Protein AF-0000000084523889 (afdb_homodimer)

InterPro domains:
  IPR004821 Cytidyltransferase-like domain [PF01467] (6-175)
  IPR005248 Nicotinate/nicotinamide nucleotide adenylyltransferase [MF_00244] (2-202)
  IPR005248 Nicotinate/nicotinamide nucleotide adenylyltransferase [PTHR39321] (2-201)
  IPR005248 Nicotinate/nicotinamide nucleotide adenylyltransferase [TIGR00482] (6-201)
  IPR005248 Nicotinate/nicotinamide nucleotide adenylyltransferase [cd02165] (5-201)
  IPR014729 Rossmann-like alpha/beta/alpha sandwich fold [G3DSA:3.40.50.620] (2-203)

Nearest PDB structures (foldseek):
  1kaq-assembly1_D  TM=9.196E-01  e=1.414E-17  Bacillus subtilis
  5vir-assembly1_A-2  TM=9.193E-01  e=3.928E-17  Mycobacteroides abscessus ATCC 19977
  2qtr-assembly1_A  TM=9.174E-01  e=1.409E-16  Bacillus anthracis
  6kg3-assembly2_C  TM=8.515E-01  e=4.725E-15  Escherichia coli NCCP15648
  5llt-assembly2_B  TM=8.339E-01  e=2.486E-14  Plasmodium falciparum 3D7

pLDDT: mean 91.6, std 10.06, range [47.53, 98.88]

Structure (mmCIF, N/CA/C/O backbone):
data_AF-0000000084523889-model_v1
#
loop_
_entity.id
_entity.type
_entity.pdbx_description
1 polymer 'Probable nicotinate-nucleotide adenylyltransferase'
#
loop_
_atom_site.group_PDB
_atom_site.id
_atom_site.type_symbol
_atom_site.label_atom_id
_atom_site.label_alt_id
_atom_site.label_comp_id
_atom_site.label_asym_id
_atom_site.label_entity_id
_atom_site.label_seq_id
_atom_site.pdbx_PDB_ins_code
_atom_site.Cartn_x
_atom_site.Cartn_y
_atom_site.Cartn_z
_atom_site.occupancy
_atom_site.B_iso_or_equiv
_atom_site.auth_seq_id
_atom_site.auth_comp_id
_atom_site.auth_asym_id
_atom_site.auth_atom_id
_atom_site.pdbx_PDB_model_num
ATOM 1 N N . MET A 1 1 ? -17.328 27.969 6.578 1 93.5 1 MET A N 1
ATOM 2 C CA . MET A 1 1 ? -16.062 27.688 7.246 1 93.5 1 MET A CA 1
ATOM 3 C C . MET A 1 1 ? -15.406 26.438 6.664 1 93.5 1 MET A C 1
ATOM 5 O O . MET A 1 1 ? -16.031 25.375 6.605 1 93.5 1 MET A O 1
ATOM 9 N N . ALA A 1 2 ? -14.188 26.656 6.137 1 97.62 2 ALA A N 1
ATOM 10 C CA . ALA A 1 2 ? -13.477 25.547 5.52 1 97.62 2 ALA A CA 1
ATOM 11 C C . ALA A 1 2 ? -12.625 24.812 6.543 1 97.62 2 ALA A C 1
ATOM 13 O O . ALA A 1 2 ? -12.406 25.297 7.652 1 97.62 2 ALA A O 1
ATOM 14 N N . ARG A 1 3 ? -12.281 23.578 6.199 1 98.5 3 ARG A N 1
ATOM 15 C CA . ARG A 1 3 ? -11.453 22.734 7.051 1 98.5 3 ARG A CA 1
ATOM 16 C C . ARG A 1 3 ? -10.18 22.312 6.332 1 98.5 3 ARG A C 1
ATOM 18 O O . ARG A 1 3 ? -10.234 21.703 5.258 1 98.5 3 ARG A O 1
ATOM 25 N N . TYR A 1 4 ? -9.023 22.625 6.938 1 98.75 4 TYR A N 1
ATOM 26 C CA . TYR A 1 4 ? -7.719 22.359 6.336 1 98.75 4 TYR A CA 1
ATOM 27 C C . TYR A 1 4 ? -6.91 21.406 7.199 1 98.75 4 TYR A C 1
ATOM 29 O O . TYR A 1 4 ? -6.891 21.531 8.422 1 98.75 4 TYR A O 1
ATOM 37 N N . GLY A 1 5 ? -6.367 20.391 6.59 1 98.81 5 GLY A N 1
ATOM 38 C CA . GLY A 1 5 ? -5.391 19.531 7.242 1 98.81 5 GLY A CA 1
ATOM 39 C C . GLY A 1 5 ? -3.969 19.781 6.777 1 98.81 5 GLY A C 1
ATOM 40 O O . GLY A 1 5 ? -3.68 19.719 5.582 1 98.81 5 GLY A O 1
ATOM 41 N N . ILE A 1 6 ? -3.086 20.109 7.711 1 98.69 6 ILE A N 1
ATOM 42 C CA . ILE A 1 6 ? -1.666 20.281 7.426 1 98.69 6 ILE A CA 1
ATOM 43 C C . ILE A 1 6 ? -0.928 18.969 7.684 1 98.69 6 ILE A C 1
ATOM 45 O O . ILE A 1 6 ? -0.932 18.453 8.805 1 98.69 6 ILE A O 1
ATOM 49 N N . TYR A 1 7 ? -0.314 18.484 6.676 1 98.38 7 TYR A N 1
ATOM 50 C CA . TYR A 1 7 ? 0.359 17.188 6.727 1 98.38 7 TYR A CA 1
ATOM 51 C C . TYR A 1 7 ? 1.854 17.344 6.469 1 98.38 7 TYR A C 1
ATOM 53 O O . TYR A 1 7 ? 2.291 17.391 5.316 1 98.38 7 TYR A O 1
ATOM 61 N N . GLY A 1 8 ? 2.562 17.344 7.562 1 95.75 8 GLY A N 1
ATOM 62 C CA . GLY A 1 8 ? 4.008 17.5 7.473 1 95.75 8 GLY A CA 1
ATOM 63 C C . GLY A 1 8 ? 4.746 16.172 7.492 1 95.75 8 GLY A C 1
ATOM 64 O O . GLY A 1 8 ? 4.375 15.258 8.227 1 95.75 8 GLY A O 1
ATOM 65 N N . SER A 1 9 ? 5.75 16.094 6.668 1 94.06 9 SER A N 1
ATOM 66 C CA . SER A 1 9 ? 6.652 14.945 6.613 1 94.06 9 SER A CA 1
ATOM 67 C C . SER A 1 9 ? 7.867 15.234 5.742 1 94.06 9 SER A C 1
ATOM 69 O O . SER A 1 9 ? 7.898 16.234 5.023 1 94.06 9 SER A O 1
ATOM 71 N N . ALA A 1 10 ? 8.867 14.367 5.824 1 93.44 10 ALA A N 1
ATOM 72 C CA . ALA A 1 10 ? 10.008 14.523 4.93 1 93.44 10 ALA A CA 1
ATOM 73 C C . ALA A 1 10 ? 9.625 14.219 3.484 1 93.44 10 ALA A C 1
ATOM 75 O O . ALA A 1 10 ? 10.188 14.797 2.551 1 93.44 10 ALA A O 1
ATOM 76 N N . PHE A 1 11 ? 8.688 13.312 3.27 1 96.56 11 PHE A N 1
ATOM 77 C CA . PHE A 1 11 ? 8.281 12.859 1.942 1 96.56 11 PHE A CA 1
ATOM 78 C C . PHE A 1 11 ? 9.492 12.539 1.084 1 96.56 11 PHE A C 1
ATOM 80 O O . PHE A 1 11 ? 9.625 13.039 -0.034 1 96.56 11 PHE A O 1
ATOM 87 N N . ASP A 1 12 ? 10.312 11.602 1.632 1 96 12 ASP A N 1
ATOM 88 C CA . ASP A 1 12 ? 11.602 11.312 1.021 1 96 12 ASP A CA 1
ATOM 89 C C . ASP A 1 12 ? 11.742 9.828 0.697 1 96 12 ASP A C 1
ATOM 91 O O . ASP A 1 12 ? 12.641 9.156 1.202 1 96 12 ASP A O 1
ATOM 95 N N . PRO A 1 13 ? 10.938 9.297 -0.162 1 97.5 13 PRO A N 1
ATOM 96 C CA . PRO A 1 13 ? 9.969 9.969 -1.033 1 97.5 13 PRO A CA 1
ATOM 97 C C . PRO A 1 13 ? 8.539 9.898 -0.492 1 97.5 13 PRO A C 1
ATOM 99 O O . PRO A 1 13 ? 8.297 9.25 0.527 1 97.5 13 PRO A O 1
ATOM 102 N N . ILE A 1 14 ? 7.656 10.617 -1.126 1 98 14 ILE A N 1
ATOM 103 C CA . ILE A 1 14 ? 6.215 10.445 -0.971 1 98 14 ILE A CA 1
ATOM 104 C C . ILE A 1 14 ? 5.812 9.039 -1.423 1 98 14 ILE A C 1
ATOM 106 O O . ILE A 1 14 ? 6.332 8.531 -2.416 1 98 14 ILE A O 1
ATOM 110 N N . THR A 1 15 ? 4.898 8.383 -0.71 1 97.19 15 THR A N 1
ATOM 111 C CA . THR A 1 15 ? 4.469 7.016 -0.983 1 97.19 15 THR A CA 1
ATOM 112 C C . THR A 1 15 ? 2.943 6.922 -1.001 1 97.19 15 THR A C 1
ATOM 114 O O . THR A 1 15 ? 2.254 7.883 -0.65 1 97.19 15 THR A O 1
ATOM 117 N N . TYR A 1 16 ? 2.451 5.758 -1.413 1 96.12 16 TYR A N 1
ATOM 118 C CA . TYR A 1 16 ? 1.011 5.535 -1.377 1 96.12 16 TYR A CA 1
ATOM 119 C C . TYR A 1 16 ? 0.493 5.543 0.056 1 96.12 16 TYR A C 1
ATOM 121 O O . TYR A 1 16 ? -0.677 5.844 0.299 1 96.12 16 TYR A O 1
ATOM 129 N N . ALA A 1 17 ? 1.361 5.188 1.022 1 95.19 17 ALA A N 1
ATOM 130 C CA . ALA A 1 17 ? 0.947 5.258 2.422 1 95.19 17 ALA A CA 1
ATOM 131 C C . ALA A 1 17 ? 0.614 6.691 2.822 1 95.19 17 ALA A C 1
ATOM 133 O O . ALA A 1 17 ? -0.373 6.938 3.52 1 95.19 17 ALA A O 1
ATOM 134 N N . HIS A 1 18 ? 1.427 7.629 2.367 1 96.69 18 HIS A N 1
ATOM 135 C CA . HIS A 1 18 ? 1.155 9.039 2.625 1 96.69 18 HIS A CA 1
ATOM 136 C C . HIS A 1 18 ? -0.156 9.477 1.981 1 96.69 18 HIS A C 1
ATOM 138 O O . HIS A 1 18 ? -0.987 10.117 2.629 1 96.69 18 HIS A O 1
ATOM 144 N N . LEU A 1 19 ? -0.316 9.102 0.762 1 97.44 19 LEU A N 1
ATOM 145 C CA . LEU A 1 19 ? -1.479 9.531 -0.008 1 97.44 19 LEU A CA 1
ATOM 146 C C . LEU A 1 19 ? -2.76 8.93 0.56 1 97.44 19 LEU A C 1
ATOM 148 O O . LEU A 1 19 ? -3.771 9.625 0.69 1 97.44 19 LEU A O 1
ATOM 152 N N . TRP A 1 20 ? -2.691 7.699 0.879 1 95.62 20 TRP A N 1
ATOM 153 C CA . TRP A 1 20 ? -3.869 7.043 1.436 1 95.62 20 TRP A CA 1
ATOM 154 C C . TRP A 1 20 ? -4.234 7.637 2.791 1 95.62 20 TRP A C 1
ATOM 156 O O . TRP A 1 20 ? -5.414 7.809 3.104 1 95.62 20 TRP A O 1
ATOM 166 N N . THR A 1 21 ? -3.217 7.93 3.572 1 95.44 21 THR A N 1
ATOM 167 C CA . THR A 1 21 ? -3.449 8.562 4.863 1 95.44 21 THR A CA 1
ATOM 168 C C . THR A 1 21 ? -4.152 9.906 4.684 1 95.44 21 THR A C 1
ATOM 170 O O . THR A 1 21 ? -5.203 10.148 5.281 1 95.44 21 THR A O 1
ATOM 173 N N . ALA A 1 22 ? -3.609 10.711 3.846 1 97.75 22 ALA A N 1
ATOM 174 C CA . ALA A 1 22 ? -4.168 12.039 3.602 1 97.75 22 ALA A CA 1
ATOM 175 C C . ALA A 1 22 ? -5.594 11.945 3.072 1 97.75 22 ALA A C 1
ATOM 177 O O . ALA A 1 22 ? -6.473 12.688 3.506 1 97.75 22 ALA A O 1
ATOM 178 N N . TRP A 1 23 ? -5.781 11.047 2.201 1 96.94 23 TRP A N 1
ATOM 179 C CA . TRP A 1 23 ? -7.094 10.875 1.583 1 96.94 23 TRP A CA 1
ATOM 180 C C . TRP A 1 23 ? -8.117 10.398 2.605 1 96.94 23 TRP A C 1
ATOM 182 O O . TRP A 1 23 ? -9.227 10.938 2.678 1 96.94 23 TRP A O 1
ATOM 192 N N . THR A 1 24 ? -7.758 9.445 3.395 1 94.69 24 THR A N 1
ATOM 193 C CA . THR A 1 24 ? -8.641 8.922 4.43 1 94.69 24 THR A CA 1
ATOM 194 C C . THR A 1 24 ? -9.055 10.023 5.395 1 94.69 24 THR A C 1
ATOM 196 O O . THR A 1 24 ? -10.242 10.156 5.723 1 94.69 24 THR A O 1
ATOM 199 N N . VAL A 1 25 ? -8.109 10.812 5.77 1 96.75 25 VAL A N 1
ATOM 200 C CA . VAL A 1 25 ? -8.398 11.914 6.684 1 96.75 25 VAL A CA 1
ATOM 201 C C . VAL A 1 25 ? -9.336 12.914 6.008 1 96.75 25 VAL A C 1
ATOM 203 O O . VAL A 1 25 ? -10.32 13.352 6.598 1 96.75 25 VAL A O 1
ATOM 206 N N . ALA A 1 26 ? -9.031 13.258 4.762 1 97.56 26 ALA A N 1
ATOM 207 C CA . ALA A 1 26 ? -9.836 14.227 4.023 1 97.56 26 ALA A CA 1
ATOM 208 C C . ALA A 1 26 ? -11.289 13.789 3.936 1 97.56 26 ALA A C 1
ATOM 210 O O . ALA A 1 26 ? -12.203 14.57 4.195 1 97.56 26 ALA A O 1
ATOM 211 N N . VAL A 1 27 ? -11.484 12.547 3.643 1 94.69 27 VAL A N 1
ATOM 212 C CA . VAL A 1 27 ? -12.828 12.023 3.414 1 94.69 27 VAL A CA 1
ATOM 213 C C . VAL A 1 27 ? -13.555 11.859 4.746 1 94.69 27 VAL A C 1
ATOM 215 O O . VAL A 1 27 ? -14.672 12.344 4.914 1 94.69 27 VAL A O 1
ATOM 218 N N . ARG A 1 28 ? -12.945 11.297 5.688 1 94.06 28 ARG A N 1
ATOM 219 C CA . ARG A 1 28 ? -13.617 10.914 6.922 1 94.06 28 ARG A CA 1
ATOM 220 C C . ARG A 1 28 ? -13.828 12.117 7.832 1 94.06 28 ARG A C 1
ATOM 222 O O . ARG A 1 28 ? -14.695 12.102 8.711 1 94.06 28 ARG A O 1
ATOM 229 N N . ARG A 1 29 ? -12.992 13.094 7.621 1 96.19 29 ARG A N 1
ATOM 230 C CA . ARG A 1 29 ? -13.141 14.281 8.461 1 96.19 29 ARG A CA 1
ATOM 231 C C . ARG A 1 29 ? -13.609 15.477 7.648 1 96.19 29 ARG A C 1
ATOM 233 O O . ARG A 1 29 ? -13.539 16.625 8.117 1 96.19 29 ARG A O 1
ATOM 240 N N . ASN A 1 30 ? -14.008 15.219 6.445 1 95.94 30 ASN A N 1
ATOM 241 C CA . ASN A 1 30 ? -14.594 16.219 5.566 1 95.94 30 ASN A CA 1
ATOM 242 C C . ASN A 1 30 ? -13.688 17.438 5.434 1 95.94 30 ASN A C 1
ATOM 244 O O . ASN A 1 30 ? -14.133 18.578 5.629 1 95.94 30 ASN A O 1
ATOM 248 N N . LEU A 1 31 ? -12.484 17.234 5.273 1 98.25 31 LEU A N 1
ATOM 249 C CA . LEU A 1 31 ? -11.578 18.344 5 1 98.25 31 LEU A CA 1
ATOM 250 C C . LEU A 1 31 ? -11.781 18.875 3.588 1 98.25 31 LEU A C 1
ATOM 252 O O . LEU A 1 31 ? -12.016 18.094 2.654 1 98.25 31 LEU A O 1
ATOM 256 N N . ASP A 1 32 ? -11.664 20.172 3.473 1 98.56 32 ASP A N 1
ATOM 257 C CA . ASP A 1 32 ? -11.711 20.797 2.154 1 98.56 32 ASP A CA 1
ATOM 258 C C . ASP A 1 32 ? -10.383 20.641 1.425 1 98.56 32 ASP A C 1
ATOM 260 O O . ASP A 1 32 ? -10.352 20.453 0.206 1 98.56 32 ASP A O 1
ATOM 264 N N . LYS A 1 33 ? -9.289 20.719 2.193 1 98.62 33 LYS A N 1
ATOM 265 C CA . LYS A 1 33 ? -7.945 20.562 1.639 1 98.62 33 LYS A CA 1
ATOM 266 C C . LYS A 1 33 ? -7.016 19.875 2.633 1 98.62 33 LYS A C 1
ATOM 268 O O . LYS A 1 33 ? -7.133 20.078 3.844 1 98.62 33 LYS A O 1
ATOM 273 N N . VAL A 1 34 ? -6.199 19.094 2.088 1 98.88 34 VAL A N 1
ATOM 274 C CA . VAL A 1 34 ? -5.004 18.641 2.793 1 98.88 34 VAL A CA 1
ATOM 275 C C . VAL A 1 34 ? -3.762 19.266 2.164 1 98.88 34 VAL A C 1
ATOM 277 O O . VAL A 1 34 ? -3.537 19.141 0.957 1 98.88 34 VAL A O 1
ATOM 280 N N . ILE A 1 35 ? -3.021 19.969 2.959 1 98.88 35 ILE A N 1
ATOM 281 C CA . ILE A 1 35 ? -1.813 20.625 2.492 1 98.88 35 ILE A CA 1
ATOM 282 C C . ILE A 1 35 ? -0.581 19.859 2.963 1 98.88 35 ILE A C 1
ATOM 284 O O . ILE A 1 35 ? -0.316 19.781 4.164 1 98.88 35 ILE A O 1
ATOM 288 N N . PHE A 1 36 ? 0.131 19.312 2.01 1 98.75 36 PHE A N 1
ATOM 289 C CA . PHE A 1 36 ? 1.372 18.594 2.287 1 98.75 36 PHE A CA 1
ATOM 290 C C . PHE A 1 36 ? 2.531 19.562 2.459 1 98.75 36 PHE A C 1
ATOM 292 O O . PHE A 1 36 ? 2.75 20.438 1.611 1 98.75 36 PHE A O 1
ATOM 299 N N . VAL A 1 37 ? 3.303 19.391 3.541 1 97.19 37 VAL A N 1
ATOM 300 C CA . VAL A 1 37 ? 4.398 20.312 3.844 1 97.19 37 VAL A CA 1
ATOM 301 C C . VAL A 1 37 ? 5.691 19.516 4.039 1 97.19 37 VAL A C 1
ATOM 303 O O . VAL A 1 37 ? 5.969 19.031 5.141 1 97.19 37 VAL A O 1
ATOM 306 N N . PRO A 1 38 ? 6.512 19.438 2.988 1 95.56 38 PRO A N 1
ATOM 307 C CA . PRO A 1 38 ? 7.797 18.75 3.162 1 95.56 38 PRO A CA 1
ATOM 308 C C . PRO A 1 38 ? 8.75 19.516 4.082 1 95.56 38 PRO A C 1
ATOM 310 O O . PRO A 1 38 ? 8.836 20.734 4.008 1 95.56 38 PRO A O 1
ATOM 313 N N . SER A 1 39 ? 9.414 18.75 4.887 1 91.5 39 SER A N 1
ATOM 314 C CA . SER A 1 39 ? 10.344 19.344 5.836 1 91.5 39 SER A CA 1
ATOM 315 C C . SER A 1 39 ? 11.586 19.875 5.133 1 91.5 39 SER A C 1
ATOM 317 O O . SER A 1 39 ? 11.828 19.562 3.965 1 91.5 39 SER A O 1
ATOM 319 N N . SER A 1 40 ? 12.391 20.609 5.828 1 86.25 40 SER A N 1
ATOM 320 C CA . SER A 1 40 ? 13.664 21.125 5.32 1 86.25 40 SER A CA 1
ATOM 321 C C . SER A 1 40 ? 14.688 20 5.176 1 86.25 40 SER A C 1
ATOM 323 O O . SER A 1 40 ? 14.492 18.906 5.707 1 86.25 40 SER A O 1
ATOM 325 N N . ASP A 1 41 ? 15.719 20.281 4.293 1 77.38 41 ASP A N 1
ATOM 326 C CA . ASP A 1 41 ? 16.734 19.281 3.979 1 77.38 41 ASP A CA 1
ATOM 327 C C . ASP A 1 41 ? 17.594 18.969 5.203 1 77.38 41 ASP A C 1
ATOM 329 O O . ASP A 1 41 ? 18.219 17.906 5.273 1 77.38 41 ASP A O 1
ATOM 333 N N . TYR A 1 42 ? 17.75 20.016 6.059 1 64.81 42 TYR A N 1
ATOM 334 C CA . TYR A 1 42 ? 18.578 19.781 7.234 1 64.81 42 TYR A CA 1
ATOM 335 C C . TYR A 1 42 ? 17.734 19.344 8.422 1 64.81 42 TYR A C 1
ATOM 337 O O . TYR A 1 42 ? 16.906 20.109 8.914 1 64.81 42 TYR A O 1
ATOM 345 N N . ARG A 1 43 ? 17.547 18.094 8.484 1 58.72 43 ARG A N 1
ATOM 346 C CA . ARG A 1 43 ? 16.891 17.594 9.695 1 58.72 43 ARG A CA 1
ATOM 347 C C . ARG A 1 43 ? 17.922 17.234 10.766 1 58.72 43 ARG A C 1
ATOM 349 O O . ARG A 1 43 ? 18.375 16.094 10.828 1 58.72 43 ARG A O 1
ATOM 356 N N . GLY A 1 44 ? 18.328 18.344 11.492 1 52 44 GLY A N 1
ATOM 357 C CA . GLY A 1 44 ? 19.266 18.109 12.578 1 52 44 GLY A CA 1
ATOM 358 C C . GLY A 1 44 ? 18.828 17 13.516 1 52 44 GLY A C 1
ATOM 359 O O . GLY A 1 44 ? 19.672 16.297 14.086 1 52 44 GLY A O 1
ATOM 360 N N . ASP A 1 45 ? 17.531 16.812 13.578 1 47.53 45 ASP A N 1
ATOM 361 C CA . ASP A 1 45 ? 17 15.867 14.57 1 47.53 45 ASP A CA 1
ATOM 362 C C . ASP A 1 45 ? 17.25 14.43 14.141 1 47.53 45 ASP A C 1
ATOM 364 O O . ASP A 1 45 ? 17.281 13.523 14.984 1 47.53 45 ASP A O 1
ATOM 368 N N . LYS A 1 46 ? 17.391 14.367 12.82 1 53 46 LYS A N 1
ATOM 369 C CA . LYS A 1 46 ? 17.594 12.977 12.406 1 53 46 LYS A CA 1
ATOM 370 C C . LYS A 1 46 ? 19.031 12.734 11.977 1 53 46 LYS A C 1
ATOM 372 O O . LYS A 1 46 ? 19.375 11.617 11.578 1 53 46 LYS A O 1
ATOM 377 N N . GLY A 1 47 ? 19.859 13.75 12.078 1 54.69 47 GLY A N 1
ATOM 378 C CA . GLY A 1 47 ? 21.266 13.57 11.766 1 54.69 47 GLY A CA 1
ATOM 379 C C . GLY A 1 47 ? 21.5 13.039 10.359 1 54.69 47 GLY A C 1
ATOM 380 O O . GLY A 1 47 ? 22.531 12.422 10.086 1 54.69 47 GLY A O 1
ATOM 381 N N . ARG A 1 48 ? 20.5 12.969 9.656 1 61.91 48 ARG A N 1
ATOM 382 C CA . ARG A 1 48 ? 20.688 12.453 8.297 1 61.91 48 ARG A CA 1
ATOM 383 C C . ARG A 1 48 ? 20.406 13.539 7.262 1 61.91 48 ARG A C 1
ATOM 385 O O . ARG A 1 48 ? 19.578 14.414 7.48 1 61.91 48 ARG A O 1
ATOM 392 N N . LYS A 1 49 ? 21.234 13.469 6.324 1 80 49 LYS A N 1
ATOM 393 C CA . LYS A 1 49 ? 21.016 14.344 5.18 1 80 49 LYS A CA 1
ATOM 394 C C . LYS A 1 49 ? 19.891 13.805 4.289 1 80 49 LYS A C 1
ATOM 396 O O . LYS A 1 49 ? 19.938 12.641 3.879 1 80 49 LYS A O 1
ATOM 401 N N . LEU A 1 50 ? 18.859 14.586 4.129 1 89.25 50 LEU A N 1
ATOM 402 C CA . LEU A 1 50 ? 17.75 14.227 3.24 1 89.25 50 LEU A CA 1
ATOM 403 C C . LEU A 1 50 ? 18.141 14.445 1.781 1 89.25 50 LEU A C 1
ATOM 405 O O . LEU A 1 50 ? 19.109 15.125 1.489 1 89.25 50 LEU A O 1
ATOM 409 N N . THR A 1 51 ? 17.375 13.781 0.955 1 92.94 51 THR A N 1
ATOM 410 C CA . THR A 1 51 ? 17.469 14.078 -0.471 1 92.94 51 THR A CA 1
ATOM 411 C C . THR A 1 51 ? 17.25 15.562 -0.729 1 92.94 51 THR A C 1
ATOM 413 O O . THR A 1 51 ? 16.531 16.234 0.012 1 92.94 51 THR A O 1
ATOM 416 N N . ALA A 1 52 ? 17.906 16.078 -1.76 1 92.5 52 ALA A N 1
ATOM 417 C CA . ALA A 1 52 ? 17.797 17.5 -2.098 1 92.5 52 ALA A CA 1
ATOM 418 C C . ALA A 1 52 ? 16.344 17.953 -2.152 1 92.5 52 ALA A C 1
ATOM 420 O O . ALA A 1 52 ? 15.492 17.266 -2.732 1 92.5 52 ALA A O 1
ATOM 421 N N . GLY A 1 53 ? 16.062 19.078 -1.586 1 93.25 53 GLY A N 1
ATOM 422 C CA . GLY A 1 53 ? 14.711 19.625 -1.501 1 93.25 53 GLY A CA 1
ATOM 423 C C . GLY A 1 53 ? 14.023 19.734 -2.85 1 93.25 53 GLY A C 1
ATOM 424 O O . GLY A 1 53 ? 12.812 19.516 -2.953 1 93.25 53 GLY A O 1
ATOM 425 N N . LYS A 1 54 ? 14.828 20.031 -3.828 1 94.94 54 LYS A N 1
ATOM 426 C CA . LYS A 1 54 ? 14.273 20.172 -5.172 1 94.94 54 LYS A CA 1
ATOM 427 C C . LYS A 1 54 ? 13.602 18.875 -5.625 1 94.94 54 LYS A C 1
ATOM 429 O O . LYS A 1 54 ? 12.5 18.906 -6.18 1 94.94 54 LYS A O 1
ATOM 434 N N . HIS A 1 55 ? 14.203 17.766 -5.43 1 96.88 55 HIS A N 1
ATOM 435 C CA . HIS A 1 55 ? 13.656 16.469 -5.836 1 96.88 55 HIS A CA 1
ATOM 436 C C . HIS A 1 55 ? 12.445 16.094 -4.992 1 96.88 55 HIS A C 1
ATOM 438 O O . HIS A 1 55 ? 11.438 15.625 -5.523 1 96.88 55 HIS A O 1
ATOM 444 N N . ARG A 1 56 ? 12.555 16.344 -3.697 1 96.94 56 ARG A N 1
ATOM 445 C CA . ARG A 1 56 ? 11.43 16.031 -2.822 1 96.94 56 ARG A CA 1
ATOM 446 C C . ARG A 1 56 ? 10.211 16.891 -3.176 1 96.94 56 ARG A C 1
ATOM 448 O O . ARG A 1 56 ? 9.078 16.406 -3.148 1 96.94 56 ARG A O 1
ATOM 455 N N . TRP A 1 57 ? 10.484 18.109 -3.537 1 97.38 57 TRP A N 1
ATOM 456 C CA . TRP A 1 57 ? 9.414 19.016 -3.947 1 97.38 57 TRP A CA 1
ATOM 457 C C . TRP A 1 57 ? 8.766 18.547 -5.242 1 97.38 57 TRP A C 1
ATOM 459 O O . TRP A 1 57 ? 7.539 18.469 -5.34 1 97.38 57 TRP A O 1
ATOM 469 N N . ASN A 1 58 ? 9.555 18.203 -6.223 1 98.31 58 ASN A N 1
ATOM 470 C CA . ASN A 1 58 ? 9.047 17.734 -7.504 1 98.31 58 ASN A CA 1
ATOM 471 C C . ASN A 1 58 ? 8.234 16.453 -7.348 1 98.31 58 ASN A C 1
ATOM 473 O O . ASN A 1 58 ? 7.145 16.328 -7.914 1 98.31 58 ASN A O 1
ATOM 477 N N . LEU A 1 59 ? 8.766 15.586 -6.602 1 98.5 59 LEU A N 1
ATOM 478 C CA . LEU A 1 59 ? 8.062 14.328 -6.34 1 98.5 59 LEU A CA 1
ATOM 479 C C . LEU A 1 59 ? 6.711 14.594 -5.688 1 98.5 59 LEU A C 1
ATOM 481 O O . LEU A 1 59 ? 5.703 14.008 -6.09 1 98.5 59 LEU A O 1
ATOM 485 N N . LEU A 1 60 ? 6.723 15.453 -4.75 1 98.62 60 LEU A N 1
ATOM 486 C CA . LEU A 1 60 ? 5.496 15.758 -4.027 1 98.62 60 LEU A CA 1
ATOM 487 C C . LEU A 1 60 ? 4.465 16.391 -4.953 1 98.62 60 LEU A C 1
ATOM 489 O O . LEU A 1 60 ? 3.293 16 -4.945 1 98.62 60 LEU A O 1
ATOM 493 N N . GLN A 1 61 ? 4.898 17.297 -5.734 1 98.62 61 GLN A N 1
ATOM 494 C CA . GLN A 1 61 ? 3.998 17.953 -6.676 1 98.62 61 GLN A CA 1
ATOM 495 C C . GLN A 1 61 ? 3.377 16.953 -7.641 1 98.62 61 GLN A C 1
ATOM 497 O O . GLN A 1 61 ? 2.176 17 -7.91 1 98.62 61 GLN A O 1
ATOM 502 N N . LEU A 1 62 ? 4.176 16.094 -8.141 1 98.5 62 LEU A N 1
ATOM 503 C CA . LEU A 1 62 ? 3.691 15.062 -9.047 1 98.5 62 LEU A CA 1
ATOM 504 C C . LEU A 1 62 ? 2.648 14.18 -8.367 1 98.5 62 LEU A C 1
ATOM 506 O O . LEU A 1 62 ? 1.611 13.867 -8.953 1 98.5 62 LEU A O 1
ATOM 510 N N . ALA A 1 63 ? 2.896 13.828 -7.148 1 98.38 63 ALA A N 1
ATOM 511 C CA . ALA A 1 63 ? 2.08 12.859 -6.422 1 98.38 63 ALA A CA 1
ATOM 512 C C . ALA A 1 63 ? 0.699 13.43 -6.109 1 98.38 63 ALA A C 1
ATOM 514 O O . ALA A 1 63 ? -0.288 12.695 -6.066 1 98.38 63 ALA A O 1
ATOM 515 N N . VAL A 1 64 ? 0.582 14.781 -5.922 1 98.31 64 VAL A N 1
ATOM 516 C CA . VAL A 1 64 ? -0.67 15.32 -5.402 1 98.31 64 VAL A CA 1
ATOM 517 C C . VAL A 1 64 ? -1.44 16.016 -6.527 1 98.31 64 VAL A C 1
ATOM 519 O O . VAL A 1 64 ? -2.553 16.5 -6.316 1 98.31 64 VAL A O 1
ATOM 522 N N . ALA A 1 65 ? -0.925 16.016 -7.723 1 97.5 65 ALA A N 1
ATOM 523 C CA . ALA A 1 65 ? -1.419 16.828 -8.828 1 97.5 65 ALA A CA 1
ATOM 524 C C . ALA A 1 65 ? -2.828 16.406 -9.234 1 97.5 65 ALA A C 1
ATOM 526 O O . ALA A 1 65 ? -3.633 17.234 -9.664 1 97.5 65 ALA A O 1
ATOM 527 N N . ASP A 1 66 ? -3.182 15.188 -9.008 1 94.44 66 ASP A N 1
ATOM 528 C CA . ASP A 1 66 ? -4.414 14.688 -9.617 1 94.44 66 ASP A CA 1
ATOM 529 C C . ASP A 1 66 ? -5.547 14.633 -8.586 1 94.44 66 ASP A C 1
ATOM 531 O O . ASP A 1 66 ? -6.602 14.055 -8.852 1 94.44 66 ASP A O 1
ATOM 535 N N . ASN A 1 67 ? -5.359 15.102 -7.461 1 97.12 67 ASN A N 1
ATOM 536 C CA . ASN A 1 67 ? -6.395 15.141 -6.434 1 97.12 67 ASN A CA 1
ATOM 537 C C . ASN A 1 67 ? -6.738 16.578 -6.043 1 97.12 67 ASN A C 1
ATOM 539 O O . ASN A 1 67 ? -5.922 17.266 -5.426 1 97.12 67 ASN A O 1
ATOM 543 N N . PRO A 1 68 ? -7.922 17.016 -6.352 1 96.88 68 PRO A N 1
ATOM 544 C CA . PRO A 1 68 ? -8.281 18.406 -6.117 1 96.88 68 PRO A CA 1
ATOM 545 C C . PRO A 1 68 ? -8.281 18.781 -4.637 1 96.88 68 PRO A C 1
ATOM 547 O O . PRO A 1 68 ? -8.266 19.969 -4.293 1 96.88 68 PRO A O 1
ATOM 550 N N . LYS A 1 69 ? -8.312 17.844 -3.77 1 98 69 LYS A N 1
ATOM 551 C CA . LYS A 1 69 ? -8.297 18.141 -2.338 1 98 69 LYS A CA 1
ATOM 552 C C . LYS A 1 69 ? -6.871 18.266 -1.813 1 98 69 LYS A C 1
ATOM 554 O O . LYS A 1 69 ? -6.664 18.656 -0.665 1 98 69 LYS A O 1
ATOM 559 N N . PHE A 1 70 ? -5.914 17.891 -2.578 1 98.75 70 PHE A N 1
ATOM 560 C CA . PHE A 1 70 ? -4.527 17.906 -2.127 1 98.75 70 PHE A CA 1
ATOM 561 C C . PHE A 1 70 ? -3.811 19.156 -2.645 1 98.75 70 PHE A C 1
ATOM 563 O O . PHE A 1 70 ? -4.02 19.562 -3.785 1 98.75 70 PHE A O 1
ATOM 570 N N . GLU A 1 71 ? -3.016 19.75 -1.838 1 98.5 71 GLU A N 1
ATOM 571 C CA . GLU A 1 71 ? -2.094 20.828 -2.174 1 98.5 71 GLU A CA 1
ATOM 572 C C . GLU A 1 71 ? -0.731 20.609 -1.522 1 98.5 71 GLU A C 1
ATOM 574 O O . GLU A 1 71 ? -0.588 19.766 -0.632 1 98.5 71 GLU A O 1
ATOM 579 N N . ALA A 1 72 ? 0.225 21.328 -2.039 1 98.31 72 ALA A N 1
ATOM 580 C CA . ALA A 1 72 ? 1.562 21.297 -1.45 1 98.31 72 ALA A CA 1
ATOM 581 C C . ALA A 1 72 ? 2.051 22.703 -1.114 1 98.31 72 ALA A C 1
ATOM 583 O O . ALA A 1 72 ? 1.766 23.656 -1.841 1 98.31 72 ALA A O 1
ATOM 584 N N . SER A 1 73 ? 2.736 22.781 -0.003 1 97.5 73 SER A N 1
ATOM 585 C CA . SER A 1 73 ? 3.365 24.031 0.409 1 97.5 73 SER A CA 1
ATOM 586 C C . SER A 1 73 ? 4.844 23.828 0.722 1 97.5 73 SER A C 1
ATOM 588 O O . SER A 1 73 ? 5.211 22.906 1.442 1 97.5 73 SER A O 1
ATOM 590 N N . ASP A 1 74 ? 5.691 24.719 0.227 1 94.69 74 ASP A N 1
ATOM 591 C CA . ASP A 1 74 ? 7.133 24.578 0.424 1 94.69 74 ASP A CA 1
ATOM 592 C C . ASP A 1 74 ? 7.617 25.469 1.564 1 94.69 74 ASP A C 1
ATOM 594 O O . ASP A 1 74 ? 8.805 25.797 1.643 1 94.69 74 ASP A O 1
ATOM 598 N N . ILE A 1 75 ? 6.742 25.828 2.424 1 92.69 75 ILE A N 1
ATOM 599 C CA . ILE A 1 75 ? 7.039 26.812 3.465 1 92.69 75 ILE A CA 1
ATOM 600 C C . ILE A 1 75 ? 8.195 26.312 4.328 1 92.69 75 ILE A C 1
ATOM 602 O O . ILE A 1 75 ? 9.031 27.094 4.77 1 92.69 75 ILE A O 1
ATOM 606 N N . GLU A 1 76 ? 8.258 25.016 4.578 1 91.38 76 GLU A N 1
ATOM 607 C CA . GLU A 1 76 ? 9.328 24.484 5.422 1 91.38 76 GLU A CA 1
ATOM 608 C C . GLU A 1 76 ? 10.578 24.188 4.598 1 91.38 76 GLU A C 1
ATOM 610 O O . GLU A 1 76 ? 11.695 24.234 5.117 1 91.38 76 GLU A O 1
ATOM 615 N N . LEU A 1 77 ? 10.367 23.844 3.443 1 87.44 77 LEU A N 1
ATOM 616 C CA . LEU A 1 77 ? 11.484 23.5 2.572 1 87.44 77 LEU A CA 1
ATOM 617 C C . LEU A 1 77 ? 12.414 24.703 2.398 1 87.44 77 LEU A C 1
ATOM 619 O O . LEU A 1 77 ? 13.633 24.531 2.322 1 87.44 77 LEU A O 1
ATOM 623 N N . LYS A 1 78 ? 11.898 25.859 2.432 1 79.06 78 LYS A N 1
ATOM 624 C CA . LYS A 1 78 ? 12.617 27.094 2.166 1 79.06 78 LYS A CA 1
ATOM 625 C C . LYS A 1 78 ? 13.148 27.719 3.457 1 79.06 78 LYS A C 1
ATOM 627 O O . LYS A 1 78 ? 13.953 28.656 3.422 1 79.06 78 LYS A O 1
ATOM 632 N N . ALA A 1 79 ? 12.695 27.188 4.465 1 72.69 79 ALA A N 1
ATOM 633 C CA . ALA A 1 79 ? 13.086 27.781 5.738 1 72.69 79 ALA A CA 1
ATOM 634 C C . ALA A 1 79 ? 14.453 27.281 6.191 1 72.69 79 ALA A C 1
ATOM 636 O O . ALA A 1 79 ? 14.875 26.188 5.812 1 72.69 79 ALA A O 1
ATOM 637 N N . GLU A 1 80 ? 15.164 28.219 6.789 1 64 80 GLU A N 1
ATOM 638 C CA . GLU A 1 80 ? 16.422 27.766 7.371 1 64 80 GLU A CA 1
ATOM 639 C C . GLU A 1 80 ? 16.188 26.734 8.469 1 64 80 GLU A C 1
ATOM 641 O O . GLU A 1 80 ? 15.227 26.828 9.234 1 64 80 GLU A O 1
ATOM 646 N N . ALA A 1 81 ? 16.969 25.672 8.43 1 56.62 81 ALA A N 1
ATOM 647 C CA . ALA A 1 81 ? 16.766 24.469 9.227 1 56.62 81 ALA A CA 1
ATOM 648 C C . ALA A 1 81 ? 16.594 24.797 10.703 1 56.62 81 ALA A C 1
ATOM 650 O O . ALA A 1 81 ? 15.773 24.188 11.398 1 56.62 81 ALA A O 1
ATOM 651 N N . TRP A 1 82 ? 17.297 25.766 11.234 1 51.66 82 TRP A N 1
ATOM 652 C CA . TRP A 1 82 ? 17.312 26.078 12.664 1 51.66 82 TRP A CA 1
ATOM 653 C C . TRP A 1 82 ? 16.062 26.844 13.07 1 51.66 82 TRP A C 1
ATOM 655 O O . TRP A 1 82 ? 15.852 27.109 14.258 1 51.66 82 TRP A O 1
ATOM 665 N N . GLU A 1 83 ? 15.289 27.203 12.109 1 58.53 83 GLU A N 1
ATOM 666 C CA . GLU A 1 83 ? 14.172 28.078 12.398 1 58.53 83 GLU A CA 1
ATOM 667 C C . GLU A 1 83 ? 12.836 27.375 12.172 1 58.53 83 GLU A C 1
ATOM 669 O O . GLU A 1 83 ? 11.773 27.938 12.461 1 58.53 83 GLU A O 1
ATOM 674 N N . GLN A 1 84 ? 12.875 26.062 11.773 1 62.62 84 GLN A N 1
ATOM 675 C CA . GLN A 1 84 ? 11.578 25.562 11.328 1 62.62 84 GLN A CA 1
ATOM 676 C C . GLN A 1 84 ? 11 24.562 12.336 1 62.62 84 GLN A C 1
ATOM 678 O O . GLN A 1 84 ? 11.57 23.5 12.555 1 62.62 84 GLN A O 1
ATOM 683 N N . TYR A 1 85 ? 10.016 25.25 13.008 1 81.5 85 TYR A N 1
ATOM 684 C CA . TYR A 1 85 ? 9.258 24.422 13.938 1 81.5 85 TYR A CA 1
ATOM 685 C C . TYR A 1 85 ? 7.824 24.219 13.445 1 81.5 85 TYR A C 1
ATOM 687 O O . TYR A 1 85 ? 7.254 25.109 12.805 1 81.5 85 TYR A O 1
ATOM 695 N N . THR A 1 86 ? 7.375 23.016 13.719 1 91.25 86 THR A N 1
ATOM 696 C CA . THR A 1 86 ? 5.992 22.703 13.375 1 91.25 86 THR A CA 1
ATOM 697 C C . THR A 1 86 ? 5.043 23.766 13.938 1 91.25 86 THR A C 1
ATOM 699 O O . THR A 1 86 ? 4.051 24.109 13.297 1 91.25 86 THR A O 1
ATOM 702 N N . HIS A 1 87 ? 5.367 24.281 15.086 1 93.88 87 HIS A N 1
ATOM 703 C CA . HIS A 1 87 ? 4.551 25.328 15.688 1 93.88 87 HIS A CA 1
ATOM 704 C C . HIS A 1 87 ? 4.441 26.547 14.773 1 93.88 87 HIS A C 1
ATOM 706 O O . HIS A 1 87 ? 3.344 27.062 14.555 1 93.88 87 HIS A O 1
ATOM 712 N N . ASP A 1 88 ? 5.559 26.938 14.242 1 92.81 88 ASP A N 1
ATOM 713 C CA . ASP A 1 88 ? 5.574 28.109 13.367 1 92.81 88 ASP A CA 1
ATOM 714 C C . ASP A 1 88 ? 4.801 27.844 12.078 1 92.81 88 ASP A C 1
ATOM 716 O O . ASP A 1 88 ? 4.129 28.734 11.555 1 92.81 88 ASP A O 1
ATOM 720 N N . THR A 1 89 ? 4.938 26.641 11.594 1 94.44 89 THR A N 1
ATOM 721 C CA . THR A 1 89 ? 4.195 26.234 10.406 1 94.44 89 THR A CA 1
ATOM 722 C C . THR A 1 89 ? 2.691 26.312 10.656 1 94.44 89 THR A C 1
ATOM 724 O O . THR A 1 89 ? 1.952 26.875 9.844 1 94.44 89 THR A O 1
ATOM 727 N N . MET A 1 90 ? 2.24 25.875 11.773 1 96.75 90 MET A N 1
ATOM 728 C CA . MET A 1 90 ? 0.82 25.922 12.117 1 96.75 90 MET A CA 1
ATOM 729 C C . MET A 1 90 ? 0.334 27.344 12.281 1 96.75 90 MET A C 1
ATOM 731 O O . MET A 1 90 ? -0.763 27.688 11.844 1 96.75 90 MET A O 1
ATOM 735 N N . GLU A 1 91 ? 1.186 28.172 12.898 1 95.81 91 GLU A N 1
ATOM 736 C CA . GLU A 1 91 ? 0.833 29.578 13.047 1 95.81 91 GLU A CA 1
ATOM 737 C C . GLU A 1 91 ? 0.652 30.25 11.68 1 95.81 91 GLU A C 1
ATOM 739 O O . GLU A 1 91 ? -0.276 31.031 11.484 1 95.81 91 GLU A O 1
ATOM 744 N N . HIS A 1 92 ? 1.506 29.922 10.797 1 95.62 92 HIS A N 1
ATOM 745 C CA . HIS A 1 92 ? 1.437 30.453 9.445 1 95.62 92 HIS A CA 1
ATOM 746 C C . HIS A 1 92 ? 0.093 30.141 8.797 1 95.62 92 HIS A C 1
ATOM 748 O O . HIS A 1 92 ? -0.582 31.031 8.289 1 95.62 92 HIS A O 1
ATOM 754 N N . PHE A 1 93 ? -0.344 28.922 8.852 1 97.62 93 PHE A N 1
ATOM 755 C CA . PHE A 1 93 ? -1.562 28.5 8.164 1 97.62 93 PHE A CA 1
ATOM 756 C C . PHE A 1 93 ? -2.797 29.031 8.891 1 97.62 93 PHE A C 1
ATOM 758 O O . PHE A 1 93 ? -3.807 29.344 8.258 1 97.62 93 PHE A O 1
ATOM 765 N N . LYS A 1 94 ? -2.768 29.141 10.188 1 97.75 94 LYS A N 1
ATOM 766 C CA . LYS A 1 94 ? -3.881 29.719 10.93 1 97.75 94 LYS A CA 1
ATOM 767 C C . LYS A 1 94 ? -4.066 31.203 10.578 1 97.75 94 LYS A C 1
ATOM 769 O O . LYS A 1 94 ? -5.195 31.703 10.547 1 97.75 94 LYS A O 1
ATOM 774 N N . ARG A 1 95 ? -2.955 31.859 10.32 1 97.62 95 ARG A N 1
ATOM 775 C CA . ARG A 1 95 ? -3.027 33.25 9.891 1 97.62 95 ARG A CA 1
ATOM 776 C C . ARG A 1 95 ? -3.588 33.344 8.477 1 97.62 95 ARG A C 1
ATOM 778 O O . ARG A 1 95 ? -4.336 34.281 8.172 1 97.62 95 ARG A O 1
ATOM 785 N N . MET A 1 96 ? -3.236 32.438 7.641 1 97.44 96 MET A N 1
ATOM 786 C CA . MET A 1 96 ? -3.701 32.438 6.258 1 97.44 96 MET A CA 1
ATOM 787 C C . MET A 1 96 ? -5.195 32.125 6.191 1 97.44 96 MET A C 1
ATOM 789 O O . MET A 1 96 ? -5.891 32.625 5.297 1 97.44 96 MET A O 1
ATOM 793 N N . TYR A 1 97 ? -5.602 31.297 7.16 1 97.62 97 TYR A N 1
ATOM 794 C CA . TYR A 1 97 ? -6.996 30.875 7.176 1 97.62 97 TYR A CA 1
ATOM 795 C C . TYR A 1 97 ? -7.652 31.219 8.508 1 97.62 97 TYR A C 1
ATOM 797 O O . TYR A 1 97 ? -8.188 30.344 9.188 1 97.62 97 TYR A O 1
ATOM 805 N N . PRO A 1 98 ? -7.84 32.469 8.859 1 96.75 98 PRO A N 1
ATOM 806 C CA . PRO A 1 98 ? -8.227 32.906 10.203 1 96.75 98 PRO A CA 1
ATOM 807 C C . PRO A 1 98 ? -9.664 32.531 10.555 1 96.75 98 PRO A C 1
ATOM 809 O O . PRO A 1 98 ? -10.016 32.438 11.734 1 96.75 98 PRO A O 1
ATOM 812 N N . HIS A 1 99 ? -10.492 32.281 9.609 1 97.38 99 HIS A N 1
ATOM 813 C CA . HIS A 1 99 ? -11.891 31.969 9.898 1 97.38 99 HIS A CA 1
ATOM 814 C C . HIS A 1 99 ? -12.211 30.5 9.633 1 97.38 99 HIS A C 1
ATOM 816 O O . HIS A 1 99 ? -13.375 30.109 9.648 1 97.38 99 HIS A O 1
ATOM 822 N N . ASP A 1 100 ? -11.211 29.703 9.359 1 98.19 100 ASP A N 1
ATOM 823 C CA . ASP A 1 100 ? -11.352 28.297 9.023 1 98.19 100 ASP A CA 1
ATOM 824 C C . ASP A 1 100 ? -10.773 27.406 10.117 1 98.19 100 ASP A C 1
ATOM 826 O O . ASP A 1 100 ? -10.172 27.891 11.07 1 98.19 100 ASP A O 1
ATOM 830 N N . GLU A 1 101 ? -11.07 26.156 10.086 1 97.88 101 GLU A N 1
ATOM 831 C CA . GLU A 1 101 ? -10.461 25.172 10.984 1 97.88 101 GLU A CA 1
ATOM 832 C C . GLU A 1 101 ? -9.188 24.594 10.375 1 97.88 101 GLU A C 1
ATOM 834 O O . GLU A 1 101 ? -9.172 24.188 9.211 1 97.88 101 GLU A O 1
ATOM 839 N N . VAL A 1 102 ? -8.156 24.641 11.195 1 98.56 102 VAL A N 1
ATOM 840 C CA . VAL A 1 102 ? -6.867 24.109 10.742 1 98.56 102 VAL A CA 1
ATOM 841 C C . VAL A 1 102 ? -6.41 23 11.68 1 98.56 102 VAL A C 1
ATOM 843 O O . VAL A 1 102 ? -6.336 23.188 12.898 1 98.56 102 VAL A O 1
ATOM 846 N N . PHE A 1 103 ? -6.113 21.812 11.125 1 98.5 103 PHE A N 1
ATOM 847 C CA . PHE A 1 103 ? -5.668 20.641 11.875 1 98.5 103 PHE A CA 1
ATOM 848 C C . PHE A 1 103 ? -4.246 20.266 11.477 1 98.5 103 PHE A C 1
ATOM 850 O O . PHE A 1 103 ? -3.854 20.422 10.32 1 98.5 103 PHE A O 1
ATOM 857 N N . PHE A 1 104 ? -3.486 19.766 12.422 1 98.38 104 PHE A N 1
ATOM 858 C CA . PHE A 1 104 ? -2.225 19.094 12.117 1 98.38 104 PHE A CA 1
ATOM 859 C C . PHE A 1 104 ? -2.414 17.594 12.023 1 98.38 104 PHE A C 1
ATOM 861 O O . PHE A 1 104 ? -2.869 16.953 12.984 1 98.38 104 PHE A O 1
ATOM 868 N N . ILE A 1 105 ? -2.096 17.047 10.875 1 98.25 105 ILE A N 1
ATOM 869 C CA . ILE A 1 105 ? -2.199 15.609 10.648 1 98.25 105 ILE A CA 1
ATOM 870 C C . ILE A 1 105 ? -0.874 14.93 11 1 98.25 105 ILE A C 1
ATOM 872 O O . ILE A 1 105 ? 0.185 15.344 10.516 1 98.25 105 ILE A O 1
ATOM 876 N N . MET A 1 106 ? -0.948 13.875 11.82 1 96 106 MET A N 1
ATOM 877 C CA . MET A 1 106 ? 0.289 13.195 12.195 1 96 106 MET A CA 1
ATOM 878 C C . MET A 1 106 ? 0.034 11.719 12.477 1 96 106 MET A C 1
ATOM 880 O O . MET A 1 106 ? -1.113 11.305 12.656 1 96 106 MET A O 1
ATOM 884 N N . GLY A 1 107 ? 1.127 10.977 12.453 1 94.88 107 GLY A N 1
ATOM 885 C CA . GLY A 1 107 ? 1.057 9.586 12.875 1 94.88 107 GLY A CA 1
ATOM 886 C C . GLY A 1 107 ? 1.195 9.406 14.375 1 94.88 107 GLY A C 1
ATOM 887 O O . GLY A 1 107 ? 1.756 10.266 15.055 1 94.88 107 GLY A O 1
ATOM 888 N N . ALA A 1 108 ? 0.739 8.289 14.805 1 94.62 108 ALA A N 1
ATOM 889 C CA . ALA A 1 108 ? 0.813 7.965 16.219 1 94.62 108 ALA A CA 1
ATOM 890 C C . ALA A 1 108 ? 2.262 7.93 16.703 1 94.62 108 ALA A C 1
ATOM 892 O O . ALA A 1 108 ? 2.539 8.18 17.875 1 94.62 108 ALA A O 1
ATOM 893 N N . ASP A 1 109 ? 3.172 7.605 15.844 1 92.69 109 ASP A N 1
ATOM 894 C CA . ASP A 1 109 ? 4.59 7.609 16.188 1 92.69 109 ASP A CA 1
ATOM 895 C C . ASP A 1 109 ? 5.059 9.016 16.562 1 92.69 109 ASP A C 1
ATOM 897 O O . ASP A 1 109 ? 5.898 9.172 17.453 1 92.69 109 ASP A O 1
ATOM 901 N N . ASN A 1 110 ? 4.605 10.023 15.906 1 93.62 110 ASN A N 1
ATOM 902 C CA . ASN A 1 110 ? 4.934 11.406 16.234 1 93.62 110 ASN A CA 1
ATOM 903 C C . ASN A 1 110 ? 4.246 11.852 17.531 1 93.62 110 ASN A C 1
ATOM 905 O O . ASN A 1 110 ? 4.812 12.625 18.297 1 93.62 110 ASN A O 1
ATOM 909 N N . LEU A 1 111 ? 3.074 11.359 17.734 1 95 111 LEU A N 1
ATOM 910 C CA . LEU A 1 111 ? 2.336 11.68 18.953 1 95 111 LEU A CA 1
ATOM 911 C C . LEU A 1 111 ? 3.133 11.281 20.188 1 95 111 LEU A C 1
ATOM 913 O O . LEU A 1 111 ? 3.127 12 21.203 1 95 111 LEU A O 1
ATOM 917 N N . ALA A 1 112 ? 3.824 10.219 20.078 1 94.12 112 ALA A N 1
ATOM 918 C CA . ALA A 1 112 ? 4.566 9.664 21.203 1 94.12 112 ALA A CA 1
ATOM 919 C C . ALA A 1 112 ? 5.66 10.617 21.672 1 94.12 112 ALA A C 1
ATOM 921 O O . ALA A 1 112 ? 6.059 10.594 22.844 1 94.12 112 ALA A O 1
ATOM 922 N N . ASN A 1 113 ? 6.102 11.523 20.828 1 92.5 113 ASN A N 1
ATOM 923 C CA . ASN A 1 113 ? 7.25 12.352 21.188 1 92.5 113 ASN A CA 1
ATOM 924 C C . ASN A 1 113 ? 6.934 13.836 21.016 1 92.5 113 ASN A C 1
ATOM 926 O O . ASN A 1 113 ? 7.82 14.68 21.172 1 92.5 113 ASN A O 1
ATOM 930 N N . ILE A 1 114 ? 5.766 14.18 20.75 1 93.88 114 ILE A N 1
ATOM 931 C CA . ILE A 1 114 ? 5.414 15.531 20.344 1 93.88 114 ILE A CA 1
ATOM 932 C C . ILE A 1 114 ? 5.699 16.5 21.5 1 93.88 114 ILE A C 1
ATOM 934 O O . ILE A 1 114 ? 6.051 17.656 21.266 1 93.88 114 ILE A O 1
ATOM 938 N N . SER A 1 115 ? 5.586 16.078 22.75 1 92.19 115 SER A N 1
ATOM 939 C CA . SE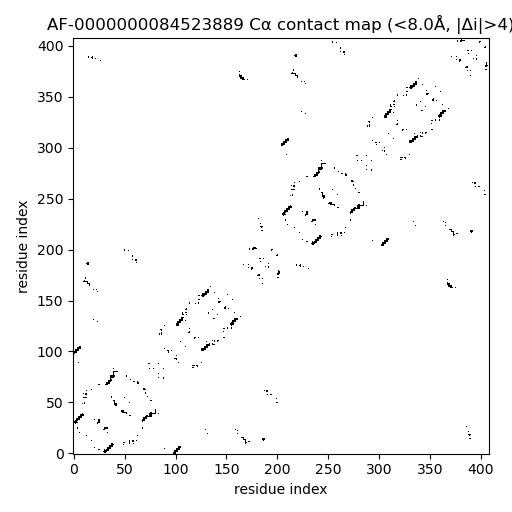R A 1 115 ? 5.812 16.938 23.906 1 92.19 115 SER A CA 1
ATOM 940 C C . SER A 1 115 ? 7.281 17.328 24.016 1 92.19 115 SER A C 1
ATOM 942 O O . SER A 1 115 ? 7.617 18.312 24.688 1 92.19 115 SER A O 1
ATOM 944 N N . SER A 1 116 ? 8.148 16.578 23.281 1 90.44 116 SER A N 1
ATOM 945 C CA . SER A 1 116 ? 9.578 16.844 23.328 1 90.44 116 SER A CA 1
ATOM 946 C C . SER A 1 116 ? 10.016 17.734 22.172 1 90.44 116 SER A C 1
ATOM 948 O O . SER A 1 116 ? 11.164 18.172 22.109 1 90.44 116 SER A O 1
ATOM 950 N N . TRP A 1 117 ? 9.078 18.047 21.266 1 89.81 117 TRP A N 1
ATOM 951 C CA . TRP A 1 117 ? 9.398 18.906 20.141 1 89.81 117 TRP A CA 1
ATOM 952 C C . TRP A 1 117 ? 9.664 20.344 20.594 1 89.81 117 TRP A C 1
ATOM 954 O O . TRP A 1 117 ? 9.219 20.75 21.672 1 89.81 117 TRP A O 1
ATOM 964 N N . SER A 1 118 ? 10.445 21.062 19.734 1 86.25 118 SER A N 1
ATOM 965 C CA . SER A 1 118 ? 10.57 22.5 19.969 1 86.25 118 SER A CA 1
ATOM 966 C C . SER A 1 118 ? 9.203 23.188 19.969 1 86.25 118 SER A C 1
ATOM 968 O O . SER A 1 118 ? 8.422 23.016 19.031 1 86.25 118 SER A O 1
ATOM 970 N N . LYS A 1 119 ? 8.883 23.891 21.078 1 91.88 119 LYS A N 1
ATOM 971 C CA . LYS A 1 119 ? 7.605 24.562 21.266 1 91.88 119 LYS A CA 1
ATOM 972 C C . LYS A 1 119 ? 6.449 23.578 21.312 1 91.88 119 LYS A C 1
ATOM 974 O O . LYS A 1 119 ? 5.352 23.875 20.828 1 91.88 119 LYS A O 1
ATOM 979 N N . GLY A 1 120 ? 6.777 22.375 21.781 1 92.12 120 GLY A N 1
ATOM 980 C CA . GLY A 1 120 ? 5.797 21.312 21.812 1 92.12 120 GLY A CA 1
ATOM 981 C C . GLY A 1 120 ? 4.57 21.656 22.641 1 92.12 120 GLY A C 1
ATOM 982 O O . GLY A 1 120 ? 3.441 21.375 22.234 1 92.12 120 GLY A O 1
ATOM 983 N N . GLU A 1 121 ? 4.805 22.219 23.844 1 92.56 121 GLU A N 1
ATOM 984 C CA . GLU A 1 121 ? 3.693 22.578 24.703 1 92.56 121 GLU A CA 1
ATOM 985 C C . GLU A 1 121 ? 2.771 23.594 24.047 1 92.56 121 GLU A C 1
ATOM 987 O O . GLU A 1 121 ? 1.551 23.438 24.047 1 92.56 121 GLU A O 1
ATOM 992 N N . GLU A 1 122 ? 3.385 24.609 23.484 1 94.69 122 GLU A N 1
ATOM 993 C CA . GLU A 1 122 ? 2.615 25.625 22.766 1 94.69 122 GLU A CA 1
ATOM 994 C C . GLU A 1 122 ? 1.875 25.016 21.578 1 94.69 122 GLU A C 1
ATOM 996 O O . GLU A 1 122 ? 0.704 25.328 21.344 1 94.69 122 GLU A O 1
ATOM 1001 N N . LEU A 1 123 ? 2.588 24.172 20.844 1 95.88 123 LEU A N 1
ATOM 1002 C CA . LEU A 1 123 ? 2.002 23.5 19.688 1 95.88 123 LEU A CA 1
ATOM 1003 C C . LEU A 1 123 ? 0.74 22.734 20.078 1 95.88 123 LEU A C 1
ATOM 1005 O O . LEU A 1 123 ? -0.303 22.875 19.438 1 95.88 123 LEU A O 1
ATOM 1009 N N . ILE A 1 124 ? 0.825 22 21.156 1 95.5 124 ILE A N 1
ATOM 1010 C CA . ILE A 1 124 ? -0.271 21.141 21.609 1 95.5 124 ILE A CA 1
ATOM 1011 C C . ILE A 1 124 ? -1.42 22.016 22.125 1 95.5 124 ILE A C 1
ATOM 1013 O O . ILE A 1 124 ? -2.58 21.797 21.766 1 95.5 124 ILE A O 1
ATOM 1017 N N . ARG A 1 125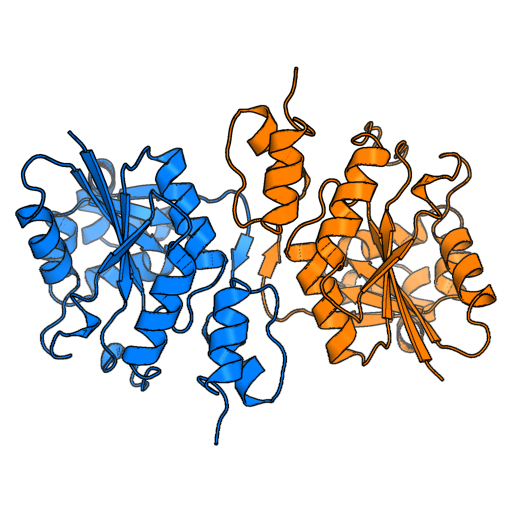 ? -1.129 23.031 22.859 1 94.69 125 ARG A N 1
ATOM 1018 C CA . ARG A 1 125 ? -2.123 23.891 23.5 1 94.69 125 ARG A CA 1
ATOM 1019 C C . ARG A 1 125 ? -2.91 24.688 22.453 1 94.69 125 ARG A C 1
ATOM 1021 O O . ARG A 1 125 ? -4.113 24.906 22.625 1 94.69 125 ARG A O 1
ATOM 1028 N N . GLU A 1 126 ? -2.279 24.969 21.359 1 95.94 126 GLU A N 1
ATOM 1029 C CA . GLU A 1 126 ? -2.855 25.984 20.484 1 95.94 126 GLU A CA 1
ATOM 1030 C C . GLU A 1 126 ? -3.43 25.359 19.219 1 95.94 126 GLU A C 1
ATOM 1032 O O . GLU A 1 126 ? -3.959 26.062 18.359 1 95.94 126 GLU A O 1
ATOM 1037 N N . ASN A 1 127 ? -3.316 24.078 19.125 1 97.12 127 ASN A N 1
ATOM 1038 C CA . ASN A 1 127 ? -3.699 23.484 17.844 1 97.12 127 ASN A CA 1
ATOM 1039 C C . ASN A 1 127 ? -4.555 22.234 18.047 1 97.12 127 ASN A C 1
ATOM 1041 O O . ASN A 1 127 ? -4.578 21.656 19.141 1 97.12 127 ASN A O 1
ATOM 1045 N N . LYS A 1 128 ? -5.25 21.891 16.984 1 97.12 128 LYS A N 1
ATOM 1046 C CA . LYS A 1 128 ? -5.992 20.641 16.875 1 97.12 128 LYS A CA 1
ATOM 1047 C C . LYS A 1 128 ? -5.254 19.641 16 1 97.12 128 LYS A C 1
ATOM 1049 O O . LYS A 1 128 ? -4.59 20.016 15.039 1 97.12 128 LYS A O 1
ATOM 1054 N N . PHE A 1 129 ? -5.461 18.359 16.359 1 98 129 PHE A N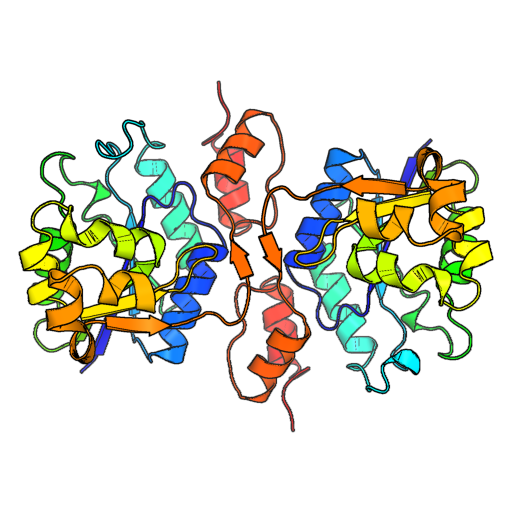 1
ATOM 1055 C CA . PHE A 1 129 ? -4.688 17.312 15.719 1 98 129 PHE A CA 1
ATOM 1056 C C . PHE A 1 129 ? -5.598 16.203 15.203 1 98 129 PHE A C 1
ATOM 1058 O O . PHE A 1 129 ? -6.602 15.867 15.844 1 98 129 PHE A O 1
ATOM 1065 N N . ILE A 1 130 ? -5.289 15.734 14.062 1 97.81 130 ILE A N 1
ATOM 1066 C CA . ILE A 1 130 ? -5.789 14.445 13.586 1 97.81 130 ILE A CA 1
ATOM 1067 C C . ILE A 1 130 ? -4.66 13.422 13.594 1 97.81 130 ILE A C 1
ATOM 1069 O O . ILE A 1 130 ? -3.672 13.57 12.875 1 97.81 130 ILE A O 1
ATOM 1073 N N . VAL A 1 131 ? -4.832 12.391 14.414 1 97.31 131 VAL A N 1
ATOM 1074 C CA . VAL A 1 131 ? -3.76 11.438 14.656 1 97.31 131 VAL A CA 1
ATOM 1075 C C . VAL A 1 131 ? -4.113 10.094 14.016 1 97.31 131 VAL A C 1
ATOM 1077 O O . VAL A 1 131 ? -5.141 9.492 14.336 1 97.31 131 VAL A O 1
ATOM 1080 N N . MET A 1 132 ? -3.234 9.68 13.172 1 95.31 132 MET A N 1
ATOM 1081 C CA . MET A 1 132 ? -3.445 8.422 12.469 1 95.31 132 MET A CA 1
ATOM 1082 C C . MET A 1 132 ? -2.736 7.273 13.18 1 95.31 132 MET A C 1
ATOM 1084 O O . MET A 1 132 ? -1.562 7.387 13.531 1 95.31 132 MET A O 1
ATOM 1088 N N . ALA A 1 133 ? -3.455 6.199 13.289 1 92.81 133 ALA A N 1
ATOM 1089 C CA . ALA A 1 133 ? -2.91 5.02 13.945 1 92.81 133 ALA A CA 1
ATOM 1090 C C . ALA A 1 133 ? -1.74 4.438 13.156 1 92.81 133 ALA A C 1
ATOM 1092 O O . ALA A 1 133 ? -1.737 4.477 11.922 1 92.81 133 ALA A O 1
ATOM 1093 N N . ARG A 1 134 ? -0.763 3.963 13.867 1 89.5 134 ARG A N 1
ATOM 1094 C CA . ARG A 1 134 ? 0.398 3.248 13.344 1 89.5 134 ARG A CA 1
ATOM 1095 C C . ARG A 1 134 ? 0.665 1.979 14.148 1 89.5 134 ARG A C 1
ATOM 1097 O O . ARG A 1 134 ? 0.511 1.969 15.375 1 89.5 134 ARG A O 1
ATOM 1104 N N . GLU A 1 135 ? 1.113 0.973 13.391 1 84.94 135 GLU A N 1
ATOM 1105 C CA . GLU A 1 135 ? 1.406 -0.29 14.062 1 84.94 135 GLU A CA 1
ATOM 1106 C C . GLU A 1 135 ? 2.473 -0.108 15.133 1 84.94 135 GLU A C 1
ATOM 1108 O O . GLU A 1 135 ? 3.482 0.563 14.914 1 84.94 135 GLU A O 1
ATOM 1113 N N . GLY A 1 136 ? 2.232 -0.708 16.281 1 87.62 136 GLY A N 1
ATOM 1114 C CA . GLY A 1 136 ? 3.205 -0.664 17.359 1 87.62 136 GLY A CA 1
ATOM 1115 C C . GLY A 1 136 ? 3.014 0.522 18.281 1 87.62 136 GLY A C 1
ATOM 1116 O O . GLY A 1 136 ? 3.693 0.632 19.312 1 87.62 136 GLY A O 1
ATOM 1117 N N . TYR A 1 137 ? 2.119 1.445 17.969 1 92.38 137 TYR A N 1
ATOM 1118 C CA . TYR A 1 137 ? 1.87 2.635 18.781 1 92.38 137 TYR A CA 1
ATOM 1119 C C . TYR A 1 137 ? 0.433 2.66 19.281 1 92.38 137 TYR A C 1
ATOM 1121 O O . TYR A 1 137 ? -0.502 2.855 18.5 1 92.38 137 TYR A O 1
ATOM 1129 N N . ASN A 1 138 ? 0.294 2.496 20.531 1 94.5 138 ASN A N 1
ATOM 1130 C CA . ASN A 1 138 ? -1.02 2.615 21.156 1 94.5 138 ASN A CA 1
ATOM 1131 C C . ASN A 1 138 ? -1.347 4.066 21.5 1 94.5 138 ASN A C 1
ATOM 1133 O O . ASN A 1 138 ? -0.862 4.594 22.516 1 94.5 138 ASN A O 1
ATOM 1137 N N . MET A 1 139 ? -2.219 4.68 20.75 1 94.56 139 MET A N 1
ATOM 1138 C CA . MET A 1 139 ? -2.486 6.109 20.859 1 94.56 139 MET A CA 1
ATOM 1139 C C . MET A 1 139 ? -3.078 6.453 22.219 1 94.56 139 MET A C 1
ATOM 1141 O O . MET A 1 139 ? -2.693 7.449 22.828 1 94.56 139 MET A O 1
ATOM 1145 N N . LEU A 1 140 ? -3.992 5.602 22.703 1 93.12 140 LEU A N 1
ATOM 1146 C CA . LEU A 1 140 ? -4.641 5.867 23.984 1 93.12 140 LEU A CA 1
ATOM 1147 C C . LEU A 1 140 ? -3.641 5.777 25.125 1 93.12 140 LEU A C 1
ATOM 1149 O O . LEU A 1 140 ? -3.66 6.609 26.031 1 93.12 140 LEU A O 1
ATOM 1153 N N . GLU A 1 141 ? -2.826 4.852 25.047 1 94.81 141 GLU A N 1
ATOM 1154 C CA . GLU A 1 141 ? -1.787 4.719 26.062 1 94.81 141 GLU A CA 1
ATOM 1155 C C . GLU A 1 141 ? -0.821 5.898 26.031 1 94.81 141 GLU A C 1
ATOM 1157 O O . GLU A 1 141 ? -0.416 6.41 27.078 1 94.81 141 GLU A O 1
ATOM 1162 N N . ILE A 1 142 ? -0.414 6.266 24.844 1 94.94 142 ILE A N 1
ATOM 1163 C CA . ILE A 1 142 ? 0.5 7.387 24.641 1 94.94 142 ILE A CA 1
ATOM 1164 C C . ILE A 1 142 ? -0.081 8.641 25.297 1 94.94 142 ILE A C 1
ATOM 1166 O O . ILE A 1 142 ? 0.609 9.336 26.047 1 94.94 142 ILE A O 1
ATOM 1170 N N . ILE A 1 143 ? -1.321 8.914 25.062 1 93.94 143 ILE A N 1
ATOM 1171 C CA . ILE A 1 143 ? -1.977 10.102 25.594 1 93.94 143 ILE A CA 1
ATOM 1172 C C . ILE A 1 143 ? -2.074 10 27.109 1 93.94 143 ILE A C 1
ATOM 1174 O O . ILE A 1 143 ? -1.77 10.961 27.828 1 93.94 143 ILE A O 1
ATOM 1178 N N . ALA A 1 144 ? -2.418 8.852 27.641 1 93.25 144 ALA A N 1
ATOM 1179 C CA . ALA A 1 144 ? -2.627 8.648 29.078 1 93.25 144 ALA A CA 1
ATOM 1180 C C . ALA A 1 144 ? -1.327 8.836 29.859 1 93.25 144 ALA A C 1
ATOM 1182 O O . ALA A 1 144 ? -1.339 9.312 30.984 1 93.25 144 ALA A O 1
ATOM 1183 N N . LYS A 1 145 ? -0.251 8.523 29.25 1 94.06 145 LYS A N 1
ATOM 1184 C CA . LYS A 1 145 ? 1.029 8.508 29.953 1 94.06 145 LYS A CA 1
ATOM 1185 C C . LYS A 1 145 ? 1.664 9.898 29.969 1 94.06 145 LYS A C 1
ATOM 1187 O O . LYS A 1 145 ? 2.521 10.188 30.797 1 94.06 145 LYS A O 1
ATOM 1192 N N . ASP A 1 146 ? 1.346 10.719 29.078 1 94.06 146 ASP A N 1
ATOM 1193 C CA . ASP A 1 146 ? 1.923 12.055 28.953 1 94.06 146 ASP A CA 1
ATOM 1194 C C . ASP A 1 146 ? 0.984 13.117 29.516 1 94.06 146 ASP A C 1
ATOM 1196 O O . ASP A 1 146 ? -0.069 13.398 28.938 1 94.06 146 ASP A O 1
ATOM 1200 N N . PRO A 1 147 ? 1.38 13.695 30.609 1 91.94 147 PRO A N 1
ATOM 1201 C CA . PRO A 1 147 ? 0.488 14.664 31.25 1 91.94 147 PRO A CA 1
ATOM 1202 C C . PRO A 1 147 ? 0.101 15.82 30.328 1 91.94 147 PRO A C 1
ATOM 1204 O O . PRO A 1 147 ? -1.015 16.344 30.422 1 91.94 147 PRO A O 1
ATOM 1207 N N . MET A 1 148 ? 0.937 16.203 29.484 1 90.88 148 MET A N 1
ATOM 1208 C CA . MET A 1 148 ? 0.638 17.297 28.547 1 90.88 148 MET A CA 1
ATOM 1209 C C . MET A 1 148 ? -0.461 16.891 27.578 1 90.88 148 MET A C 1
ATOM 1211 O O . MET A 1 148 ? -1.365 17.672 27.281 1 90.88 148 MET A O 1
ATOM 1215 N N . LEU A 1 149 ? -0.396 15.742 27.078 1 94.19 149 LEU A N 1
ATOM 1216 C CA . LEU A 1 149 ? -1.396 15.242 26.141 1 94.19 149 LEU A CA 1
ATOM 1217 C C . LEU A 1 149 ? -2.729 15 26.844 1 94.19 149 LEU A C 1
ATOM 1219 O O . LEU A 1 149 ? -3.789 15.305 26.297 1 94.19 149 LEU A O 1
ATOM 1223 N N . ARG A 1 150 ? -2.643 14.484 28 1 91 150 ARG A N 1
ATOM 1224 C CA . ARG A 1 150 ? -3.836 14.141 28.766 1 91 150 ARG A CA 1
ATOM 1225 C C . ARG A 1 150 ? -4.688 15.375 29.031 1 91 150 ARG A C 1
ATOM 1227 O O . ARG A 1 150 ? -5.918 15.297 29.047 1 91 150 ARG A O 1
ATOM 1234 N N . ASN A 1 151 ? -4.062 16.453 29.219 1 90 151 ASN A N 1
ATOM 1235 C CA . ASN A 1 151 ? -4.746 17.703 29.578 1 90 151 ASN A CA 1
ATOM 1236 C C . ASN A 1 151 ? -5.598 18.203 28.406 1 90 151 ASN A C 1
ATOM 1238 O O . ASN A 1 151 ? -6.551 18.953 28.625 1 90 151 ASN A O 1
ATOM 1242 N N . TYR A 1 152 ? -5.305 17.766 27.25 1 86.69 152 TYR A N 1
ATOM 1243 C CA . TYR A 1 152 ? -5.992 18.281 26.062 1 86.69 152 TYR A CA 1
ATOM 1244 C C . TYR A 1 152 ? -6.645 17.141 25.281 1 86.69 152 TYR A C 1
ATOM 1246 O O . TYR A 1 152 ? -6.98 17.312 24.109 1 86.69 152 TYR A O 1
ATOM 1254 N N . GLU A 1 153 ? -6.773 16 25.797 1 83.12 153 GLU A N 1
ATOM 1255 C CA . GLU A 1 153 ? -7.168 14.75 25.156 1 83.12 153 GLU A CA 1
ATOM 1256 C C . GLU A 1 153 ? -8.508 14.891 24.438 1 83.12 153 GLU A C 1
ATOM 1258 O O . GLU A 1 153 ? -8.641 14.508 23.281 1 83.12 153 GLU A O 1
ATOM 1263 N N . LEU A 1 154 ? -9.508 15.508 25.047 1 77.5 154 LEU A N 1
ATOM 1264 C CA . LEU A 1 154 ? -10.867 15.523 24.531 1 77.5 154 LEU A CA 1
ATOM 1265 C C . LEU A 1 154 ? -11.023 16.562 23.422 1 77.5 154 LEU A C 1
ATOM 1267 O O . LEU A 1 154 ? -11.68 16.297 22.406 1 77.5 154 LEU A O 1
ATOM 1271 N N . ASP A 1 155 ? -10.297 17.594 23.438 1 86.31 155 ASP A N 1
ATOM 1272 C CA . ASP A 1 155 ? -10.602 18.734 22.578 1 86.31 155 ASP A CA 1
ATOM 1273 C C . ASP A 1 155 ? -9.594 18.844 21.438 1 86.31 155 ASP A C 1
ATOM 1275 O O . ASP A 1 155 ? -9.898 19.406 20.391 1 86.31 155 ASP A O 1
ATOM 1279 N N . HIS A 1 156 ? -8.43 18.25 21.625 1 93 156 HIS A N 1
ATOM 1280 C CA . HIS A 1 156 ? -7.367 18.594 20.703 1 93 156 HIS A CA 1
ATOM 1281 C C . HIS A 1 156 ? -7.023 17.422 19.797 1 93 156 HIS A C 1
ATOM 1283 O O . HIS A 1 156 ? -6.473 17.609 18.703 1 93 156 HIS A O 1
ATOM 1289 N N . PHE A 1 157 ? -7.348 16.219 20.188 1 95 157 PHE A N 1
ATOM 1290 C CA . PHE A 1 157 ? -6.848 15.062 19.453 1 95 157 PHE A CA 1
ATOM 1291 C C . PHE A 1 157 ? -7.996 14.25 18.875 1 95 157 PHE A C 1
ATOM 1293 O O . PHE A 1 157 ? -8.781 13.648 19.609 1 95 157 PHE A O 1
ATOM 1300 N N . ASP A 1 158 ? -8.07 14.242 17.578 1 96.06 158 ASP A N 1
ATOM 1301 C CA . ASP A 1 158 ? -8.977 13.375 16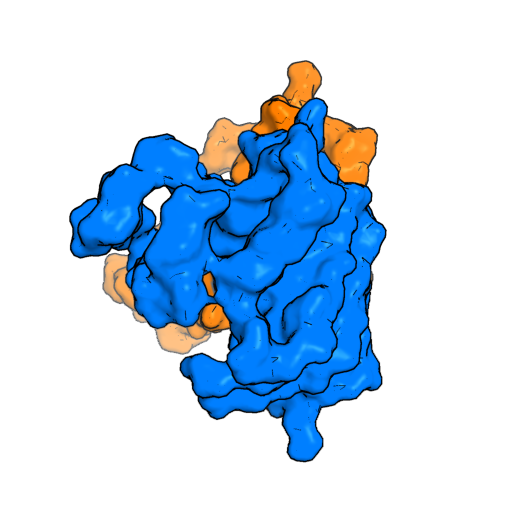.828 1 96.06 158 ASP A CA 1
ATOM 1302 C C . ASP A 1 158 ? -8.258 12.117 16.344 1 96.06 158 ASP A C 1
ATOM 1304 O O . ASP A 1 158 ? -7.445 12.18 15.414 1 96.06 158 ASP A O 1
ATOM 1308 N N . LEU A 1 159 ? -8.523 10.992 16.984 1 95.38 159 LEU A N 1
ATOM 1309 C CA . LEU A 1 159 ? -7.82 9.742 16.719 1 95.38 159 LEU A CA 1
ATOM 1310 C C . LEU A 1 159 ? -8.516 8.938 15.633 1 95.38 159 LEU A C 1
ATOM 1312 O O . LEU A 1 159 ? -9.727 8.711 15.695 1 95.38 159 LEU A O 1
ATOM 1316 N N . LEU A 1 160 ? -7.707 8.562 14.641 1 93.69 160 LEU A N 1
ATOM 1317 C CA . LEU A 1 160 ? -8.281 7.895 13.477 1 93.69 160 LEU A CA 1
ATOM 1318 C C . LEU A 1 160 ? -7.48 6.641 13.125 1 93.69 160 LEU A C 1
ATOM 1320 O O . LEU A 1 160 ? -6.27 6.59 13.344 1 93.69 160 LEU A O 1
ATOM 1324 N N . HIS A 1 161 ? -8.156 5.645 12.656 1 90.31 161 HIS A N 1
ATOM 1325 C CA . HIS A 1 161 ? -7.574 4.441 12.078 1 90.31 161 HIS A CA 1
ATOM 1326 C C . HIS A 1 161 ? -7.984 4.273 10.625 1 90.31 161 HIS A C 1
ATOM 1328 O O . HIS A 1 161 ? -9.141 4.516 10.266 1 90.31 161 HIS A O 1
ATOM 1334 N N . LYS A 1 162 ? -7.062 3.854 9.805 1 85.56 162 LYS A N 1
ATOM 1335 C CA . LYS A 1 162 ? -7.336 3.701 8.383 1 85.56 162 LYS A CA 1
ATOM 1336 C C . LYS A 1 162 ? -8.141 2.432 8.109 1 85.56 162 LYS A C 1
ATOM 1338 O O . LYS A 1 162 ? -8.742 2.293 7.043 1 85.56 162 LYS A O 1
ATOM 1343 N N . GLY A 1 163 ? -8.125 1.527 9.008 1 84.12 163 GLY A N 1
ATOM 1344 C CA . GLY A 1 163 ? -8.859 0.282 8.828 1 84.12 163 GLY A CA 1
ATOM 1345 C C . GLY A 1 163 ? -8.062 -0.774 8.086 1 84.12 163 GLY A C 1
ATOM 1346 O O . GLY A 1 163 ? -8.57 -1.866 7.82 1 84.12 163 GLY A O 1
ATOM 1347 N N . LEU A 1 164 ? -6.914 -0.42 7.559 1 82.88 164 LEU A N 1
ATOM 1348 C CA . LEU A 1 164 ? -5.984 -1.355 6.934 1 82.88 164 LEU A CA 1
ATOM 1349 C C . LEU A 1 164 ? -4.539 -0.969 7.23 1 82.88 164 LEU A C 1
ATOM 1351 O O . LEU A 1 164 ? -4.27 0.156 7.656 1 82.88 164 LEU A O 1
ATOM 1355 N N . ASN A 1 165 ? -3.713 -1.951 7.074 1 81 165 ASN A N 1
ATOM 1356 C CA . ASN A 1 165 ? -2.299 -1.749 7.371 1 81 165 ASN A CA 1
ATOM 1357 C C . ASN A 1 165 ? -1.485 -1.536 6.098 1 81 165 ASN A C 1
ATOM 1359 O O . ASN A 1 165 ? -0.985 -2.496 5.508 1 81 165 ASN A O 1
ATOM 1363 N N . MET A 1 166 ? -1.363 -0.331 5.73 1 84.12 166 MET A N 1
ATOM 1364 C CA . MET A 1 166 ? -0.49 0.057 4.625 1 84.12 166 MET A CA 1
ATOM 1365 C C . MET A 1 166 ? 0.719 0.834 5.137 1 84.12 166 MET A C 1
ATOM 1367 O O . MET A 1 166 ? 0.673 2.061 5.246 1 84.12 166 MET A O 1
ATOM 1371 N N . GLU A 1 167 ? 1.745 0.122 5.465 1 85.25 167 GLU A N 1
ATOM 1372 C CA . GLU A 1 167 ? 2.932 0.781 6.004 1 85.25 167 GLU A CA 1
ATOM 1373 C C . GLU A 1 167 ? 4.102 0.692 5.027 1 85.25 167 GLU A C 1
ATOM 1375 O O . GLU A 1 167 ? 4.926 -0.221 5.117 1 85.25 167 GLU A O 1
ATOM 1380 N N . ILE A 1 168 ? 4.117 1.597 4.129 1 90.81 168 ILE A N 1
ATOM 1381 C CA . ILE A 1 168 ? 5.23 1.745 3.197 1 90.81 168 ILE A CA 1
ATOM 1382 C C . ILE A 1 168 ? 6.262 2.711 3.777 1 90.81 168 ILE A C 1
ATOM 1384 O O . ILE A 1 168 ? 5.918 3.818 4.195 1 90.81 168 ILE A O 1
ATOM 1388 N N . SER A 1 169 ? 7.477 2.314 3.914 1 88.75 169 SER A N 1
ATOM 1389 C CA . SER A 1 169 ? 8.531 3.172 4.441 1 88.75 169 SER A CA 1
ATOM 1390 C C . SER A 1 169 ? 9.32 3.838 3.316 1 88.75 169 SER A C 1
ATOM 1392 O O . SER A 1 169 ? 9.719 3.174 2.359 1 88.75 169 SER A O 1
ATOM 1394 N N . SER A 1 170 ? 9.461 5.102 3.508 1 94.25 170 SER A N 1
ATOM 1395 C CA . SER A 1 170 ? 10.297 5.816 2.547 1 94.25 170 SER A CA 1
ATOM 1396 C C . SER A 1 170 ? 11.727 5.293 2.564 1 94.25 170 SER A C 1
ATOM 1398 O O . SER A 1 170 ? 12.391 5.238 1.523 1 94.25 170 SER A O 1
ATOM 1400 N N . SER A 1 171 ? 12.211 4.926 3.764 1 93.06 171 SER A N 1
ATOM 1401 C CA . SER A 1 171 ? 13.562 4.387 3.865 1 93.06 171 SER A CA 1
ATOM 1402 C C . SER A 1 171 ? 13.695 3.092 3.07 1 93.06 171 SER A C 1
ATOM 1404 O O . SER A 1 171 ? 14.727 2.854 2.438 1 93.06 171 SER A O 1
ATOM 1406 N N . TYR A 1 172 ? 12.727 2.266 3.092 1 93.5 172 TYR A N 1
ATOM 1407 C CA . TYR A 1 172 ? 12.734 1.031 2.314 1 93.5 172 TYR A CA 1
ATOM 1408 C C . TYR A 1 172 ? 12.891 1.325 0.828 1 93.5 172 TYR A C 1
ATOM 1410 O O . TYR A 1 172 ? 13.68 0.667 0.139 1 93.5 172 TYR A O 1
ATOM 1418 N N . ILE A 1 173 ? 12.164 2.268 0.382 1 95.69 173 ILE A N 1
ATOM 1419 C CA . ILE A 1 173 ? 12.18 2.643 -1.028 1 95.69 173 ILE A CA 1
ATOM 1420 C C . ILE A 1 173 ? 13.57 3.162 -1.402 1 95.69 173 ILE A C 1
ATOM 1422 O O . ILE A 1 173 ? 14.133 2.771 -2.428 1 95.69 173 ILE A O 1
ATOM 1426 N N . ARG A 1 174 ? 14.094 4.004 -0.59 1 95.44 174 ARG A N 1
ATOM 1427 C CA . ARG A 1 174 ? 15.438 4.512 -0.852 1 95.44 174 ARG A CA 1
ATOM 1428 C C . ARG A 1 174 ? 16.453 3.377 -0.88 1 95.44 174 ARG A C 1
ATOM 1430 O O . ARG A 1 174 ? 17.328 3.336 -1.757 1 95.44 174 ARG A O 1
ATOM 1437 N N . ASP A 1 175 ? 16.359 2.492 0.077 1 93.75 175 ASP A N 1
ATOM 1438 C CA . ASP A 1 175 ? 17.266 1.348 0.142 1 93.75 175 ASP A CA 1
ATOM 1439 C C . ASP A 1 175 ? 17.172 0.492 -1.118 1 93.75 175 ASP A C 1
ATOM 1441 O O . ASP A 1 175 ? 18.188 0.059 -1.667 1 93.75 175 ASP A O 1
ATOM 1445 N N . GLU A 1 176 ? 15.969 0.249 -1.534 1 92.38 176 GLU A N 1
ATOM 1446 C CA . GLU A 1 176 ? 15.758 -0.542 -2.744 1 92.38 176 GLU A CA 1
ATOM 1447 C C . GLU A 1 176 ? 16.422 0.11 -3.951 1 92.38 176 GLU A C 1
ATOM 1449 O O . GLU A 1 176 ? 17.141 -0.553 -4.707 1 92.38 176 GLU A O 1
ATOM 1454 N N . PHE A 1 177 ? 16.203 1.378 -4.129 1 93.88 177 PHE A N 1
ATOM 1455 C CA . PHE A 1 177 ? 16.828 2.088 -5.242 1 93.88 177 PHE A CA 1
ATOM 1456 C C . PHE A 1 177 ? 18.359 1.984 -5.168 1 93.88 177 PHE A C 1
ATOM 1458 O O . PHE A 1 177 ? 19.016 1.789 -6.188 1 93.88 177 PHE A O 1
ATOM 1465 N N . SER A 1 178 ? 18.859 2.113 -3.984 1 91.94 178 SER A N 1
ATOM 1466 C CA . SER A 1 178 ? 20.312 2.209 -3.793 1 91.94 178 SER A CA 1
ATOM 1467 C C . SER A 1 178 ? 21 0.915 -4.199 1 91.94 178 SER A C 1
ATOM 1469 O O . SER A 1 178 ? 22.172 0.93 -4.586 1 91.94 178 SER A O 1
ATOM 1471 N N . VAL A 1 179 ? 20.328 -0.208 -4.148 1 90.94 179 VAL A N 1
ATOM 1472 C CA . VAL A 1 179 ? 20.953 -1.493 -4.465 1 90.94 179 VAL A CA 1
ATOM 1473 C C . VAL A 1 179 ? 20.516 -1.953 -5.852 1 90.94 179 VAL A C 1
ATOM 1475 O O . VAL A 1 179 ? 20.656 -3.125 -6.203 1 90.94 179 VAL A O 1
ATOM 1478 N N . GLY A 1 180 ? 19.906 -1.09 -6.508 1 89.06 180 GLY A N 1
ATOM 1479 C CA . GLY A 1 180 ? 19.484 -1.411 -7.863 1 89.06 180 GLY A CA 1
ATOM 1480 C C . GLY A 1 180 ? 18.156 -2.145 -7.91 1 89.06 180 GLY A C 1
ATOM 1481 O O . GLY A 1 180 ? 17.797 -2.736 -8.93 1 89.06 180 GLY A O 1
ATOM 1482 N N . GLY A 1 181 ? 17.562 -2.121 -6.801 1 88.5 181 GLY A N 1
ATOM 1483 C CA . GLY A 1 181 ? 16.234 -2.697 -6.762 1 88.5 181 GLY A CA 1
ATOM 1484 C C . GLY A 1 181 ? 15.195 -1.857 -7.488 1 88.5 181 GLY A C 1
ATOM 1485 O O . GLY A 1 181 ? 15.539 -0.874 -8.148 1 88.5 181 GLY A O 1
ATOM 1486 N N . ASP A 1 182 ? 13.875 -2.363 -7.453 1 89.75 182 ASP A N 1
ATOM 1487 C CA . ASP A 1 182 ? 12.789 -1.721 -8.18 1 89.75 182 ASP A CA 1
ATOM 1488 C C . ASP A 1 182 ? 11.547 -1.573 -7.297 1 89.75 182 ASP A C 1
ATOM 1490 O O . ASP A 1 182 ? 10.672 -2.439 -7.301 1 89.75 182 ASP A O 1
ATOM 1494 N N . PRO A 1 183 ? 11.477 -0.456 -6.621 1 93.31 183 PRO A N 1
ATOM 1495 C CA . PRO A 1 183 ? 10.367 -0.283 -5.68 1 93.31 183 PRO A CA 1
ATOM 1496 C C . PRO A 1 183 ? 9.078 0.187 -6.363 1 93.31 183 PRO A C 1
ATOM 1498 O O . PRO A 1 183 ? 8.359 1.021 -5.812 1 93.31 183 PRO A O 1
ATOM 1501 N N . ARG A 1 184 ? 8.852 -0.373 -7.492 1 93.06 184 ARG A N 1
ATOM 1502 C CA . ARG A 1 184 ? 7.598 -0.101 -8.195 1 93.06 184 ARG A CA 1
ATOM 1503 C C . ARG A 1 184 ? 6.395 -0.491 -7.344 1 93.06 184 ARG A C 1
ATOM 1505 O O . ARG A 1 184 ? 6.477 -1.414 -6.527 1 93.06 184 ARG A O 1
ATOM 1512 N N . TYR A 1 185 ? 5.223 0.271 -7.453 1 95.12 185 TYR A N 1
ATOM 1513 C CA . TYR A 1 185 ? 3.916 0.032 -6.855 1 95.12 185 TYR A CA 1
ATOM 1514 C C . TYR A 1 185 ? 3.869 0.553 -5.426 1 95.12 185 TYR A C 1
ATOM 1516 O O . TYR A 1 185 ? 2.859 0.394 -4.73 1 95.12 185 TYR A O 1
ATOM 1524 N N . LEU A 1 186 ? 4.965 1.13 -4.926 1 96.19 186 LEU A N 1
ATOM 1525 C CA . LEU A 1 186 ? 4.977 1.655 -3.566 1 96.19 186 LEU A CA 1
ATOM 1526 C C . LEU A 1 186 ? 4.723 3.16 -3.562 1 96.19 186 LEU A C 1
ATOM 1528 O O . LEU A 1 186 ? 4.449 3.744 -2.514 1 96.19 186 LEU A O 1
ATOM 1532 N N . MET A 1 187 ? 4.824 3.746 -4.719 1 96.62 187 MET A N 1
ATOM 1533 C CA . MET A 1 187 ? 4.582 5.164 -4.969 1 96.62 187 MET A CA 1
ATOM 1534 C C . MET A 1 187 ? 3.945 5.375 -6.34 1 96.62 187 MET A C 1
ATOM 1536 O O . MET A 1 187 ? 3.916 4.457 -7.16 1 96.62 187 MET A O 1
ATOM 1540 N N . PRO A 1 188 ? 3.346 6.547 -6.551 1 96.69 188 PRO A N 1
ATOM 1541 C CA . PRO A 1 188 ? 2.758 6.777 -7.875 1 96.69 188 PRO A CA 1
ATOM 1542 C C . PRO A 1 188 ? 3.748 6.543 -9.008 1 96.69 188 PRO A C 1
ATOM 1544 O O . PRO A 1 188 ? 4.926 6.891 -8.891 1 96.69 188 PRO A O 1
ATOM 1547 N N . ASP A 1 189 ? 3.207 6.043 -10.141 1 95.12 189 ASP A N 1
ATOM 1548 C CA . ASP A 1 189 ? 4.039 5.738 -11.297 1 95.12 189 ASP A CA 1
ATOM 1549 C C . ASP A 1 189 ? 4.828 6.969 -11.742 1 95.12 189 ASP A C 1
ATOM 1551 O O . ASP A 1 189 ? 6.012 6.867 -12.078 1 95.12 189 ASP A O 1
ATOM 1555 N N . VAL A 1 190 ? 4.168 8.086 -11.703 1 96.94 190 VAL A N 1
ATOM 1556 C CA . VAL A 1 190 ? 4.797 9.32 -12.164 1 96.94 190 VAL A CA 1
ATOM 1557 C C . VAL A 1 190 ? 5.969 9.672 -11.25 1 96.94 190 VAL A C 1
ATOM 1559 O O . VAL A 1 190 ? 6.984 10.203 -11.711 1 96.94 190 VAL A O 1
ATOM 1562 N N . CYS A 1 191 ? 5.848 9.383 -10.023 1 98.12 191 CYS A N 1
ATOM 1563 C CA . CYS A 1 191 ? 6.926 9.625 -9.07 1 98.12 191 CYS A CA 1
ATOM 1564 C C . CYS A 1 191 ? 8.055 8.617 -9.258 1 98.12 191 CYS A C 1
ATOM 1566 O O . CYS A 1 191 ? 9.234 8.992 -9.242 1 98.12 191 CYS A O 1
ATOM 1568 N N . TYR A 1 192 ? 7.684 7.352 -9.414 1 96.88 192 TYR A N 1
ATOM 1569 C CA . TYR A 1 192 ? 8.648 6.285 -9.648 1 96.88 192 TYR A CA 1
ATOM 1570 C C . TYR A 1 192 ? 9.508 6.59 -10.875 1 96.88 192 TYR A C 1
ATOM 1572 O O . TYR A 1 192 ? 10.734 6.496 -10.82 1 96.88 192 TYR A O 1
ATOM 1580 N N . GLU A 1 193 ? 8.883 6.953 -11.953 1 96.94 193 GLU A N 1
ATOM 1581 C CA . GLU A 1 193 ? 9.562 7.277 -13.195 1 96.94 193 GLU A CA 1
ATOM 1582 C C . GLU A 1 193 ? 10.484 8.484 -13.023 1 96.94 193 GLU A C 1
ATOM 1584 O O . GLU A 1 193 ? 11.586 8.516 -13.562 1 96.94 193 GLU A O 1
ATOM 1589 N N . TYR A 1 194 ? 10.008 9.508 -12.312 1 98.19 194 TYR A N 1
ATOM 1590 C CA . TYR A 1 194 ? 10.82 10.68 -12.031 1 98.19 194 TYR A CA 1
ATOM 1591 C C . TYR A 1 194 ? 12.086 10.297 -11.266 1 98.19 194 TYR A C 1
ATOM 1593 O O . TYR A 1 194 ? 13.188 10.727 -11.625 1 98.19 194 TYR A O 1
ATOM 1601 N N . ALA A 1 195 ? 11.891 9.523 -10.18 1 97.31 195 ALA A N 1
ATOM 1602 C CA . ALA A 1 195 ? 13.016 9.125 -9.336 1 97.31 195 ALA A CA 1
ATOM 1603 C C . ALA A 1 195 ? 14.047 8.344 -10.141 1 97.31 195 ALA A C 1
ATOM 1605 O O . ALA A 1 195 ? 15.258 8.547 -9.969 1 97.31 195 ALA A O 1
ATOM 1606 N N . LYS A 1 196 ? 13.578 7.473 -11.016 1 95.5 196 LYS A N 1
ATOM 1607 C CA . LYS A 1 196 ? 14.469 6.684 -11.859 1 95.5 196 LYS A CA 1
ATOM 1608 C C . LYS A 1 196 ? 15.188 7.566 -12.875 1 95.5 196 LYS A C 1
ATOM 1610 O O . LYS A 1 196 ? 16.406 7.492 -13.016 1 95.5 196 LYS A O 1
ATOM 1615 N N . LYS A 1 197 ? 14.406 8.391 -13.516 1 96.5 197 LYS A N 1
ATOM 1616 C CA . LYS A 1 197 ? 14.922 9.25 -14.578 1 96.5 197 LYS A CA 1
ATOM 1617 C C . LYS A 1 197 ? 16.016 10.18 -14.047 1 96.5 197 LYS A C 1
ATOM 1619 O O . LYS A 1 197 ? 17 10.438 -14.727 1 96.5 197 LYS A O 1
ATOM 1624 N N . HIS A 1 198 ? 15.875 10.672 -12.852 1 97.06 198 HIS A N 1
ATOM 1625 C CA . HIS A 1 198 ? 16.797 11.664 -12.305 1 97.06 198 HIS A CA 1
ATOM 1626 C C . HIS A 1 198 ? 17.766 11.031 -11.328 1 97.06 198 HIS A C 1
ATOM 1628 O O . HIS A 1 198 ? 18.531 11.742 -10.656 1 97.06 198 HIS A O 1
ATOM 1634 N N . ASN A 1 199 ? 17.75 9.695 -11.18 1 95.25 199 ASN A N 1
ATOM 1635 C CA . ASN A 1 199 ? 18.641 8.961 -10.281 1 95.25 199 ASN A CA 1
ATOM 1636 C C . ASN A 1 199 ? 18.641 9.555 -8.875 1 95.25 199 ASN A C 1
ATOM 1638 O O . ASN A 1 199 ? 19.703 9.773 -8.289 1 95.25 199 ASN A O 1
ATOM 1642 N N . VAL A 1 200 ? 17.516 9.859 -8.406 1 95.88 200 VAL A N 1
ATOM 1643 C CA . VAL A 1 200 ? 17.375 10.602 -7.16 1 95.88 200 VAL A CA 1
ATOM 1644 C C . VAL A 1 200 ? 17.922 9.773 -6 1 95.88 200 VAL A C 1
ATOM 1646 O O . VAL A 1 200 ? 18.594 10.312 -5.113 1 95.88 200 VAL A O 1
ATOM 1649 N N . TYR A 1 201 ? 17.656 8.5 -5.984 1 94.69 201 TYR A N 1
ATOM 1650 C CA . TYR A 1 201 ? 18 7.668 -4.836 1 94.69 201 TYR A CA 1
ATOM 1651 C C . TYR A 1 201 ? 19.062 6.641 -5.199 1 94.69 201 TYR A C 1
ATOM 1653 O O . TYR A 1 201 ? 19.234 5.637 -4.504 1 94.69 201 TYR A O 1
ATOM 1661 N N . VAL A 1 202 ? 19.609 6.797 -6.309 1 87.38 202 VAL A N 1
ATOM 1662 C CA . VAL A 1 202 ? 20.672 5.879 -6.73 1 87.38 202 VAL A CA 1
ATOM 1663 C C . VAL A 1 202 ? 22.016 6.359 -6.199 1 87.38 202 VAL A C 1
ATOM 1665 O O . VAL A 1 202 ? 22.328 7.551 -6.262 1 87.38 202 VAL A O 1
ATOM 1668 N N . LYS A 1 203 ? 22.609 5.559 -5.367 1 74.69 203 LYS A N 1
ATOM 1669 C CA . LYS A 1 203 ? 23.938 5.902 -4.895 1 74.69 203 LYS A CA 1
ATOM 1670 C C . LYS A 1 203 ? 24.938 5.969 -6.051 1 74.69 203 LYS A C 1
ATOM 1672 O O . LYS A 1 203 ? 24.875 5.16 -6.98 1 74.69 203 LYS A O 1
ATOM 1677 N N . GLY A 1 204 ? 25.438 7.137 -6.453 1 56.66 204 GLY A N 1
ATOM 1678 C CA . GLY A 1 204 ? 26.562 7.277 -7.371 1 56.66 204 GLY A CA 1
ATOM 1679 C C . GLY A 1 204 ? 27.797 6.543 -6.91 1 56.66 204 GLY A C 1
ATOM 1680 O O . GLY A 1 204 ? 27.938 6.23 -5.727 1 56.66 204 GLY A O 1
ATOM 1681 N N . MET B 1 1 ? 16.219 -22 -19.656 1 93.62 1 MET B N 1
ATOM 1682 C CA . MET B 1 1 ? 15.078 -22.406 -18.828 1 93.62 1 MET B CA 1
ATOM 1683 C C . MET B 1 1 ? 14.438 -21.203 -18.156 1 93.62 1 MET B C 1
ATOM 1685 O O . MET B 1 1 ? 15.125 -20.422 -17.484 1 93.62 1 MET B O 1
ATOM 1689 N N . ALA B 1 2 ? 13.148 -21.031 -18.484 1 97.62 2 ALA B N 1
ATOM 1690 C CA . ALA B 1 2 ? 12.445 -19.875 -17.906 1 97.62 2 ALA B CA 1
ATOM 1691 C C . ALA B 1 2 ? 11.797 -20.25 -16.578 1 97.62 2 ALA B C 1
ATOM 1693 O O . ALA B 1 2 ? 11.703 -21.422 -16.219 1 97.62 2 ALA B O 1
ATOM 1694 N N . ARG B 1 3 ? 11.484 -19.219 -15.828 1 98.56 3 ARG B N 1
ATOM 1695 C CA . ARG B 1 3 ? 10.844 -19.359 -14.523 1 98.56 3 ARG B CA 1
ATOM 1696 C C . ARG B 1 3 ? 9.508 -18.625 -14.477 1 98.56 3 ARG B C 1
ATOM 1698 O O . ARG B 1 3 ? 9.453 -17.422 -14.711 1 98.56 3 ARG B O 1
ATOM 1705 N N . TYR B 1 4 ? 8.438 -19.375 -14.172 1 98.75 4 TYR B N 1
ATOM 1706 C CA . TYR B 1 4 ? 7.082 -18.828 -14.164 1 98.75 4 TYR B CA 1
ATOM 1707 C C . TYR B 1 4 ? 6.465 -18.922 -12.773 1 98.75 4 TYR B C 1
ATOM 1709 O O . TYR B 1 4 ? 6.609 -19.938 -12.094 1 98.75 4 TYR B O 1
ATOM 1717 N N . GLY B 1 5 ? 5.91 -17.844 -12.312 1 98.81 5 GLY B N 1
ATOM 1718 C CA . GLY B 1 5 ? 5.098 -17.844 -11.109 1 98.81 5 GLY B CA 1
ATOM 1719 C C . GLY B 1 5 ? 3.609 -17.75 -11.391 1 98.81 5 GLY B C 1
ATOM 1720 O O . GLY B 1 5 ? 3.156 -16.828 -12.062 1 98.81 5 GLY B O 1
ATOM 1721 N N . ILE B 1 6 ? 2.848 -18.734 -10.922 1 98.69 6 ILE B N 1
ATOM 1722 C CA . ILE B 1 6 ? 1.393 -18.719 -11.031 1 98.69 6 ILE B CA 1
ATOM 1723 C C . ILE B 1 6 ? 0.788 -18.125 -9.758 1 98.69 6 ILE B C 1
ATOM 1725 O O . ILE B 1 6 ? 0.984 -18.641 -8.664 1 98.69 6 ILE B O 1
ATOM 1729 N N . TYR B 1 7 ? 0.076 -17.078 -9.938 1 98.38 7 TYR B N 1
ATOM 1730 C CA . TYR B 1 7 ? -0.496 -16.328 -8.828 1 98.38 7 TYR B CA 1
ATOM 1731 C C . TYR B 1 7 ? -2.018 -16.328 -8.891 1 98.38 7 TYR B C 1
ATOM 1733 O O . TYR B 1 7 ? -2.619 -15.523 -9.609 1 98.38 7 TYR B O 1
ATOM 1741 N N . GLY B 1 8 ? -2.561 -17.203 -8.102 1 95.69 8 GLY B N 1
ATOM 1742 C CA . GLY B 1 8 ? -4.008 -17.328 -8.062 1 95.69 8 GLY B CA 1
ATOM 1743 C C . GLY B 1 8 ? -4.648 -16.531 -6.941 1 95.69 8 GLY B C 1
ATOM 1744 O O . GLY B 1 8 ? -4.109 -16.469 -5.832 1 95.69 8 GLY B O 1
ATOM 1745 N N . SER B 1 9 ? -5.75 -15.93 -7.258 1 94 9 SER B N 1
ATOM 1746 C CA . SER B 1 9 ? -6.574 -15.211 -6.293 1 94 9 SER B CA 1
ATOM 1747 C C . SER B 1 9 ? -7.918 -14.82 -6.895 1 94 9 SER B C 1
ATOM 1749 O O . SER B 1 9 ? -8.117 -14.922 -8.109 1 94 9 SER B O 1
ATOM 1751 N N . ALA B 1 10 ? -8.836 -14.391 -6.043 1 93.38 10 ALA B N 1
ATOM 1752 C CA . ALA B 1 10 ? -10.102 -13.898 -6.566 1 93.38 10 ALA B CA 1
ATOM 1753 C C . ALA B 1 10 ? -9.914 -12.578 -7.305 1 93.38 10 ALA B C 1
ATOM 1755 O O . ALA B 1 10 ? -10.648 -12.281 -8.25 1 93.38 10 ALA B O 1
ATOM 1756 N N . PHE B 1 11 ? -8.969 -11.75 -6.875 1 96.5 11 PHE B N 1
ATOM 1757 C CA . PHE B 1 11 ? -8.727 -10.422 -7.43 1 96.5 11 PHE B CA 1
ATOM 1758 C C . PHE B 1 11 ? -10.031 -9.648 -7.555 1 96.5 11 PHE B C 1
ATOM 1760 O O . PHE B 1 11 ? -10.352 -9.133 -8.625 1 96.5 11 PHE B O 1
ATOM 1767 N N . ASP B 1 12 ? -10.703 -9.523 -6.375 1 95.94 12 ASP B N 1
ATOM 1768 C CA . ASP B 1 12 ? -12.047 -8.953 -6.359 1 95.94 12 ASP B CA 1
ATOM 1769 C C . ASP B 1 12 ? -12.125 -7.754 -5.418 1 95.94 12 ASP B C 1
ATOM 1771 O O . ASP B 1 12 ? -12.906 -7.762 -4.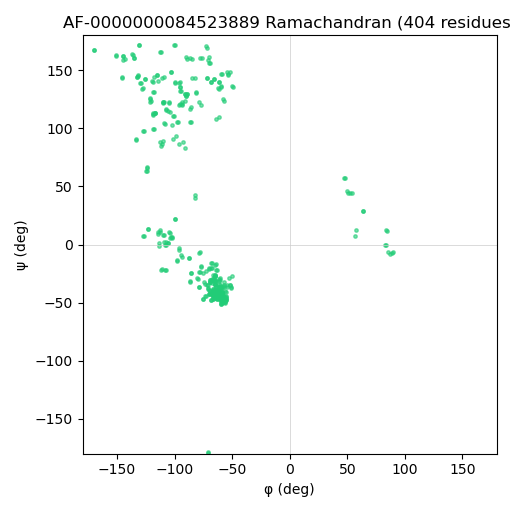461 1 95.94 12 ASP B O 1
ATOM 1775 N N . PRO B 1 13 ? -11.414 -6.703 -5.664 1 97.5 13 PRO B N 1
ATOM 1776 C CA . PRO B 1 13 ? -10.625 -6.406 -6.867 1 97.5 13 PRO B CA 1
ATOM 1777 C C . PRO B 1 13 ? -9.141 -6.68 -6.68 1 97.5 13 PRO B C 1
ATOM 1779 O O . PRO B 1 13 ? -8.703 -7.023 -5.574 1 97.5 13 PRO B O 1
ATOM 1782 N N . ILE B 1 14 ? -8.398 -6.602 -7.754 1 98 14 ILE B N 1
ATOM 1783 C CA . ILE B 1 14 ? -6.941 -6.512 -7.73 1 98 14 ILE B CA 1
ATOM 1784 C C . ILE B 1 14 ? -6.512 -5.238 -7.004 1 98 14 ILE B C 1
ATOM 1786 O O . ILE B 1 14 ? -7.133 -4.184 -7.168 1 98 14 ILE B O 1
ATOM 1790 N N . THR B 1 15 ? -5.465 -5.297 -6.184 1 97.25 15 THR B N 1
ATOM 1791 C CA . THR B 1 15 ? -4.984 -4.18 -5.375 1 97.25 15 THR B CA 1
ATOM 1792 C C . THR B 1 15 ? -3.477 -4.004 -5.531 1 97.25 15 THR B C 1
ATOM 1794 O O . THR B 1 15 ? -2.809 -4.848 -6.133 1 97.25 15 THR B O 1
ATOM 1797 N N . TYR B 1 16 ? -2.975 -2.906 -4.973 1 96.25 16 TYR B N 1
ATOM 1798 C CA . TYR B 1 16 ? -1.531 -2.693 -4.984 1 96.25 16 TYR B CA 1
ATOM 1799 C C . TYR B 1 16 ? -0.818 -3.756 -4.156 1 96.25 16 TYR B C 1
ATOM 1801 O O . TYR B 1 16 ? 0.35 -4.066 -4.406 1 96.25 16 TYR B O 1
ATOM 1809 N N . ALA B 1 17 ? -1.515 -4.32 -3.145 1 95.31 17 ALA B N 1
ATOM 1810 C CA . ALA B 1 17 ? -0.912 -5.402 -2.375 1 95.31 17 ALA B CA 1
ATOM 1811 C C . ALA B 1 17 ? -0.619 -6.609 -3.262 1 95.31 17 ALA B C 1
ATOM 1813 O O . ALA B 1 17 ? 0.439 -7.234 -3.145 1 95.31 17 ALA B O 1
ATOM 1814 N N . HIS B 1 18 ? -1.545 -6.922 -4.148 1 96.81 18 HIS B N 1
ATOM 1815 C CA . HIS B 1 18 ? -1.333 -8.016 -5.094 1 96.81 18 HIS B CA 1
ATOM 1816 C C . HIS B 1 18 ? -0.158 -7.715 -6.02 1 96.81 18 HIS B C 1
ATOM 1818 O O . HIS B 1 18 ? 0.713 -8.57 -6.219 1 96.81 18 HIS B O 1
ATOM 1824 N N . LEU B 1 19 ? -0.156 -6.535 -6.531 1 97.56 19 LEU B N 1
ATOM 1825 C CA . LEU B 1 19 ? 0.854 -6.148 -7.512 1 97.56 19 LEU B CA 1
ATOM 1826 C C . LEU B 1 19 ? 2.24 -6.109 -6.875 1 97.56 19 LEU B C 1
ATOM 1828 O O . LEU B 1 19 ? 3.211 -6.586 -7.465 1 97.56 19 LEU B O 1
ATOM 1832 N N . TRP B 1 20 ? 2.301 -5.57 -5.723 1 95.75 20 TRP B N 1
ATOM 1833 C CA . TRP B 1 20 ? 3.588 -5.492 -5.039 1 95.75 20 TRP B CA 1
ATOM 1834 C C . TRP B 1 20 ? 4.102 -6.883 -4.684 1 95.75 20 TRP B C 1
ATOM 1836 O O . TRP B 1 20 ? 5.305 -7.148 -4.773 1 95.75 20 TRP B O 1
ATOM 1846 N N . THR B 1 21 ? 3.186 -7.73 -4.273 1 95.56 21 THR B N 1
ATOM 1847 C CA . THR B 1 21 ? 3.559 -9.109 -3.979 1 95.56 21 THR B CA 1
ATOM 1848 C C . THR B 1 21 ? 4.137 -9.789 -5.219 1 95.56 21 THR B C 1
ATOM 1850 O O . THR B 1 21 ? 5.246 -10.328 -5.176 1 95.56 21 THR B O 1
ATOM 1853 N N . ALA B 1 22 ? 3.432 -9.703 -6.285 1 97.81 22 ALA B N 1
ATOM 1854 C CA . ALA B 1 22 ? 3.861 -10.328 -7.531 1 97.81 22 ALA B CA 1
ATOM 1855 C C . ALA B 1 22 ? 5.203 -9.766 -7.996 1 97.81 22 ALA B C 1
ATOM 1857 O O . ALA B 1 22 ? 6.082 -10.523 -8.414 1 97.81 22 ALA B O 1
ATOM 1858 N N . TRP B 1 23 ? 5.32 -8.508 -7.887 1 97 23 TRP B N 1
ATOM 1859 C CA . TRP B 1 23 ? 6.535 -7.84 -8.328 1 97 23 TRP B CA 1
ATOM 1860 C C . TRP B 1 23 ? 7.727 -8.242 -7.465 1 97 23 TRP B C 1
ATOM 1862 O O . TRP B 1 23 ? 8.797 -8.562 -7.984 1 97 23 TRP B O 1
ATOM 1872 N N . THR B 1 24 ? 7.547 -8.25 -6.18 1 94.69 24 THR B N 1
ATOM 1873 C CA . THR B 1 24 ? 8.602 -8.648 -5.254 1 94.69 24 THR B CA 1
ATOM 1874 C C . THR B 1 24 ? 9.078 -10.062 -5.547 1 94.69 24 THR B C 1
ATOM 1876 O O . THR B 1 24 ? 10.281 -10.32 -5.609 1 94.69 24 THR B O 1
ATOM 1879 N N . VAL B 1 25 ? 8.148 -10.922 -5.793 1 96.81 25 VAL B N 1
ATOM 1880 C CA . VAL B 1 25 ? 8.492 -12.312 -6.098 1 96.81 25 VAL B CA 1
ATOM 1881 C C . VAL B 1 25 ? 9.25 -12.375 -7.422 1 96.81 25 VAL B C 1
ATOM 1883 O O . VAL B 1 25 ? 10.289 -13.039 -7.52 1 96.81 25 VAL B O 1
ATOM 1886 N N . ALA B 1 26 ? 8.758 -11.664 -8.414 1 97.56 26 ALA B N 1
ATOM 1887 C CA . ALA B 1 26 ? 9.375 -11.664 -9.734 1 97.56 26 ALA B CA 1
ATOM 1888 C C . ALA B 1 26 ? 10.828 -11.211 -9.664 1 97.56 26 ALA B C 1
ATOM 1890 O O . ALA B 1 26 ? 11.719 -11.859 -10.227 1 97.56 26 ALA B O 1
ATOM 1891 N N . VAL B 1 27 ? 11.055 -10.172 -8.93 1 94.69 27 VAL B N 1
ATOM 1892 C CA . VAL B 1 27 ? 12.383 -9.57 -8.867 1 94.69 27 VAL B CA 1
ATOM 1893 C C . VAL B 1 27 ? 13.305 -10.438 -8.008 1 94.69 27 VAL B C 1
ATOM 1895 O O . VAL B 1 27 ? 14.406 -10.797 -8.43 1 94.69 27 VAL B O 1
ATOM 1898 N N . ARG B 1 28 ? 12.875 -10.836 -6.898 1 94.12 28 ARG B N 1
ATOM 1899 C CA . ARG B 1 28 ? 13.75 -11.484 -5.918 1 94.12 28 ARG B CA 1
ATOM 1900 C C . ARG B 1 28 ? 14 -12.938 -6.293 1 94.12 28 ARG B C 1
ATOM 1902 O O . ARG B 1 28 ? 14.984 -13.539 -5.852 1 94.12 28 ARG B O 1
ATOM 1909 N N . ARG B 1 29 ? 13.078 -13.469 -7.055 1 96.31 29 ARG B N 1
ATOM 1910 C CA . ARG B 1 29 ? 13.266 -14.859 -7.441 1 96.31 29 ARG B CA 1
ATOM 1911 C C . ARG B 1 29 ? 13.531 -14.977 -8.938 1 96.31 29 ARG B C 1
ATOM 1913 O O . ARG B 1 29 ? 13.453 -16.078 -9.5 1 96.31 29 ARG B O 1
ATOM 1920 N N . ASN B 1 30 ? 13.789 -13.883 -9.547 1 96.06 30 ASN B N 1
ATOM 1921 C CA . ASN B 1 30 ? 14.172 -13.82 -10.953 1 96.06 30 ASN B CA 1
ATOM 1922 C C . ASN B 1 30 ? 13.18 -14.562 -11.836 1 96.06 30 ASN B C 1
ATOM 1924 O O . ASN B 1 30 ? 13.57 -15.414 -12.641 1 96.06 30 ASN B O 1
ATOM 1928 N N . LEU B 1 31 ? 11.977 -14.383 -11.609 1 98.25 31 LEU B N 1
ATOM 1929 C CA . LEU B 1 31 ? 10.969 -14.953 -12.5 1 98.25 31 LEU B CA 1
ATOM 1930 C C . LEU B 1 31 ? 10.938 -14.211 -13.828 1 98.25 31 LEU B C 1
ATOM 1932 O O . LEU B 1 31 ? 11.094 -12.984 -13.867 1 98.25 31 LEU B O 1
ATOM 1936 N N . ASP B 1 32 ? 10.719 -14.969 -14.867 1 98.56 32 ASP B N 1
ATOM 1937 C CA . ASP B 1 32 ? 10.539 -14.367 -16.188 1 98.56 32 ASP B CA 1
ATOM 1938 C C . ASP B 1 32 ? 9.125 -13.805 -16.344 1 98.56 32 ASP B C 1
ATOM 1940 O O . ASP B 1 32 ? 8.938 -12.758 -16.969 1 98.56 32 ASP B O 1
ATOM 1944 N N . LYS B 1 33 ? 8.148 -14.516 -15.766 1 98.62 33 LYS B N 1
ATOM 1945 C CA . LYS B 1 33 ? 6.758 -14.078 -15.805 1 98.62 33 LYS B CA 1
ATOM 1946 C C . LYS B 1 33 ? 6.027 -14.453 -14.523 1 98.62 33 LYS B C 1
ATOM 1948 O O . LYS B 1 33 ? 6.301 -15.5 -13.93 1 98.62 33 LYS B O 1
ATOM 1953 N N . VAL B 1 34 ? 5.191 -13.594 -14.156 1 98.88 34 VAL B N 1
ATOM 1954 C CA . VAL B 1 34 ? 4.141 -13.914 -13.195 1 98.88 34 VAL B CA 1
ATOM 1955 C C . VAL B 1 34 ? 2.785 -13.93 -13.891 1 98.88 34 VAL B C 1
ATOM 1957 O O . VAL B 1 34 ? 2.4 -12.945 -14.531 1 98.88 34 VAL B O 1
ATOM 1960 N N . ILE B 1 35 ? 2.121 -15.016 -13.805 1 98.88 35 ILE B N 1
ATOM 1961 C CA . ILE B 1 35 ? 0.817 -15.172 -14.438 1 98.88 35 ILE B CA 1
ATOM 1962 C C . ILE B 1 35 ? -0.281 -15.117 -13.375 1 98.88 35 ILE B C 1
ATOM 1964 O O . ILE B 1 35 ? -0.363 -15.992 -12.508 1 98.88 35 ILE B O 1
ATOM 1968 N N . PHE B 1 36 ? -1.095 -14.094 -13.461 1 98.75 36 PHE B N 1
ATOM 1969 C CA . PHE B 1 36 ? -2.232 -13.922 -12.562 1 98.75 36 PHE B CA 1
ATOM 1970 C C . PHE B 1 36 ? -3.418 -14.758 -13.031 1 98.75 36 PHE B C 1
ATOM 1972 O O . PHE B 1 36 ? -3.816 -14.688 -14.195 1 98.75 36 PHE B O 1
ATOM 1979 N N . VAL B 1 37 ? -4.012 -15.508 -12.102 1 97.12 37 VAL B N 1
ATOM 1980 C CA . VAL B 1 37 ? -5.113 -16.406 -12.445 1 97.12 37 VAL B CA 1
ATOM 1981 C C . VAL B 1 37 ? -6.309 -16.125 -11.531 1 97.12 37 VAL B C 1
ATOM 1983 O O . VAL B 1 37 ? -6.387 -16.672 -10.43 1 97.12 37 VAL B O 1
ATOM 1986 N N . PRO B 1 38 ? -7.27 -15.336 -12.023 1 95.5 38 PRO B N 1
ATOM 1987 C CA . PRO B 1 38 ? -8.469 -15.117 -11.211 1 95.5 38 PRO B CA 1
ATOM 1988 C C . PRO B 1 38 ? -9.32 -16.375 -11.07 1 95.5 38 PRO B C 1
ATOM 1990 O O . PRO B 1 38 ? -9.5 -17.109 -12.031 1 95.5 38 PRO B O 1
ATOM 1993 N N . SER B 1 39 ? -9.812 -16.531 -9.883 1 91.56 39 SER B N 1
ATOM 1994 C CA . SER B 1 39 ? -10.625 -17.719 -9.609 1 91.56 39 SER B CA 1
ATOM 1995 C C . SER B 1 39 ? -11.992 -17.609 -10.273 1 91.56 39 SER B C 1
ATOM 1997 O O . SER B 1 39 ? -12.375 -16.547 -10.758 1 91.56 39 SER B O 1
ATOM 1999 N N . SER B 1 40 ? -12.727 -18.656 -10.258 1 86.94 40 SER B N 1
ATOM 2000 C CA . SER B 1 40 ? -14.086 -18.688 -10.789 1 86.94 40 SER B CA 1
ATOM 2001 C C . SER B 1 40 ? -15.031 -17.875 -9.914 1 86.94 40 SER B C 1
ATOM 2003 O O . SER B 1 40 ? -14.695 -17.516 -8.781 1 86.94 40 SER B O 1
ATOM 2005 N N . ASP B 1 41 ? -16.219 -17.516 -10.523 1 79.88 41 ASP B N 1
ATOM 2006 C CA . ASP B 1 41 ? -17.172 -16.641 -9.867 1 79.88 41 ASP B CA 1
ATOM 2007 C C . ASP B 1 41 ? -17.781 -17.312 -8.641 1 79.88 41 ASP B C 1
ATOM 2009 O O . ASP B 1 41 ? -18.344 -16.641 -7.77 1 79.88 41 ASP B O 1
ATOM 2013 N N . TYR B 1 42 ? -17.812 -18.625 -8.672 1 67.62 42 TYR B N 1
ATOM 2014 C CA . TYR B 1 42 ? -18.359 -19.297 -7.5 1 67.62 42 TYR B CA 1
ATOM 2015 C C . TYR B 1 42 ? -17.266 -19.859 -6.609 1 67.62 42 TYR B C 1
ATOM 2017 O O . TYR B 1 42 ? -16.469 -20.688 -7.051 1 67.62 42 TYR B O 1
ATOM 2025 N N . ARG B 1 43 ? -17.078 -19.125 -5.566 1 61.16 43 ARG B N 1
ATOM 2026 C CA . ARG B 1 43 ? -16.156 -19.656 -4.57 1 61.16 43 ARG B CA 1
ATOM 2027 C C . ARG B 1 43 ? -16.922 -20.375 -3.457 1 61.16 43 ARG B C 1
ATOM 2029 O O . ARG B 1 43 ? -17.281 -19.766 -2.453 1 61.16 43 ARG B O 1
ATOM 2036 N N . GLY B 1 44 ? -17.172 -21.656 -3.752 1 55.09 44 GLY B N 1
ATOM 2037 C CA . GLY B 1 44 ? -17.875 -22.453 -2.775 1 55.09 44 GLY B CA 1
ATOM 2038 C C . GLY B 1 44 ? -17.25 -22.422 -1.396 1 55.09 44 GLY B C 1
ATOM 2039 O O . GLY B 1 44 ? -17.953 -22.5 -0.385 1 55.09 44 GLY B O 1
ATOM 2040 N N . ASP B 1 45 ? -15.938 -22.219 -1.428 1 50.81 45 ASP B N 1
ATOM 2041 C CA . ASP B 1 45 ? -15.219 -22.297 -0.16 1 50.81 45 ASP B CA 1
ATOM 2042 C C . ASP B 1 45 ? -15.516 -21.078 0.71 1 50.81 45 ASP B C 1
ATOM 2044 O O . ASP B 1 45 ? -15.375 -21.141 1.935 1 50.81 45 ASP B O 1
ATOM 2048 N N . LYS B 1 46 ? -15.914 -20.062 -0.041 1 55.19 46 LYS B N 1
ATOM 2049 C CA . LYS B 1 46 ? -16.188 -18.875 0.746 1 55.19 46 LYS B CA 1
ATOM 2050 C C . LYS B 1 46 ? -17.688 -18.578 0.807 1 55.19 46 LYS B C 1
ATOM 2052 O O . LYS B 1 46 ? -18.109 -17.609 1.424 1 55.19 46 LYS B O 1
ATOM 2057 N N . GLY B 1 47 ? -18.438 -19.484 0.162 1 57 47 GLY B N 1
ATOM 2058 C CA . GLY B 1 47 ? -19.891 -19.328 0.215 1 57 47 GLY B CA 1
ATOM 2059 C C . GLY B 1 47 ? -20.359 -17.984 -0.31 1 57 47 GLY B C 1
ATOM 2060 O O . GLY B 1 47 ? -21.422 -17.5 0.091 1 57 47 GLY B O 1
ATOM 2061 N N . ARG B 1 48 ? -19.5 -17.312 -0.934 1 64.19 48 ARG B N 1
ATOM 2062 C CA . ARG B 1 48 ? -19.922 -16 -1.406 1 64.19 48 ARG B CA 1
ATOM 2063 C C . ARG B 1 48 ? -19.859 -15.922 -2.928 1 64.19 48 ARG B C 1
ATOM 2065 O O . ARG B 1 48 ? -19.047 -16.609 -3.557 1 64.19 48 ARG B O 1
ATOM 2072 N N . LYS B 1 49 ? -20.828 -15.211 -3.363 1 80.94 49 LYS B N 1
ATOM 2073 C CA . LYS B 1 49 ? -20.812 -14.883 -4.785 1 80.94 49 LYS B CA 1
ATOM 2074 C C . LYS B 1 49 ? -19.844 -13.742 -5.066 1 80.94 49 LYS B C 1
ATOM 2076 O O . LYS B 1 49 ? -19.891 -12.695 -4.418 1 80.94 49 LYS B O 1
ATOM 2081 N N . LEU B 1 50 ? -18.906 -14.016 -5.926 1 89.62 50 LEU B N 1
ATOM 2082 C CA . LEU B 1 50 ? -17.938 -13 -6.336 1 89.62 50 LEU B CA 1
ATOM 2083 C C . LEU B 1 50 ? -18.547 -12.047 -7.359 1 89.62 50 LEU B C 1
ATOM 2085 O O . LEU B 1 50 ? -19.594 -12.344 -7.945 1 89.62 50 LEU B O 1
ATOM 2089 N N . THR B 1 51 ? -17.922 -10.906 -7.473 1 93.06 51 THR B N 1
ATOM 2090 C CA . THR B 1 51 ? -18.234 -10.008 -8.578 1 93.06 51 THR B CA 1
ATOM 2091 C C . THR B 1 51 ? -18.156 -10.75 -9.914 1 93.06 51 THR B C 1
ATOM 2093 O O . THR B 1 51 ? -17.375 -11.695 -10.062 1 93.06 51 THR B O 1
ATOM 2096 N N . ALA B 1 52 ? -18.969 -10.336 -10.875 1 92.69 52 ALA B N 1
ATOM 2097 C CA . ALA B 1 52 ? -19 -10.977 -12.188 1 92.69 52 ALA B CA 1
ATOM 2098 C C . ALA B 1 52 ? -17.594 -11.125 -12.773 1 92.69 52 ALA B C 1
ATOM 2100 O O . ALA B 1 52 ? -16.797 -10.188 -12.734 1 92.69 52 ALA B O 1
ATOM 2101 N N . GLY B 1 53 ? -17.312 -12.266 -13.336 1 93.38 53 GLY B N 1
ATOM 2102 C CA . GLY B 1 53 ? -16.016 -12.586 -13.883 1 93.38 53 GLY B CA 1
ATOM 2103 C C . GLY B 1 53 ? -15.531 -11.578 -14.906 1 93.38 53 GLY B C 1
ATOM 2104 O O . GLY B 1 53 ? -14.336 -11.281 -14.984 1 93.38 53 GLY B O 1
ATOM 2105 N N . LYS B 1 54 ? -16.484 -11.094 -15.656 1 95.06 54 LYS B N 1
ATOM 2106 C CA . LYS B 1 54 ? -16.125 -10.117 -16.688 1 95.06 54 LYS B CA 1
ATOM 2107 C C . LYS B 1 54 ? -15.453 -8.891 -16.062 1 95.06 54 LYS B C 1
ATOM 2109 O O . LYS B 1 54 ? -14.445 -8.406 -16.594 1 95.06 54 LYS B O 1
ATOM 2114 N N . HIS B 1 55 ? -15.945 -8.359 -15.008 1 96.94 55 HIS B N 1
ATOM 2115 C CA . HIS B 1 55 ? -15.391 -7.184 -14.352 1 96.94 55 HIS B CA 1
ATOM 2116 C C . HIS B 1 55 ? -14.047 -7.5 -13.703 1 96.94 55 HIS B C 1
ATOM 2118 O O . HIS B 1 55 ? -13.094 -6.719 -13.82 1 96.94 55 HIS B O 1
ATOM 2124 N N . ARG B 1 56 ? -13.992 -8.664 -13.055 1 96.94 56 ARG B N 1
ATOM 2125 C CA . ARG B 1 56 ? -12.734 -9.055 -12.43 1 96.94 56 ARG B CA 1
ATOM 2126 C C . ARG B 1 56 ? -11.641 -9.25 -13.469 1 96.94 56 ARG B C 1
ATOM 2128 O O . ARG B 1 56 ? -10.484 -8.883 -13.242 1 96.94 56 ARG B O 1
ATOM 2135 N N . TRP B 1 57 ? -12.031 -9.773 -14.602 1 97.38 57 TRP B N 1
ATOM 2136 C CA . TRP B 1 57 ? -11.086 -9.969 -15.695 1 97.38 57 TRP B CA 1
ATOM 2137 C C . TRP B 1 57 ? -10.602 -8.633 -16.25 1 97.38 57 TRP B C 1
ATOM 2139 O O . TRP B 1 57 ? -9.398 -8.422 -16.422 1 97.38 57 TRP B O 1
ATOM 2149 N N . ASN B 1 58 ? -11.5 -7.734 -16.5 1 98.31 58 ASN B N 1
ATOM 2150 C CA . ASN B 1 58 ? -11.148 -6.418 -17.031 1 98.31 58 ASN B CA 1
ATOM 2151 C C . ASN B 1 58 ? -10.234 -5.656 -16.062 1 98.31 58 ASN B C 1
ATOM 2153 O O . ASN B 1 58 ? -9.234 -5.07 -16.484 1 98.31 58 ASN B O 1
ATOM 2157 N N . LEU B 1 59 ? -10.609 -5.695 -14.844 1 98.5 59 LEU B N 1
ATOM 2158 C CA . LEU B 1 59 ? -9.797 -5.043 -13.82 1 98.5 59 LEU B CA 1
ATOM 2159 C C . LEU B 1 59 ? -8.383 -5.617 -13.805 1 98.5 59 LEU B C 1
ATOM 2161 O O . LEU B 1 59 ? -7.406 -4.867 -13.758 1 98.5 59 LEU B O 1
ATOM 2165 N N . LEU B 1 60 ? -8.32 -6.891 -13.867 1 98.62 60 LEU B N 1
ATOM 2166 C CA . LEU B 1 60 ? -7.023 -7.555 -13.828 1 98.62 60 LEU B CA 1
ATOM 2167 C C . LEU B 1 60 ? -6.18 -7.184 -15.039 1 98.62 60 LEU B C 1
ATOM 2169 O O . LEU B 1 60 ? -4.996 -6.863 -14.906 1 98.62 60 LEU B O 1
ATOM 2173 N N . GLN B 1 61 ? -6.766 -7.203 -16.156 1 98.62 61 GLN B N 1
ATOM 2174 C CA . GLN B 1 61 ? -6.059 -6.848 -17.391 1 98.62 61 GLN B CA 1
ATOM 2175 C C . GLN B 1 61 ? -5.516 -5.422 -17.312 1 98.62 61 GLN B C 1
ATOM 2177 O O . GLN B 1 61 ? -4.371 -5.168 -17.688 1 98.62 61 GLN B O 1
ATOM 2182 N N . LEU B 1 62 ? -6.32 -4.551 -16.859 1 98.5 62 LEU B N 1
ATOM 2183 C CA . LEU B 1 62 ? -5.91 -3.16 -16.719 1 98.5 62 LEU B CA 1
ATOM 2184 C C . LEU B 1 62 ? -4.723 -3.041 -15.758 1 98.5 62 LEU B C 1
ATOM 2186 O O . LEU B 1 62 ? -3.766 -2.318 -16.047 1 98.5 62 LEU B O 1
ATOM 2190 N N . ALA B 1 63 ? -4.777 -3.768 -14.695 1 98.44 63 ALA B N 1
ATOM 2191 C CA . ALA B 1 63 ? -3.803 -3.641 -13.609 1 98.44 63 ALA B CA 1
ATOM 2192 C C . ALA B 1 63 ? -2.43 -4.148 -14.047 1 98.44 63 ALA B C 1
ATOM 2194 O O . ALA B 1 63 ? -1.402 -3.641 -13.594 1 98.44 63 ALA B O 1
ATOM 2195 N N . VAL B 1 64 ? -2.377 -5.156 -14.977 1 98.31 64 VAL B N 1
ATOM 2196 C CA . VAL B 1 64 ? -1.101 -5.812 -15.234 1 98.31 64 VAL B CA 1
ATOM 2197 C C . VAL B 1 64 ? -0.546 -5.352 -16.578 1 98.31 64 VAL B C 1
ATOM 2199 O O . VAL B 1 64 ? 0.547 -5.758 -16.984 1 98.31 64 VAL B O 1
ATOM 2202 N N . ALA B 1 65 ? -1.229 -4.473 -17.25 1 97.5 65 ALA B N 1
ATOM 2203 C CA . ALA B 1 65 ? -0.954 -4.121 -18.641 1 97.5 65 ALA B CA 1
ATOM 2204 C C . ALA B 1 65 ? 0.408 -3.443 -18.781 1 97.5 65 ALA B C 1
ATOM 2206 O O . ALA B 1 65 ? 1.084 -3.594 -19.797 1 97.5 65 ALA B O 1
ATOM 2207 N N . ASP B 1 66 ? 0.866 -2.791 -17.766 1 94.38 66 ASP B N 1
ATOM 2208 C CA . ASP B 1 66 ? 2.031 -1.932 -17.953 1 94.38 66 ASP B CA 1
ATOM 2209 C C . ASP B 1 66 ? 3.297 -2.602 -17.422 1 94.38 66 ASP B C 1
ATOM 2211 O O . ASP B 1 66 ? 4.34 -1.961 -17.297 1 94.38 66 ASP B O 1
ATOM 2215 N N . ASN B 1 67 ? 3.246 -3.785 -17.031 1 97.12 67 ASN B N 1
ATOM 2216 C CA . ASN B 1 67 ? 4.41 -4.523 -16.562 1 97.12 67 ASN B CA 1
ATOM 2217 C C . ASN B 1 67 ? 4.715 -5.723 -17.453 1 97.12 67 ASN B C 1
ATOM 2219 O O . ASN B 1 67 ? 3.959 -6.695 -17.484 1 97.12 67 ASN B O 1
ATOM 2223 N N . PRO B 1 68 ? 5.812 -5.684 -18.141 1 96.88 68 PRO B N 1
ATOM 2224 C CA . PRO B 1 68 ? 6.113 -6.738 -19.125 1 96.88 68 PRO B CA 1
ATOM 2225 C C . PRO B 1 68 ? 6.301 -8.109 -18.469 1 96.88 68 PRO B C 1
ATOM 2227 O O . PRO B 1 68 ? 6.25 -9.133 -19.141 1 96.88 68 PRO B O 1
ATOM 2230 N N . LYS B 1 69 ? 6.52 -8.172 -17.203 1 98.06 69 LYS B N 1
ATOM 2231 C CA . LYS B 1 69 ? 6.695 -9.445 -16.531 1 98.06 69 LYS B CA 1
ATOM 2232 C C . LYS B 1 69 ? 5.355 -10.031 -16.094 1 98.06 69 LYS B C 1
ATOM 2234 O O . LYS B 1 69 ? 5.285 -11.18 -15.641 1 98.06 69 LYS B O 1
ATOM 2239 N N . PHE B 1 70 ? 4.32 -9.266 -16.156 1 98.75 70 PHE B N 1
ATOM 2240 C CA . PHE B 1 70 ? 3.014 -9.719 -15.68 1 98.75 70 PHE B CA 1
ATOM 2241 C C . PHE B 1 70 ? 2.146 -10.172 -16.844 1 98.75 70 PHE B C 1
ATOM 2243 O O . PHE B 1 70 ? 2.158 -9.555 -17.922 1 98.75 70 PHE B O 1
ATOM 2250 N N . GLU B 1 71 ? 1.438 -11.219 -16.672 1 98.5 71 GLU B N 1
ATOM 2251 C CA . GLU B 1 71 ? 0.409 -11.719 -17.578 1 98.5 71 GLU B CA 1
ATOM 2252 C C . GLU B 1 71 ? -0.829 -12.172 -16.812 1 98.5 71 GLU B C 1
ATOM 2254 O O . GLU B 1 71 ? -0.787 -12.32 -15.586 1 98.5 71 GLU B O 1
ATOM 2259 N N . ALA B 1 72 ? -1.903 -12.312 -17.547 1 98.31 72 ALA B N 1
ATOM 2260 C CA . ALA B 1 72 ? -3.137 -12.828 -16.969 1 98.31 72 ALA B CA 1
ATOM 2261 C C . ALA B 1 72 ? -3.662 -14.031 -17.75 1 98.31 72 ALA B C 1
ATOM 2263 O O . ALA B 1 72 ? -3.535 -14.078 -18.969 1 98.31 72 ALA B O 1
ATOM 2264 N N . SER B 1 73 ? -4.188 -14.969 -17 1 97.38 73 SER B N 1
ATOM 2265 C CA . SER B 1 73 ? -4.828 -16.125 -17.594 1 97.38 73 SER B CA 1
ATOM 2266 C C . SER B 1 73 ? -6.23 -16.344 -17.031 1 97.38 73 SER B C 1
ATOM 2268 O O . SER B 1 73 ? -6.422 -16.312 -15.82 1 97.38 73 SER B O 1
ATOM 2270 N N . ASP B 1 74 ? -7.211 -16.594 -17.891 1 94.56 74 ASP B N 1
ATOM 2271 C CA . ASP B 1 74 ? -8.594 -16.75 -17.453 1 94.56 74 ASP B CA 1
ATOM 2272 C C . ASP B 1 74 ? -8.969 -18.219 -17.344 1 94.56 74 ASP B C 1
ATOM 2274 O O . ASP B 1 74 ? -10.156 -18.578 -17.359 1 94.56 74 ASP B O 1
ATOM 2278 N N . ILE B 1 75 ? -8.016 -19.062 -17.203 1 92.44 75 ILE B N 1
ATOM 2279 C CA . ILE B 1 75 ? -8.219 -20.516 -17.234 1 92.44 75 ILE B CA 1
ATOM 2280 C C . ILE B 1 75 ? -9.203 -20.922 -16.141 1 92.44 75 ILE B C 1
ATOM 2282 O O . ILE B 1 75 ? -10.023 -21.812 -16.344 1 92.44 75 ILE B O 1
ATOM 2286 N N . GLU B 1 76 ? -9.141 -20.281 -14.992 1 91.31 76 GLU B N 1
ATOM 2287 C CA . GLU B 1 76 ? -10.039 -20.641 -13.906 1 91.31 76 GLU B CA 1
ATOM 2288 C C . GLU B 1 76 ? -11.367 -19.906 -14.008 1 91.31 76 GLU B C 1
ATOM 2290 O O . GLU B 1 76 ? -12.406 -20.406 -13.555 1 91.31 76 GLU B O 1
ATOM 2295 N N . LEU B 1 77 ? -11.305 -18.781 -14.5 1 87.25 77 LEU B N 1
ATOM 2296 C CA . LEU B 1 77 ? -12.508 -17.969 -14.625 1 87.25 77 LEU B CA 1
ATOM 2297 C C . LEU B 1 77 ? -13.539 -18.656 -15.508 1 87.25 77 LEU B C 1
ATOM 2299 O O . LEU B 1 77 ? -14.742 -18.578 -15.25 1 87.25 77 LEU B O 1
ATOM 2303 N N . LYS B 1 78 ? -13.125 -19.406 -16.438 1 78.88 78 LYS B N 1
ATOM 2304 C CA . LYS B 1 78 ? -13.969 -20.047 -17.438 1 78.88 78 LYS B CA 1
ATOM 2305 C C . LYS B 1 78 ? -14.344 -21.469 -17 1 78.88 78 LYS B C 1
ATOM 2307 O O . LYS B 1 78 ? -15.195 -22.094 -17.625 1 78.88 78 LYS B O 1
ATOM 2312 N N . ALA B 1 79 ? -13.734 -21.844 -16 1 73.25 79 ALA B N 1
ATOM 2313 C CA . ALA B 1 79 ? -13.977 -23.219 -15.586 1 73.25 79 ALA B CA 1
ATOM 2314 C C . ALA B 1 79 ? -15.219 -23.312 -14.703 1 73.25 79 ALA B C 1
ATOM 2316 O O . ALA B 1 79 ? -15.594 -22.344 -14.039 1 73.25 79 ALA B O 1
ATOM 2317 N N . GLU B 1 80 ? -15.914 -24.406 -14.922 1 64.38 80 GLU B N 1
ATOM 2318 C CA . GLU B 1 80 ? -17.031 -24.641 -14.008 1 64.38 80 GLU B CA 1
ATOM 2319 C C . GLU B 1 80 ? -16.547 -24.797 -12.57 1 64.38 80 GLU B C 1
ATOM 2321 O O . GLU B 1 80 ? -15.492 -25.391 -12.32 1 64.38 80 GLU B O 1
ATOM 2326 N N . ALA B 1 81 ? -17.219 -24.125 -11.672 1 56.72 81 ALA B N 1
ATOM 2327 C CA . ALA B 1 81 ? -16.797 -23.953 -10.281 1 56.72 81 ALA B CA 1
ATOM 2328 C C . ALA B 1 81 ? -16.453 -25.297 -9.633 1 56.72 81 ALA B C 1
ATOM 2330 O O . ALA B 1 81 ? -15.5 -25.391 -8.859 1 56.72 81 ALA B O 1
ATOM 2331 N N . TRP B 1 82 ? -17.141 -26.344 -9.93 1 52.03 82 TRP B N 1
ATOM 2332 C CA . TRP B 1 82 ? -17 -27.625 -9.258 1 52.03 82 TRP B CA 1
ATOM 2333 C C . TRP B 1 82 ? -15.773 -28.375 -9.781 1 52.03 82 TRP B C 1
ATOM 2335 O O . TRP B 1 82 ? -15.414 -29.438 -9.25 1 52.03 82 TRP B O 1
ATOM 2345 N N . GLU B 1 83 ? -15.195 -27.828 -10.781 1 58.47 83 GLU B N 1
ATOM 2346 C CA . GLU B 1 83 ? -14.125 -28.562 -11.438 1 58.47 83 GLU B CA 1
ATOM 2347 C C . GLU B 1 83 ? -12.781 -27.859 -11.258 1 58.47 83 GLU B C 1
ATOM 2349 O O . GLU B 1 83 ? -11.742 -28.375 -11.664 1 58.47 83 GLU B O 1
ATOM 2354 N N . GLN B 1 84 ? -12.75 -26.672 -10.555 1 62.53 84 GLN B N 1
ATOM 2355 C CA . GLN B 1 84 ? -11.484 -25.953 -10.656 1 62.53 84 GLN B CA 1
ATOM 2356 C C . GLN B 1 84 ? -10.703 -26.016 -9.352 1 62.53 84 GLN B C 1
ATOM 2358 O O . GLN B 1 84 ? -11.148 -25.469 -8.336 1 62.53 84 GLN B O 1
ATOM 2363 N N . TYR B 1 85 ? -9.711 -26.938 -9.578 1 81.5 85 TYR B N 1
ATOM 2364 C CA . TYR B 1 85 ? -8.766 -27.062 -8.469 1 81.5 85 TYR B CA 1
ATOM 2365 C C . TYR B 1 85 ? -7.41 -26.469 -8.844 1 81.5 85 TYR B C 1
ATOM 2367 O O . TYR B 1 85 ? -6.996 -26.547 -10 1 81.5 85 TYR B O 1
ATOM 2375 N N . THR B 1 86 ? -6.832 -25.875 -7.832 1 90.88 86 THR B N 1
ATOM 2376 C CA . THR B 1 86 ? -5.496 -25.312 -8.008 1 90.88 86 THR B CA 1
ATOM 2377 C C . THR B 1 86 ? -4.551 -26.359 -8.594 1 90.88 86 THR B C 1
ATOM 2379 O O . THR B 1 86 ? -3.684 -26.047 -9.406 1 90.88 86 THR B O 1
ATOM 2382 N N . HIS B 1 87 ? -4.738 -27.594 -8.219 1 93.75 87 HIS B N 1
ATOM 2383 C CA . HIS B 1 87 ? -3.92 -28.688 -8.75 1 93.75 87 HIS B CA 1
ATOM 2384 C C . HIS B 1 87 ? -4.02 -28.766 -10.266 1 93.75 87 HIS B C 1
ATOM 2386 O O . HIS B 1 87 ? -3.004 -28.859 -10.953 1 93.75 87 HIS B O 1
ATOM 2392 N N . ASP B 1 88 ? -5.223 -28.688 -10.742 1 92.75 88 ASP B N 1
ATOM 2393 C CA . ASP B 1 88 ? -5.441 -28.781 -12.188 1 92.75 88 ASP B CA 1
ATOM 2394 C C . ASP B 1 88 ? -4.84 -27.578 -12.906 1 92.75 88 ASP B C 1
ATOM 2396 O O . ASP B 1 88 ? -4.309 -27.703 -14.008 1 92.75 88 ASP B O 1
ATOM 2400 N N . THR B 1 89 ? -4.969 -26.438 -12.297 1 94.31 89 THR B N 1
ATOM 2401 C CA . THR B 1 89 ? -4.375 -25.234 -12.836 1 94.31 89 THR B CA 1
ATOM 2402 C C . THR B 1 89 ? -2.857 -25.375 -12.953 1 94.31 89 THR B C 1
ATOM 2404 O O . THR B 1 89 ? -2.279 -25.062 -14 1 94.31 89 THR B O 1
ATOM 2407 N N . MET B 1 90 ? -2.23 -25.906 -11.984 1 96.75 90 MET B N 1
ATOM 2408 C CA . MET B 1 90 ? -0.781 -26.094 -11.992 1 96.75 90 MET B CA 1
ATOM 2409 C C . MET B 1 90 ? -0.37 -27.125 -13.047 1 96.75 90 MET B C 1
ATOM 2411 O O . MET B 1 90 ? 0.629 -26.938 -13.742 1 96.75 90 MET B O 1
ATOM 2415 N N . GLU B 1 91 ? -1.17 -28.172 -13.156 1 95.81 91 GLU B N 1
ATOM 2416 C CA . GLU B 1 91 ? -0.893 -29.156 -14.188 1 95.81 91 GLU B CA 1
ATOM 2417 C C . GLU B 1 91 ? -0.95 -28.547 -15.586 1 95.81 91 GLU B C 1
ATOM 2419 O O . GLU B 1 91 ? -0.111 -28.844 -16.438 1 95.81 91 GLU B O 1
ATOM 2424 N N . HIS B 1 92 ? -1.905 -27.734 -15.773 1 95.62 92 HIS B N 1
ATOM 2425 C CA . HIS B 1 92 ? -2.062 -27.031 -17.047 1 95.62 92 HIS B CA 1
ATOM 2426 C C . HIS B 1 92 ? -0.806 -26.25 -17.406 1 95.62 92 HIS B C 1
ATOM 2428 O O . HIS B 1 92 ? -0.27 -26.391 -18.5 1 95.62 92 HIS B O 1
ATOM 2434 N N . PHE B 1 93 ? -0.292 -25.469 -16.516 1 97.69 93 PHE B N 1
ATOM 2435 C CA . PHE B 1 93 ? 0.84 -24.609 -16.812 1 97.69 93 PHE B CA 1
ATOM 2436 C C . PHE B 1 93 ? 2.129 -25.406 -16.906 1 97.69 93 PHE B C 1
ATOM 2438 O O . PHE B 1 93 ? 3.016 -25.062 -17.703 1 97.69 93 PHE B O 1
ATOM 2445 N N . LYS B 1 94 ? 2.279 -26.469 -16.172 1 97.81 94 LYS B N 1
ATOM 2446 C CA . LYS B 1 94 ? 3.449 -27.344 -16.312 1 97.81 94 LYS B CA 1
ATOM 2447 C C . LYS B 1 94 ? 3.488 -28.016 -17.672 1 97.81 94 LYS B C 1
ATOM 2449 O O . LYS B 1 94 ? 4.562 -28.234 -18.234 1 97.81 94 LYS B O 1
ATOM 2454 N N . ARG B 1 95 ? 2.309 -28.312 -18.188 1 97.69 95 ARG B N 1
ATOM 2455 C CA . ARG B 1 95 ? 2.227 -28.891 -19.531 1 97.69 95 ARG B CA 1
ATOM 2456 C C . ARG B 1 95 ? 2.572 -27.844 -20.578 1 97.69 95 ARG B C 1
ATOM 2458 O O . ARG B 1 95 ? 3.207 -28.156 -21.594 1 97.69 95 ARG B O 1
ATOM 2465 N N . MET B 1 96 ? 2.16 -26.641 -20.375 1 97.5 96 MET B N 1
ATOM 2466 C CA . MET B 1 96 ? 2.424 -25.531 -21.297 1 97.5 96 MET B CA 1
ATOM 2467 C C . MET B 1 96 ? 3.91 -25.188 -21.328 1 97.5 96 MET B C 1
ATOM 2469 O O . MET B 1 96 ? 4.438 -24.781 -22.359 1 97.5 96 MET B O 1
ATOM 2473 N N . TYR B 1 97 ? 4.504 -25.375 -20.141 1 97.62 97 TYR B N 1
ATOM 2474 C CA . TYR B 1 97 ? 5.914 -25.016 -20.016 1 97.62 97 TYR B CA 1
ATOM 2475 C C . TYR B 1 97 ? 6.73 -26.203 -19.531 1 97.62 97 TYR B C 1
ATOM 2477 O O . TYR B 1 97 ? 7.414 -26.125 -18.5 1 97.62 97 TYR B O 1
ATOM 2485 N N . PRO B 1 98 ? 6.879 -27.266 -20.266 1 96.88 98 PRO B N 1
ATOM 2486 C CA . PRO B 1 98 ? 7.426 -28.531 -19.797 1 96.88 98 PRO B CA 1
ATOM 2487 C C . PRO B 1 98 ? 8.922 -28.469 -19.5 1 96.88 98 PRO B C 1
ATOM 2489 O O . PRO B 1 98 ? 9.445 -29.297 -18.75 1 96.88 98 PRO B O 1
ATOM 2492 N N . HIS B 1 99 ? 9.625 -27.531 -20.016 1 97.44 99 HIS B N 1
ATOM 2493 C CA . HIS B 1 99 ? 11.062 -27.469 -19.812 1 97.44 99 HIS B CA 1
ATOM 2494 C C . HIS B 1 99 ? 11.438 -26.297 -18.906 1 97.44 99 HIS B C 1
ATOM 2496 O O . HIS B 1 99 ? 12.617 -25.969 -18.75 1 97.44 99 HIS B O 1
ATOM 2502 N N . ASP B 1 100 ? 10.469 -25.641 -18.328 1 98.19 100 ASP B N 1
ATOM 2503 C CA . ASP B 1 100 ? 10.656 -24.453 -17.484 1 98.19 100 ASP B CA 1
ATOM 2504 C C . ASP B 1 100 ? 10.297 -24.75 -16.031 1 98.19 100 ASP B C 1
ATOM 2506 O O . ASP B 1 100 ? 9.805 -25.844 -15.727 1 98.19 100 ASP B O 1
ATOM 2510 N N . GLU B 1 101 ? 10.672 -23.906 -15.141 1 97.88 101 GLU B N 1
ATOM 2511 C CA . GLU B 1 101 ? 10.258 -24 -13.742 1 97.88 101 GLU B CA 1
ATOM 2512 C C . GLU B 1 101 ? 8.953 -23.25 -13.508 1 97.88 101 GLU B C 1
ATOM 2514 O O . GLU B 1 101 ? 8.797 -22.109 -13.953 1 97.88 101 GLU B O 1
ATOM 2519 N N . VAL B 1 102 ? 8.047 -23.969 -12.875 1 98.56 102 VAL B N 1
ATOM 2520 C CA . VAL B 1 102 ? 6.75 -23.375 -12.578 1 98.56 102 VAL B CA 1
ATOM 2521 C C . VAL B 1 102 ? 6.504 -23.391 -11.07 1 98.56 102 VAL B C 1
ATOM 2523 O O . VAL B 1 102 ? 6.59 -24.453 -10.438 1 98.56 102 VAL B O 1
ATOM 2526 N N . PHE B 1 103 ? 6.215 -22.234 -10.484 1 98.5 103 PHE B N 1
ATOM 2527 C CA . PHE B 1 103 ? 5.957 -22.078 -9.055 1 98.5 103 PHE B CA 1
ATOM 2528 C C . PHE B 1 103 ? 4.52 -21.625 -8.812 1 98.5 103 PHE B C 1
ATOM 2530 O O . PHE B 1 103 ? 3.953 -20.875 -9.617 1 98.5 103 PHE B O 1
ATOM 2537 N N . PHE B 1 104 ? 3.928 -22.062 -7.73 1 98.31 104 PHE B N 1
ATOM 2538 C CA . PHE B 1 104 ? 2.682 -21.484 -7.242 1 98.31 104 PHE B CA 1
ATOM 2539 C C . PHE B 1 104 ? 2.953 -20.438 -6.176 1 98.31 104 PHE B C 1
ATOM 2541 O O . PHE B 1 104 ? 3.584 -20.719 -5.156 1 98.31 104 PHE B O 1
ATOM 2548 N N . ILE B 1 105 ? 2.518 -19.219 -6.445 1 98.25 105 ILE B N 1
ATOM 2549 C CA . ILE B 1 105 ? 2.678 -18.125 -5.512 1 98.25 105 ILE B CA 1
ATOM 2550 C C . ILE B 1 105 ? 1.463 -18.031 -4.59 1 98.25 105 ILE B C 1
ATOM 2552 O O . ILE B 1 105 ? 0.323 -18 -5.059 1 98.25 105 ILE B O 1
ATOM 2556 N N . MET B 1 106 ? 1.723 -17.969 -3.271 1 96.06 106 MET B N 1
ATOM 2557 C CA . MET B 1 106 ? 0.597 -17.891 -2.346 1 96.06 106 MET B CA 1
ATOM 2558 C C . MET B 1 106 ? 0.986 -17.141 -1.077 1 96.06 106 MET B C 1
ATOM 2560 O O . MET B 1 106 ? 2.172 -16.938 -0.815 1 96.06 106 MET B O 1
ATOM 2564 N N . GLY B 1 107 ? -0.042 -16.734 -0.363 1 94.88 107 GLY B N 1
ATOM 2565 C CA . GLY B 1 107 ? 0.178 -16.141 0.952 1 94.88 107 GLY B CA 1
ATOM 2566 C C . GLY B 1 107 ? 0.262 -17.188 2.057 1 94.88 107 GLY B C 1
ATOM 2567 O O . GLY B 1 107 ? -0.247 -18.297 1.91 1 94.88 107 GLY B O 1
ATOM 2568 N N . ALA B 1 108 ? 0.835 -16.766 3.123 1 94.69 108 ALA B N 1
ATOM 2569 C CA . ALA B 1 108 ? 0.985 -17.641 4.277 1 94.69 108 ALA B CA 1
ATOM 2570 C C . ALA B 1 108 ? -0.375 -18.078 4.812 1 94.69 108 ALA B C 1
ATOM 2572 O O . ALA B 1 108 ? -0.499 -19.156 5.402 1 94.69 108 ALA B O 1
ATOM 2573 N N . ASP B 1 109 ? -1.366 -17.266 4.645 1 92.56 109 ASP B N 1
ATOM 2574 C CA . ASP B 1 109 ? -2.717 -17.625 5.062 1 92.56 109 ASP B CA 1
ATOM 2575 C C . ASP B 1 109 ? -3.219 -18.859 4.305 1 92.56 109 ASP B C 1
ATOM 2577 O O . ASP B 1 109 ? -3.924 -19.703 4.871 1 92.56 109 ASP B O 1
ATOM 2581 N N . ASN B 1 110 ? -2.941 -18.969 3.055 1 93.5 110 ASN B N 1
ATOM 2582 C CA . ASN B 1 110 ? -3.309 -20.141 2.258 1 93.5 110 ASN B C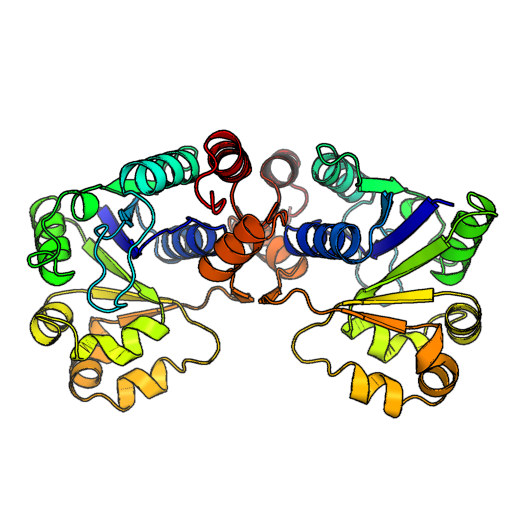A 1
ATOM 2583 C C . ASN B 1 110 ? -2.477 -21.359 2.633 1 93.5 110 ASN B C 1
ATOM 2585 O O . ASN B 1 110 ? -2.977 -22.484 2.615 1 93.5 110 ASN B O 1
ATOM 2589 N N . LEU B 1 111 ? -1.239 -21.141 2.971 1 95 111 LEU B N 1
ATOM 2590 C CA . LEU B 1 111 ? -0.356 -22.219 3.393 1 95 111 LEU B CA 1
ATOM 2591 C C . LEU B 1 111 ? -0.938 -22.969 4.59 1 95 111 LEU B C 1
ATOM 2593 O O . LEU B 1 111 ? -0.83 -24.188 4.68 1 95 111 LEU B O 1
ATOM 2597 N N . ALA B 1 112 ? -1.566 -22.219 5.426 1 94.19 112 ALA B N 1
ATOM 2598 C CA . ALA B 1 112 ? -2.098 -22.766 6.668 1 94.19 112 ALA B CA 1
ATOM 2599 C C . ALA B 1 112 ? -3.176 -23.812 6.391 1 94.19 112 ALA B C 1
ATOM 2601 O O . ALA B 1 112 ? -3.4 -24.719 7.203 1 94.19 112 ALA B O 1
ATOM 2602 N N . ASN B 1 113 ? -3.797 -23.781 5.238 1 92.38 113 ASN B N 1
ATOM 2603 C CA . ASN B 1 113 ? -4.934 -24.672 4.992 1 92.38 113 ASN B CA 1
ATOM 2604 C C . ASN B 1 113 ? -4.75 -25.484 3.715 1 92.38 113 ASN B C 1
ATOM 2606 O O . ASN B 1 113 ? -5.656 -26.203 3.295 1 92.38 113 ASN B O 1
ATOM 2610 N N . ILE B 1 114 ? -3.656 -25.422 3.125 1 93.75 114 ILE B N 1
ATOM 2611 C CA . ILE B 1 114 ? -3.457 -25.984 1.789 1 93.75 114 ILE B CA 1
ATOM 2612 C C . ILE B 1 114 ? -3.639 -27.5 1.825 1 93.75 114 ILE B C 1
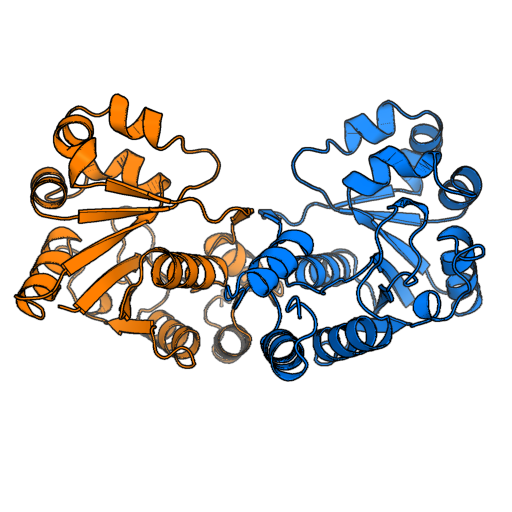ATOM 2614 O O . ILE B 1 114 ? -4.094 -28.094 0.848 1 93.75 114 ILE B O 1
ATOM 2618 N N . SER B 1 115 ? -3.314 -28.156 2.93 1 92.25 115 SER B N 1
ATOM 2619 C CA . SER B 1 115 ? -3.43 -29.609 3.043 1 92.25 115 SER B CA 1
ATOM 2620 C C . SER B 1 115 ? -4.891 -30.047 3.021 1 92.25 115 SER B C 1
ATOM 2622 O O . SER B 1 115 ? -5.188 -31.219 2.758 1 92.25 115 SER B O 1
ATOM 2624 N N . SER B 1 116 ? -5.797 -29.062 3.25 1 90.44 116 SER B N 1
ATOM 2625 C CA . SER B 1 116 ? -7.219 -29.375 3.279 1 90.44 116 SER B CA 1
ATOM 2626 C C . SER B 1 116 ? -7.875 -29.094 1.931 1 90.44 116 SER B C 1
ATOM 2628 O O . SER B 1 116 ? -9.047 -29.422 1.723 1 90.44 116 SER B O 1
ATOM 2630 N N . TRP B 1 117 ? -7.098 -28.562 0.986 1 89.5 117 TRP B N 1
ATOM 2631 C CA . TRP B 1 117 ? -7.637 -28.266 -0.34 1 89.5 117 TRP B CA 1
ATOM 2632 C C . TRP B 1 117 ? -7.926 -29.562 -1.097 1 89.5 117 TRP B C 1
ATOM 2634 O O . TRP B 1 117 ? -7.352 -30.609 -0.793 1 89.5 117 TRP B O 1
ATOM 2644 N N . SER B 1 118 ? -8.875 -29.422 -2.072 1 86.19 118 SER B N 1
ATOM 2645 C CA . SER B 1 118 ? -9.055 -30.547 -2.994 1 86.19 118 SER B CA 1
ATOM 2646 C C . SER B 1 118 ? -7.758 -30.875 -3.719 1 86.19 118 SER B C 1
ATOM 2648 O O . SER B 1 118 ? -7.113 -30 -4.289 1 86.19 118 SER B O 1
ATOM 2650 N N . LYS B 1 119 ? -7.324 -32.156 -3.619 1 91.81 119 LYS B N 1
ATOM 2651 C CA . LYS B 1 119 ? -6.082 -32.656 -4.203 1 91.81 119 LYS B CA 1
ATOM 2652 C C . LYS B 1 119 ? -4.871 -31.969 -3.582 1 91.81 119 LYS B C 1
ATOM 2654 O O . LYS B 1 119 ? -3.873 -31.719 -4.266 1 91.81 119 LYS B O 1
ATOM 2659 N N . GLY B 1 120 ? -5.047 -31.562 -2.324 1 92.06 120 GLY B N 1
ATOM 2660 C CA . GLY B 1 120 ? -4 -30.844 -1.619 1 92.06 120 GLY B CA 1
ATOM 2661 C C . GLY B 1 120 ? -2.697 -31.609 -1.532 1 92.06 120 GLY B C 1
ATOM 2662 O O . GLY B 1 120 ? -1.621 -31.047 -1.743 1 92.06 120 GLY B O 1
ATOM 2663 N N . GLU B 1 121 ? -2.791 -32.906 -1.17 1 92.69 121 GLU B N 1
ATOM 2664 C CA . GLU B 1 121 ? -1.592 -33.719 -1.051 1 92.69 121 GLU B CA 1
ATOM 2665 C C . GLU B 1 121 ? -0.846 -33.812 -2.379 1 92.69 121 GLU B C 1
ATOM 2667 O O . GLU B 1 121 ? 0.372 -33.625 -2.428 1 92.69 121 GLU B O 1
ATOM 2672 N N . GLU B 1 122 ? -1.593 -34.094 -3.426 1 94.75 122 GLU B N 1
ATOM 2673 C CA . GLU B 1 122 ? -1.001 -34.125 -4.758 1 94.75 122 GLU B CA 1
ATOM 2674 C C . GLU B 1 122 ? -0.4 -32.781 -5.152 1 94.75 122 GLU B C 1
ATOM 2676 O O . GLU B 1 122 ? 0.703 -32.75 -5.699 1 94.75 122 GLU B O 1
ATOM 2681 N N . LEU B 1 123 ? -1.161 -31.734 -4.871 1 95.81 123 LEU B N 1
ATOM 2682 C CA . LEU B 1 123 ? -0.704 -30.375 -5.172 1 95.81 123 LEU B CA 1
ATOM 2683 C C . LEU B 1 123 ? 0.648 -30.109 -4.523 1 95.81 123 LEU B C 1
ATOM 2685 O O . LEU B 1 123 ? 1.577 -29.641 -5.188 1 95.81 123 LEU B O 1
ATOM 2689 N N . ILE B 1 124 ? 0.768 -30.453 -3.268 1 95.62 124 ILE B N 1
ATOM 2690 C CA . ILE B 1 124 ? 1.971 -30.172 -2.49 1 95.62 124 ILE B CA 1
ATOM 2691 C C . ILE B 1 124 ? 3.121 -31.047 -2.992 1 95.62 124 ILE B C 1
ATOM 2693 O O . ILE B 1 124 ? 4.23 -30.562 -3.211 1 95.62 124 ILE B O 1
ATOM 2697 N N . ARG B 1 125 ? 2.877 -32.281 -3.264 1 94.81 125 ARG B N 1
ATOM 2698 C CA . ARG B 1 125 ? 3.895 -33.25 -3.652 1 94.81 125 ARG B CA 1
ATOM 2699 C C . ARG B 1 125 ? 4.473 -32.906 -5.023 1 94.81 125 ARG B C 1
ATOM 2701 O O . ARG B 1 125 ? 5.668 -33.125 -5.262 1 94.81 125 ARG B O 1
ATOM 2708 N N . GLU B 1 126 ? 3.686 -32.312 -5.844 1 96.06 126 GLU B N 1
ATOM 2709 C CA . GLU B 1 126 ? 4.066 -32.25 -7.254 1 96.06 126 GLU B CA 1
ATOM 2710 C C . GLU B 1 126 ? 4.492 -30.859 -7.664 1 96.06 126 GLU B C 1
ATOM 2712 O O . GLU B 1 126 ? 4.84 -30.625 -8.82 1 96.06 126 GLU B O 1
ATOM 2717 N N . ASN B 1 127 ? 4.449 -29.969 -6.734 1 97.19 127 ASN B N 1
ATOM 2718 C CA . ASN B 1 127 ? 4.684 -28.594 -7.145 1 97.19 127 ASN B CA 1
ATOM 2719 C C . ASN B 1 127 ? 5.641 -27.875 -6.188 1 97.19 127 ASN B C 1
ATOM 2721 O O . ASN B 1 127 ? 5.852 -28.328 -5.062 1 97.19 127 ASN B O 1
ATOM 2725 N N . LYS B 1 128 ? 6.199 -26.797 -6.707 1 97.12 128 LYS B N 1
ATOM 2726 C CA . LYS B 1 128 ? 7 -25.859 -5.926 1 97.12 128 LYS B CA 1
ATOM 2727 C C . LYS B 1 128 ? 6.211 -24.594 -5.605 1 97.12 128 LYS B C 1
ATOM 2729 O O . LYS B 1 128 ? 5.391 -24.141 -6.41 1 97.12 128 LYS B O 1
ATOM 2734 N N . PHE B 1 129 ? 6.547 -24.031 -4.445 1 98 129 PHE B N 1
ATOM 2735 C CA . PHE B 1 129 ? 5.754 -22.922 -3.947 1 98 129 PHE B CA 1
ATOM 2736 C C . PHE B 1 129 ? 6.652 -21.75 -3.557 1 98 129 PHE B C 1
ATOM 2738 O O . PHE B 1 129 ? 7.754 -21.953 -3.039 1 98 129 PHE B O 1
ATOM 2745 N N . ILE B 1 130 ? 6.215 -20.594 -3.879 1 97.81 130 ILE B N 1
ATOM 2746 C CA . ILE B 1 130 ? 6.723 -19.359 -3.273 1 97.81 130 ILE B CA 1
ATOM 2747 C C . ILE B 1 130 ? 5.676 -18.781 -2.328 1 97.81 130 ILE B C 1
ATOM 2749 O O . ILE B 1 130 ? 4.59 -18.391 -2.762 1 97.81 130 ILE B O 1
ATOM 2753 N N . VAL B 1 131 ? 6.023 -18.75 -1.05 1 97.31 131 VAL B N 1
ATOM 2754 C CA . VAL B 1 131 ? 5.059 -18.391 -0.019 1 97.31 131 VAL B CA 1
ATOM 2755 C C . VAL B 1 131 ? 5.402 -17 0.547 1 97.31 131 VAL B C 1
ATOM 2757 O O . VAL B 1 131 ? 6.5 -16.797 1.064 1 97.31 131 VAL B O 1
ATOM 2760 N N . MET B 1 132 ? 4.441 -16.141 0.448 1 95.38 132 MET B N 1
ATOM 2761 C CA . MET B 1 132 ? 4.625 -14.773 0.927 1 95.38 132 MET B CA 1
ATOM 2762 C C . MET B 1 132 ? 4.102 -14.625 2.35 1 95.38 132 MET B C 1
ATOM 2764 O O . MET B 1 132 ? 2.986 -15.055 2.654 1 95.38 132 MET B O 1
ATOM 2768 N N . ALA B 1 133 ? 4.895 -13.969 3.139 1 92.94 133 ALA B N 1
ATOM 2769 C CA . ALA B 1 133 ? 4.527 -13.75 4.535 1 92.94 133 ALA B CA 1
ATOM 2770 C C . ALA B 1 133 ? 3.295 -12.852 4.641 1 92.94 133 ALA B C 1
ATOM 2772 O O . ALA B 1 133 ? 3.107 -11.945 3.828 1 92.94 133 ALA B O 1
ATOM 2773 N N . ARG B 1 134 ? 2.465 -13.164 5.598 1 89.5 134 ARG B N 1
ATOM 2774 C CA . ARG B 1 134 ? 1.291 -12.383 5.977 1 89.5 134 ARG B CA 1
ATOM 2775 C C . ARG B 1 134 ? 1.229 -12.188 7.488 1 89.5 134 ARG B C 1
ATOM 2777 O O . ARG B 1 134 ? 1.564 -13.094 8.25 1 89.5 134 ARG B O 1
ATOM 2784 N N . GLU B 1 135 ? 0.738 -10.984 7.824 1 84.75 135 GLU B N 1
ATOM 2785 C CA . GLU B 1 135 ? 0.625 -10.695 9.25 1 84.75 135 GLU B CA 1
ATOM 2786 C C . GLU B 1 135 ? -0.282 -11.703 9.953 1 84.75 135 GLU B C 1
ATOM 2788 O O . GLU B 1 135 ? -1.352 -12.039 9.438 1 84.75 135 GLU B O 1
ATOM 2793 N N . GLY B 1 136 ? 0.141 -12.156 11.109 1 87.75 136 GLY B N 1
ATOM 2794 C CA . GLY B 1 136 ? -0.666 -13.078 11.898 1 87.75 136 GLY B CA 1
ATOM 2795 C C . GLY B 1 136 ? -0.417 -14.531 11.562 1 87.75 136 GLY B C 1
ATOM 2796 O O . GLY B 1 136 ? -0.945 -15.43 12.219 1 87.75 136 GLY B O 1
ATOM 2797 N N . TYR B 1 137 ? 0.366 -14.82 10.531 1 92.44 137 TYR B N 1
ATOM 2798 C CA . TYR B 1 137 ? 0.652 -16.188 10.102 1 92.44 137 TYR B CA 1
ATOM 2799 C C . TYR B 1 137 ? 2.143 -16.484 10.195 1 92.44 137 TYR B C 1
ATOM 2801 O O . TYR B 1 137 ? 2.941 -15.945 9.43 1 92.44 137 TYR B O 1
ATOM 2809 N N . ASN B 1 138 ? 2.486 -17.344 11.078 1 94.5 138 ASN B N 1
ATOM 2810 C CA . ASN B 1 138 ? 3.867 -17.812 11.195 1 94.5 138 ASN B CA 1
ATOM 2811 C C . ASN B 1 138 ? 4.145 -18.984 10.266 1 94.5 138 ASN B C 1
ATOM 2813 O O . ASN B 1 138 ? 3.775 -20.125 10.57 1 94.5 138 ASN B O 1
ATOM 2817 N N . MET B 1 139 ? 4.863 -18.75 9.195 1 94.69 139 MET B N 1
ATOM 2818 C CA . MET B 1 139 ? 5.047 -19.734 8.141 1 94.69 139 MET B CA 1
ATOM 2819 C C . MET B 1 139 ? 5.805 -20.953 8.656 1 94.69 139 MET B C 1
ATOM 2821 O O . MET B 1 139 ? 5.449 -22.094 8.344 1 94.69 139 MET B O 1
ATOM 2825 N N . LEU B 1 140 ? 6.836 -20.703 9.477 1 93.06 140 LEU B N 1
ATOM 2826 C CA . LEU B 1 140 ? 7.648 -21.797 9.984 1 93.06 140 LEU B CA 1
ATOM 2827 C C . LEU B 1 140 ? 6.832 -22.688 10.922 1 93.06 140 LEU B C 1
ATOM 2829 O O . LEU B 1 140 ? 6.93 -23.906 10.867 1 93.06 140 LEU B O 1
ATOM 2833 N N . GLU B 1 141 ? 6.074 -22.094 11.711 1 94.94 141 GLU B N 1
ATOM 2834 C CA . GLU B 1 141 ? 5.203 -22.844 12.609 1 94.94 141 GLU B CA 1
ATOM 2835 C C . GLU B 1 141 ? 4.168 -23.641 11.82 1 94.94 141 GLU B C 1
ATOM 2837 O O . GLU B 1 141 ? 3.887 -24.797 12.156 1 94.94 141 GLU B O 1
ATOM 2842 N N . ILE B 1 142 ? 3.562 -23 10.844 1 94.94 142 ILE B N 1
ATOM 2843 C CA . ILE B 1 142 ? 2.561 -23.641 10.008 1 94.94 142 ILE B CA 1
ATOM 2844 C C . ILE B 1 142 ? 3.145 -24.906 9.383 1 94.94 142 ILE B C 1
ATOM 2846 O O . ILE B 1 142 ? 2.527 -25.969 9.43 1 94.94 142 ILE B O 1
ATOM 2850 N N . ILE B 1 143 ? 4.312 -24.828 8.836 1 94.06 143 ILE B N 1
ATOM 2851 C CA . ILE B 1 143 ? 4.957 -25.953 8.18 1 94.06 143 ILE B CA 1
ATOM 2852 C C . ILE B 1 143 ? 5.281 -27.031 9.203 1 94.06 143 ILE B C 1
ATOM 2854 O O . ILE B 1 143 ? 5.016 -28.219 8.977 1 94.06 143 ILE B O 1
ATOM 2858 N N . ALA B 1 144 ? 5.789 -26.672 10.367 1 93.38 144 ALA B N 1
ATOM 2859 C CA . ALA B 1 144 ? 6.215 -27.609 11.398 1 93.38 144 ALA B CA 1
ATOM 2860 C C . ALA B 1 144 ? 5.031 -28.406 11.938 1 93.38 144 ALA B C 1
ATOM 2862 O O . ALA B 1 144 ? 5.176 -29.578 12.297 1 93.38 144 ALA B O 1
ATOM 2863 N N . LYS B 1 145 ? 3.902 -27.828 11.945 1 94.25 145 LYS B N 1
ATOM 2864 C CA . LYS B 1 145 ? 2.74 -28.438 12.586 1 94.25 145 LYS B CA 1
ATOM 2865 C C . LYS B 1 145 ? 2.023 -29.391 11.633 1 94.25 145 LYS B C 1
ATOM 2867 O O . LYS B 1 145 ? 1.283 -30.266 12.062 1 94.25 145 LYS B O 1
ATOM 2872 N N . ASP B 1 146 ? 2.143 -29.234 10.391 1 94.19 146 ASP B N 1
ATOM 2873 C CA . ASP B 1 146 ? 1.463 -30.031 9.383 1 94.19 146 ASP B CA 1
ATOM 2874 C C . ASP B 1 146 ? 2.398 -31.094 8.797 1 94.19 146 ASP B C 1
ATOM 2876 O O . ASP B 1 146 ? 3.336 -30.766 8.07 1 94.19 146 ASP B O 1
ATOM 2880 N N . PRO B 1 147 ? 2.127 -32.312 9.094 1 92.06 147 PRO B N 1
ATOM 2881 C CA . PRO B 1 147 ? 3.033 -33.375 8.633 1 92.06 147 PRO B CA 1
ATOM 2882 C C . PRO B 1 147 ? 3.201 -33.375 7.117 1 92.06 147 PRO B C 1
ATOM 2884 O O . PRO B 1 147 ? 4.277 -33.719 6.617 1 92.06 147 PRO B O 1
ATOM 2887 N N . MET B 1 148 ? 2.23 -33.062 6.418 1 91.12 148 MET B N 1
ATOM 2888 C CA . MET B 1 148 ? 2.316 -33.031 4.961 1 91.12 148 MET B CA 1
ATOM 2889 C C . MET B 1 148 ? 3.289 -31.953 4.492 1 91.12 148 MET B C 1
ATOM 2891 O O . MET B 1 148 ? 4.078 -32.188 3.572 1 91.12 148 MET B O 1
ATOM 2895 N N . LEU B 1 149 ? 3.238 -30.828 5.062 1 94.25 149 LEU B N 1
ATOM 2896 C CA . LEU B 1 149 ? 4.125 -29.734 4.703 1 94.25 149 LEU B CA 1
ATOM 2897 C C . LEU B 1 149 ? 5.559 -30.016 5.145 1 94.25 149 LEU B C 1
ATOM 2899 O O . LEU B 1 149 ? 6.508 -29.719 4.414 1 94.25 149 LEU B O 1
ATOM 2903 N N . ARG B 1 150 ? 5.672 -30.578 6.277 1 91.19 150 ARG B N 1
ATOM 2904 C CA . ARG B 1 150 ? 6.984 -30.844 6.859 1 91.19 150 ARG B CA 1
ATOM 2905 C C . ARG B 1 150 ? 7.785 -31.797 5.969 1 91.19 150 ARG B C 1
ATOM 2907 O O . ARG B 1 150 ? 9.008 -31.672 5.863 1 91.19 150 ARG B O 1
ATOM 2914 N N . ASN B 1 151 ? 7.125 -32.688 5.344 1 90.31 151 ASN B N 1
ATOM 2915 C CA . ASN B 1 151 ? 7.77 -33.688 4.52 1 90.31 151 ASN B CA 1
ATOM 2916 C C . ASN B 1 151 ? 8.414 -33.062 3.277 1 90.31 151 ASN B C 1
ATOM 2918 O O . ASN B 1 151 ? 9.336 -33.656 2.701 1 90.31 151 ASN B O 1
ATOM 2922 N N . TYR B 1 152 ? 7.984 -31.922 2.918 1 87.19 152 TYR B N 1
ATOM 2923 C CA . TYR B 1 152 ? 8.461 -31.312 1.686 1 87.19 152 TYR B CA 1
ATOM 2924 C C . TYR B 1 152 ? 9.062 -29.938 1.96 1 87.19 152 TYR B C 1
ATOM 2926 O O . TYR B 1 152 ? 9.227 -29.125 1.044 1 87.19 152 TYR B O 1
ATOM 2934 N N . GLU B 1 153 ? 9.336 -29.578 3.139 1 83.44 153 GLU B N 1
ATOM 2935 C CA . GLU B 1 153 ? 9.719 -28.266 3.629 1 83.44 153 GLU B CA 1
ATOM 2936 C C . GLU B 1 153 ? 10.938 -27.719 2.877 1 83.44 153 GLU B C 1
ATOM 2938 O O . GLU B 1 153 ? 10.922 -26.594 2.4 1 83.44 153 GLU B O 1
ATOM 2943 N N . LEU B 1 154 ? 11.961 -28.516 2.645 1 77.62 154 LEU B N 1
ATOM 2944 C CA . LEU B 1 154 ? 13.234 -28.047 2.109 1 77.62 154 LEU B CA 1
ATOM 2945 C C . LEU B 1 154 ? 13.156 -27.875 0.598 1 77.62 154 LEU B C 1
ATOM 2947 O O . LEU B 1 154 ? 13.688 -26.891 0.057 1 77.62 154 LEU B O 1
ATOM 2951 N N . ASP B 1 155 ? 12.375 -28.594 -0.065 1 86.38 155 ASP B N 1
ATOM 2952 C CA . ASP B 1 155 ? 12.477 -28.672 -1.52 1 86.38 155 ASP B CA 1
ATOM 2953 C C . ASP B 1 155 ? 11.312 -27.938 -2.188 1 86.38 155 ASP B C 1
ATOM 2955 O O . ASP B 1 155 ? 11.438 -27.469 -3.322 1 86.38 155 ASP B O 1
ATOM 2959 N N . HIS B 1 156 ? 10.234 -27.766 -1.453 1 93 156 HIS B N 1
ATOM 2960 C CA . HIS B 1 156 ? 9.031 -27.344 -2.156 1 93 156 HIS B CA 1
ATOM 2961 C C . HIS B 1 156 ? 8.641 -25.906 -1.779 1 93 156 HIS B C 1
ATOM 2963 O O . HIS B 1 156 ? 7.93 -25.234 -2.529 1 93 156 HIS B O 1
ATOM 2969 N N . PHE B 1 157 ? 9.078 -25.438 -0.658 1 95 157 PHE B N 1
ATOM 2970 C CA . PHE B 1 157 ? 8.555 -24.172 -0.172 1 95 157 PHE B CA 1
ATOM 2971 C C . PHE B 1 157 ? 9.664 -23.125 -0.086 1 95 157 PHE B C 1
ATOM 2973 O O . PHE B 1 157 ? 10.578 -23.25 0.727 1 95 157 PHE B O 1
ATOM 2980 N N . ASP B 1 158 ? 9.547 -22.125 -0.917 1 96.12 158 ASP B N 1
ATOM 2981 C CA . ASP B 1 158 ? 10.391 -20.938 -0.86 1 96.12 158 ASP B CA 1
ATOM 2982 C C . ASP B 1 158 ? 9.695 -19.797 -0.112 1 96.12 158 ASP B C 1
ATOM 2984 O O . ASP B 1 158 ? 8.75 -19.188 -0.628 1 96.12 158 ASP B O 1
ATOM 2988 N N . LEU B 1 159 ? 10.141 -19.547 1.107 1 95.5 159 LEU B N 1
ATOM 2989 C CA . LEU B 1 159 ? 9.492 -18.594 1.992 1 95.5 159 LEU B CA 1
ATOM 2990 C C . LEU B 1 159 ? 10.07 -17.188 1.806 1 95.5 159 LEU B C 1
ATOM 2992 O O . LEU B 1 159 ? 11.297 -17.016 1.847 1 95.5 159 LEU B O 1
ATOM 2996 N N . LEU B 1 160 ? 9.148 -16.234 1.574 1 93.81 160 LEU B N 1
ATOM 2997 C CA . LEU B 1 160 ? 9.586 -14.883 1.262 1 93.81 160 LEU B CA 1
ATOM 2998 C C . LEU B 1 160 ? 8.828 -13.859 2.1 1 93.81 160 LEU B C 1
ATOM 3000 O O . LEU B 1 160 ? 7.66 -14.07 2.439 1 93.81 160 LEU B O 1
ATOM 3004 N N . HIS B 1 161 ? 9.477 -12.828 2.471 1 90.75 161 HIS B N 1
ATOM 3005 C CA . HIS B 1 161 ? 8.891 -11.656 3.113 1 90.75 161 HIS B CA 1
ATOM 3006 C C . HIS B 1 161 ? 9.117 -10.398 2.279 1 90.75 161 HIS B C 1
ATOM 3008 O O . HIS B 1 161 ? 10.203 -10.203 1.728 1 90.75 161 HIS B O 1
ATOM 3014 N N . LYS B 1 162 ? 8.133 -9.539 2.203 1 85.31 162 LYS B N 1
ATOM 3015 C CA . LYS B 1 162 ? 8.227 -8.328 1.395 1 85.31 162 LYS B CA 1
ATOM 3016 C C . LYS B 1 162 ? 9.07 -7.27 2.09 1 85.31 162 LYS B C 1
ATOM 3018 O O . LYS B 1 162 ? 9.539 -6.32 1.452 1 85.31 162 LYS B O 1
ATOM 3023 N N . GLY B 1 163 ? 9.242 -7.406 3.33 1 84.75 163 GLY B N 1
ATOM 3024 C CA . GLY B 1 163 ? 10.031 -6.434 4.074 1 84.75 163 GLY B CA 1
ATOM 3025 C C . GLY B 1 163 ? 9.227 -5.227 4.52 1 84.75 163 GLY B C 1
ATOM 3026 O O . GLY B 1 163 ? 9.773 -4.293 5.105 1 84.75 163 GLY B O 1
ATOM 3027 N N . LEU B 1 164 ? 7.996 -5.117 4.109 1 83.25 164 LEU B N 1
ATOM 3028 C CA . LEU B 1 164 ? 7.062 -4.09 4.559 1 83.25 164 LEU B CA 1
ATOM 3029 C C . LEU B 1 164 ? 5.645 -4.641 4.637 1 83.25 164 LEU B C 1
ATOM 3031 O O . LEU B 1 164 ? 5.352 -5.695 4.07 1 83.25 164 LEU B O 1
ATOM 3035 N N . ASN B 1 165 ? 4.887 -3.943 5.418 1 81.31 165 ASN B N 1
ATOM 3036 C CA . ASN B 1 165 ? 3.51 -4.379 5.637 1 81.31 165 ASN B CA 1
ATOM 3037 C C . ASN B 1 165 ? 2.531 -3.605 4.758 1 81.31 165 ASN B C 1
ATOM 3039 O O . ASN B 1 165 ? 2.068 -2.527 5.133 1 81.31 165 ASN B O 1
ATOM 3043 N N . MET B 1 166 ? 2.24 -4.148 3.639 1 85 166 MET B N 1
ATOM 3044 C CA . MET B 1 166 ? 1.198 -3.621 2.76 1 85 166 MET B CA 1
ATOM 3045 C C . MET B 1 166 ? 0.022 -4.586 2.672 1 85 166 MET B C 1
ATOM 3047 O O . MET B 1 166 ? -0.01 -5.457 1.799 1 85 166 MET B O 1
ATOM 3051 N N . GLU B 1 167 ? -0.883 -4.426 3.578 1 85.81 167 GLU B N 1
ATOM 3052 C CA . GLU B 1 167 ? -2.031 -5.328 3.598 1 85.81 167 GLU B CA 1
ATOM 3053 C C . GLU B 1 167 ? -3.314 -4.598 3.213 1 85.81 167 GLU B C 1
ATOM 3055 O O . GLU B 1 167 ? -4.008 -4.059 4.074 1 85.81 167 GLU B O 1
ATOM 3060 N N . ILE B 1 168 ? -3.541 -4.547 1.952 1 91 168 ILE B N 1
ATOM 3061 C CA . ILE B 1 168 ? -4.781 -4.008 1.404 1 91 168 ILE B CA 1
ATOM 3062 C C . ILE B 1 168 ? -5.781 -5.141 1.182 1 91 168 ILE B C 1
ATOM 3064 O O . ILE B 1 168 ? -5.461 -6.145 0.541 1 91 168 ILE B O 1
ATOM 3068 N N . SER B 1 169 ? -6.934 -5.066 1.768 1 88.94 169 SER B N 1
ATOM 3069 C CA . SER B 1 169 ? -7.961 -6.09 1.607 1 88.94 169 SER B CA 1
ATOM 3070 C C . SER B 1 169 ? -8.938 -5.719 0.499 1 88.94 169 SER B C 1
ATOM 3072 O O . SER B 1 169 ? -9.438 -4.59 0.453 1 88.94 169 SER B O 1
ATOM 3074 N N . SER B 1 170 ? -9.148 -6.695 -0.329 1 94.25 170 SER B N 1
ATOM 3075 C CA . SER B 1 170 ? -10.156 -6.484 -1.363 1 94.25 170 SER B CA 1
ATOM 3076 C C . SER B 1 170 ? -11.539 -6.254 -0.753 1 94.25 170 SER B C 1
ATOM 3078 O O . SER B 1 170 ? -12.328 -5.473 -1.279 1 94.25 170 SER B O 1
ATOM 3080 N N . SER B 1 171 ? -11.82 -6.961 0.34 1 93 171 SER B N 1
ATOM 3081 C CA . SER B 1 171 ? -13.109 -6.777 1.005 1 93 171 SER B CA 1
ATOM 3082 C C . SER B 1 171 ? -13.273 -5.348 1.509 1 93 171 SER B C 1
ATOM 3084 O O . SER B 1 171 ? -14.359 -4.781 1.436 1 93 171 SER B O 1
ATOM 3086 N N . TYR B 1 172 ? -12.242 -4.773 2.01 1 93.44 172 TYR B N 1
ATOM 3087 C CA . TYR B 1 172 ? -12.281 -3.389 2.461 1 93.44 172 TYR B CA 1
ATOM 3088 C C . TYR B 1 172 ? -12.672 -2.455 1.322 1 93.44 172 TYR B C 1
ATOM 3090 O O . TYR B 1 172 ? -13.5 -1.559 1.501 1 93.44 172 TYR B O 1
ATOM 3098 N N . ILE B 1 173 ? -12.078 -2.664 0.216 1 95.69 173 ILE B N 1
ATOM 3099 C CA . ILE B 1 173 ? -12.328 -1.833 -0.956 1 95.69 173 ILE B CA 1
ATOM 3100 C C . ILE B 1 173 ? -13.781 -1.979 -1.39 1 95.69 173 ILE B C 1
ATOM 3102 O O . ILE B 1 173 ? -14.461 -0.983 -1.66 1 95.69 173 ILE B O 1
ATOM 3106 N N . ARG B 1 174 ? -14.258 -3.176 -1.438 1 95.38 174 ARG B N 1
ATOM 3107 C CA . ARG B 1 174 ? -15.656 -3.396 -1.795 1 95.38 174 ARG B CA 1
ATOM 3108 C C . ARG B 1 174 ? -16.594 -2.711 -0.801 1 95.38 174 ARG B C 1
ATOM 3110 O O . ARG B 1 174 ? -17.562 -2.076 -1.198 1 95.38 174 ARG B O 1
ATOM 3117 N N . ASP B 1 175 ? -16.297 -2.857 0.468 1 93.62 175 ASP B N 1
ATOM 3118 C CA . ASP B 1 175 ? -17.094 -2.227 1.51 1 93.62 175 ASP B CA 1
ATOM 3119 C C . ASP B 1 175 ? -17.125 -0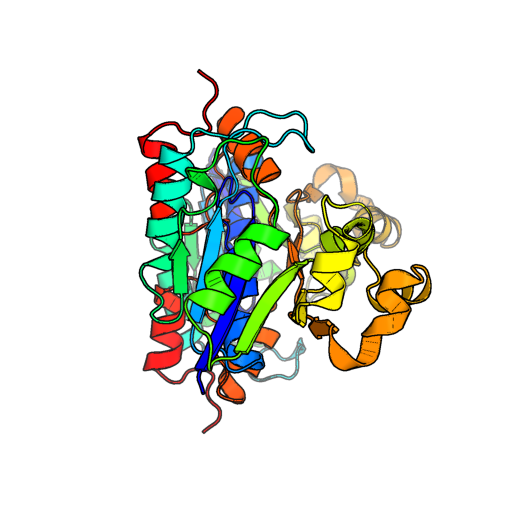.709 1.346 1 93.62 175 ASP B C 1
ATOM 3121 O O . ASP B 1 175 ? -18.172 -0.08 1.474 1 93.62 175 ASP B O 1
ATOM 3125 N N . GLU B 1 176 ? -15.977 -0.158 1.098 1 92.19 176 GLU B N 1
ATOM 3126 C CA . GLU B 1 176 ? -15.891 1.286 0.901 1 92.19 176 GLU B CA 1
ATOM 3127 C C . GLU B 1 176 ? -16.766 1.738 -0.264 1 92.19 176 GLU B C 1
ATOM 3129 O O . GLU B 1 176 ? -17.531 2.691 -0.134 1 92.19 176 GLU B O 1
ATOM 3134 N N . PHE B 1 177 ? -16.672 1.068 -1.374 1 93.94 177 PHE B N 1
ATOM 3135 C CA . PHE B 1 177 ? -17.484 1.411 -2.531 1 93.94 177 PHE B CA 1
ATOM 3136 C C . PHE B 1 177 ? -18.969 1.316 -2.191 1 93.94 177 PHE B C 1
ATOM 3138 O O . PHE B 1 177 ? -19.766 2.168 -2.602 1 93.94 177 PHE B O 1
ATOM 3145 N N . SER B 1 178 ? -19.312 0.303 -1.465 1 91.94 178 SER B N 1
ATOM 3146 C CA . SER B 1 178 ? -20.719 -0.003 -1.213 1 91.94 178 SER B CA 1
ATOM 3147 C C . SER B 1 178 ? -21.391 1.097 -0.392 1 91.94 178 SER B C 1
ATOM 3149 O O . SER B 1 178 ? -22.609 1.3 -0.485 1 91.94 178 SER B O 1
ATOM 3151 N N . VAL B 1 179 ? -20.656 1.837 0.395 1 90.88 179 VAL B N 1
ATOM 3152 C CA . VAL B 1 179 ? -21.219 2.867 1.257 1 90.88 179 VAL B CA 1
ATOM 3153 C C . VAL B 1 179 ? -20.938 4.246 0.665 1 90.88 179 VAL B C 1
ATOM 3155 O O . VAL B 1 179 ? -21.062 5.262 1.354 1 90.88 179 VAL B O 1
ATOM 3158 N N . GLY B 1 180 ? -20.5 4.227 -0.5 1 88.94 180 GLY B N 1
ATOM 3159 C CA . GLY B 1 180 ? -20.234 5.492 -1.175 1 88.94 180 GLY B CA 1
ATOM 3160 C C . GLY B 1 180 ? -18.891 6.082 -0.839 1 88.94 180 GLY B C 1
ATOM 3161 O O . GLY B 1 180 ? -18.641 7.262 -1.097 1 88.94 180 GLY B O 1
ATOM 3162 N N . GLY B 1 181 ? -18.125 5.258 -0.228 1 88.31 181 GLY B N 1
ATOM 3163 C CA . GLY B 1 181 ? -16.766 5.688 0.036 1 88.31 181 GLY B CA 1
ATOM 3164 C C . GLY B 1 181 ? -15.914 5.766 -1.215 1 88.31 181 GLY B C 1
ATOM 3165 O O . GLY B 1 181 ? -16.406 5.59 -2.328 1 88.31 181 GLY B O 1
ATOM 3166 N N . ASP B 1 182 ? -14.57 6.164 -1 1 89.62 182 ASP B N 1
ATOM 3167 C CA . ASP B 1 182 ? -13.648 6.379 -2.109 1 89.62 182 ASP B CA 1
ATOM 3168 C C . ASP B 1 182 ? -12.305 5.703 -1.843 1 89.62 182 ASP B C 1
ATOM 3170 O O . ASP B 1 182 ? -11.375 6.336 -1.329 1 89.62 182 ASP B O 1
ATOM 3174 N N . PRO B 1 183 ? -12.219 4.469 -2.262 1 93.19 183 PRO B N 1
ATOM 3175 C CA . PRO B 1 183 ? -10.992 3.723 -1.954 1 93.19 183 PRO B CA 1
ATOM 3176 C C . PRO B 1 183 ? -9.859 4.02 -2.934 1 93.19 183 PRO B C 1
ATOM 3178 O O . PRO B 1 183 ? -9.125 3.107 -3.328 1 93.19 183 PRO B O 1
ATOM 3181 N N . ARG B 1 184 ? -9.742 5.262 -3.242 1 92.75 184 ARG B N 1
ATOM 3182 C CA . ARG B 1 184 ? -8.625 5.703 -4.074 1 92.75 184 ARG B CA 1
ATOM 3183 C C . ARG B 1 184 ? -7.293 5.387 -3.41 1 92.75 184 ARG B C 1
ATOM 3185 O O . ARG B 1 184 ? -7.195 5.352 -2.182 1 92.75 184 ARG B O 1
ATOM 3192 N N . TYR B 1 185 ? -6.203 5.055 -4.227 1 94.94 185 TYR B N 1
ATOM 3193 C CA . TYR B 1 185 ? -4.812 4.84 -3.846 1 94.94 185 TYR B CA 1
ATOM 3194 C C . TYR B 1 185 ? -4.598 3.418 -3.34 1 94.94 185 TYR B C 1
ATOM 3196 O O . TYR B 1 185 ? -3.496 3.062 -2.914 1 94.94 185 TYR B O 1
ATOM 3204 N N . LEU B 1 186 ? -5.66 2.596 -3.307 1 96.12 186 LEU B N 1
ATOM 3205 C CA . LEU B 1 186 ? -5.508 1.219 -2.848 1 96.12 186 LEU B CA 1
ATOM 3206 C C . LEU B 1 186 ? -5.363 0.264 -4.027 1 96.12 186 LEU B C 1
ATOM 3208 O O . LEU B 1 186 ? -4.988 -0.897 -3.85 1 96.12 186 LEU B O 1
ATOM 3212 N N . MET B 1 187 ? -5.66 0.766 -5.199 1 96.69 187 MET B N 1
ATOM 3213 C CA . MET B 1 187 ? -5.555 0.059 -6.469 1 96.69 187 MET B CA 1
ATOM 3214 C C . MET B 1 187 ? -5.129 1.007 -7.586 1 96.69 187 MET B C 1
ATOM 3216 O O . MET B 1 187 ? -5.156 2.227 -7.414 1 96.69 187 MET B O 1
ATOM 3220 N N . PRO B 1 188 ? -4.645 0.447 -8.711 1 96.69 188 PRO B N 1
ATOM 3221 C CA . PRO B 1 188 ? -4.266 1.344 -9.805 1 96.69 188 PRO B CA 1
ATOM 3222 C C . PRO B 1 188 ? -5.391 2.295 -10.203 1 96.69 188 PRO B C 1
ATOM 3224 O O . PRO B 1 188 ? -6.562 1.902 -10.227 1 96.69 188 PRO B O 1
ATOM 3227 N N . ASP B 1 189 ? -4.98 3.51 -10.602 1 95.12 189 ASP B N 1
ATOM 3228 C CA . ASP B 1 189 ? -5.949 4.535 -10.984 1 95.12 189 ASP B CA 1
ATOM 3229 C C . ASP B 1 189 ? -6.875 4.031 -12.086 1 95.12 189 ASP B C 1
ATOM 3231 O O . ASP B 1 189 ? -8.086 4.27 -12.047 1 95.12 189 ASP B O 1
ATOM 3235 N N . VAL B 1 190 ? -6.309 3.334 -13.016 1 96.94 190 VAL B N 1
ATOM 3236 C CA . VAL B 1 190 ? -7.082 2.846 -14.156 1 96.94 190 VAL B CA 1
ATOM 3237 C C . VAL B 1 190 ? -8.133 1.847 -13.672 1 96.94 190 VAL B C 1
ATOM 3239 O O . VAL B 1 190 ? -9.234 1.783 -14.227 1 96.94 190 VAL B O 1
ATOM 3242 N N . CYS B 1 191 ? -7.816 1.103 -12.703 1 98.12 191 CYS B N 1
ATOM 3243 C CA . CYS B 1 191 ? -8.758 0.147 -12.133 1 98.12 191 CYS B CA 1
ATOM 3244 C C . CYS B 1 191 ? -9.836 0.86 -11.32 1 98.12 191 CYS B C 1
ATOM 3246 O O . CYS B 1 191 ? -11.016 0.533 -11.422 1 98.12 191 CYS B O 1
ATOM 3248 N N . TYR B 1 192 ? -9.383 1.825 -10.508 1 96.88 192 TYR B N 1
ATOM 3249 C CA . TYR B 1 192 ? -10.305 2.627 -9.703 1 96.88 192 TYR B CA 1
ATOM 3250 C C . TYR B 1 192 ? -11.344 3.303 -10.594 1 96.88 192 TYR B C 1
ATOM 3252 O O . TYR B 1 192 ? -12.547 3.236 -10.312 1 96.88 192 TYR B O 1
ATOM 3260 N N . GLU B 1 193 ? -10.906 3.938 -11.633 1 96.88 193 GLU B N 1
ATOM 3261 C CA . GLU B 1 193 ? -11.781 4.633 -12.57 1 96.88 193 GLU B CA 1
ATOM 3262 C C . GLU B 1 193 ? -12.742 3.66 -13.258 1 96.88 193 GLU B C 1
ATOM 3264 O O . GLU B 1 193 ? -13.914 3.98 -13.461 1 96.88 193 GLU B O 1
ATOM 3269 N N . TYR B 1 194 ? -12.258 2.479 -13.648 1 98.12 194 TYR B N 1
ATOM 3270 C CA . TYR B 1 194 ? -13.102 1.451 -14.25 1 98.12 194 TYR B CA 1
ATOM 3271 C C . TYR B 1 194 ? -14.211 1.036 -13.289 1 98.12 194 TYR B C 1
ATOM 3273 O O . TYR B 1 194 ? -15.383 0.957 -13.68 1 98.12 194 TYR B O 1
ATOM 3281 N N . ALA B 1 195 ? -13.805 0.717 -12.039 1 97.38 195 ALA B N 1
ATOM 3282 C CA . ALA B 1 195 ? -14.773 0.257 -11.039 1 97.38 195 ALA B CA 1
ATOM 3283 C C . ALA B 1 195 ? -15.859 1.303 -10.805 1 97.38 195 ALA B C 1
ATOM 3285 O O . ALA B 1 195 ? -17.031 0.963 -10.68 1 97.38 195 ALA B O 1
ATOM 3286 N N . LYS B 1 196 ? -15.445 2.568 -10.766 1 95.44 196 LYS B N 1
ATOM 3287 C CA . LYS B 1 196 ? -16.391 3.662 -10.57 1 95.44 196 LYS B CA 1
ATOM 3288 C C . LYS B 1 196 ? -17.312 3.82 -11.781 1 95.44 196 LYS B C 1
ATOM 3290 O O . LYS B 1 196 ? -18.531 3.891 -11.633 1 95.44 196 LYS B O 1
ATOM 3295 N N . LYS B 1 197 ? -16.688 3.83 -12.93 1 96.44 197 LYS B N 1
ATOM 3296 C CA . LYS B 1 197 ? -17.406 4.047 -14.18 1 96.44 197 LYS B CA 1
ATOM 3297 C C . LYS B 1 197 ? -18.469 2.973 -14.391 1 96.44 197 LYS B C 1
ATOM 3299 O O . LYS B 1 197 ? -19.578 3.264 -14.875 1 96.44 197 LYS B O 1
ATOM 3304 N N . HIS B 1 198 ? -18.203 1.758 -14.016 1 97.12 198 HIS B N 1
ATOM 3305 C CA . HIS B 1 198 ? -19.109 0.64 -14.305 1 97.12 198 HIS B CA 1
ATOM 3306 C C . HIS B 1 198 ? -19.891 0.233 -13.062 1 97.12 198 HIS B C 1
ATOM 3308 O O . HIS B 1 198 ? -20.578 -0.787 -13.07 1 97.12 198 HIS B O 1
ATOM 3314 N N . ASN B 1 199 ? -19.75 0.975 -11.969 1 95.31 199 ASN B N 1
ATOM 3315 C CA . ASN B 1 199 ? -20.438 0.706 -10.711 1 95.31 199 ASN B CA 1
ATOM 3316 C C . ASN B 1 199 ? -20.281 -0.749 -10.281 1 95.31 199 ASN B C 1
ATOM 3318 O O . ASN B 1 199 ? -21.266 -1.41 -9.93 1 95.31 199 ASN B O 1
ATOM 3322 N N . VAL B 1 200 ? -19.125 -1.221 -10.359 1 96 200 VAL B N 1
ATOM 3323 C CA . VAL B 1 200 ? -18.859 -2.641 -10.156 1 96 200 VAL B CA 1
ATOM 3324 C C . VAL B 1 200 ? -19.188 -3.033 -8.719 1 96 200 VAL B C 1
ATOM 3326 O O . VAL B 1 200 ? -19.734 -4.105 -8.469 1 96 200 VAL B O 1
ATOM 3329 N N . TYR B 1 201 ? -18.844 -2.229 -7.793 1 94.62 201 TYR B N 1
ATOM 3330 C CA . TYR B 1 201 ? -18.938 -2.598 -6.387 1 94.62 201 TYR B CA 1
ATOM 3331 C C . TYR B 1 201 ? -19.984 -1.736 -5.676 1 94.62 201 TYR B C 1
ATOM 3333 O O . TYR B 1 201 ? -19.984 -1.644 -4.445 1 94.62 201 TYR B O 1
ATOM 3341 N N . VAL B 1 202 ? -20.703 -1.006 -6.43 1 87.56 202 VAL B N 1
ATOM 3342 C CA . VAL B 1 202 ? -21.75 -0.174 -5.848 1 87.56 202 VAL B CA 1
ATOM 3343 C C . VAL B 1 202 ? -23.031 -0.987 -5.699 1 87.56 202 VAL B C 1
ATOM 3345 O O . VAL B 1 202 ? -23.422 -1.714 -6.617 1 87.56 202 VAL B O 1
ATOM 3348 N N . LYS B 1 203 ? -23.438 -1.113 -4.523 1 74.06 203 LYS B N 1
ATOM 3349 C CA . LYS B 1 203 ? -24.703 -1.807 -4.32 1 74.06 203 LYS B CA 1
ATOM 3350 C C . LYS B 1 203 ? -25.859 -1.041 -4.961 1 74.06 203 LYS B C 1
ATOM 3352 O O . LYS B 1 203 ? -25.938 0.184 -4.852 1 74.06 203 LYS B O 1
ATOM 3357 N N . GLY B 1 204 ? -26.453 -1.481 -6.066 1 54.94 204 GLY B N 1
ATOM 3358 C CA . GLY B 1 204 ? -27.703 -0.946 -6.574 1 54.94 204 GLY B CA 1
ATOM 3359 C C . GLY B 1 204 ? -28.859 -1.062 -5.586 1 54.94 204 GLY B C 1
ATOM 3360 O O . GLY B 1 204 ? -28.797 -1.869 -4.656 1 54.94 204 GLY B O 1
#

Organism: Aneurinibacillus migulanus (NCBI:txid47500)

Sequence (408 aa):
MARYGIYGSAFDPITYAHLWTAWTVAVRRNLDKVIFVPSSDYRGDKGRKLTAGKHRWNLLQLAVADNPKFEASDIELKAEAWEQYTHDTMEHFKRMYPHDEVFFIMGADNLANISSWSKGEELIRENKFIVMAREGYNMLEIIAKDPMLRNYELDHFDLLHKGLNMEISSSYIRDEFSVGGDPRYLMPDVCYEYAKKHNVYVKGMARYGIYGSAFDPITYAHLWTAWTVAVRRNLDKVIFVPSSDYRGDKGRKLTAGKHRWNLLQLAVADNPKFEASDIELKAEAWEQYTHDTMEHFKRMYPHDEVFFIMGADNLANISSWSKGEELIRENKFIVMAREGYNMLEIIAKDPMLRNYELDHFDLLHKGLNMEISSSYIRDEFSVGGDPRYLMPDVCYEYAKKHNVYVKG

Radius of gyration: 23.39 Å; Cα contacts (8 Å, |Δi|>4): 681; chains: 2; bounding box: 54×67×52 Å

Secondary structure (DSSP, 8-state):
--EEEEEEE--TT--HHHHHHHHHHHHHTT-SEEEEEEPPSEETTTTEEPSPHHHHHHHHHHHHTT-TTEEE--TTTTS-GGG--HHHHHHHHHHHSTTSEEEEEEEHHHHTTGGGSTTHHHHHHH-EEEEE-BTTB-HHHHHHH-HHHHTTHHHHEEEE--SSEEE--HHHHHHHHHTT---TTSS-HHHHHHHHHTTTT---/--EEEEEEE--TT--HHHHHHHHHHHHHTT-SEEEEEEPPSEETTTTEEPSPHHHHHHHHHHHHTT-TTEEE--TTTTS-GGG--HHHHHHHHHHHSTTSEEEEEEEHHHHTTGGGSTTHHHHHHH-EEEEE-BTTB-HHHHHHH-HHHHTTHHHHEEEE--SSEEE--HHHHHHHHHTT---TTSS-HHHHHHHHHTTTT---

Foldseek 3Di:
DAEEEEEEDQCLPPWVVNVLLQVLCCVVVVHQAYEYEHAAQDPVVVVDGGFQLVLNVVLVCVQCVPPNRYHYDDVRHPDDNVPDFPQVVQVVVCVVVVPYAYEYEEELVCLLCQCVGDCSLVSQVPAAYEYEYDPPGDNVVSQVVDPSSVVCVPPHYHYDYSPDDDDDDSVVVLVQLQVVHQPPPGHDPVSSCSCVVVVRSHDD/DAEEEEEEDQCLPPWVVNVLLQVLCCVVVVHQAYEYEHAAQDDVVVPDGGFQLVLNVVLVCVQCVPPNRYHYDDVRHPDDNVPDDPQVVQVVVCVVVVPYAYEYEEELVCLLCQCVGDCSLVSQVPAAYEYEYDPPGDNVVSQVVDPSSVVCVPPHYHYDYSPDDDDDDSVVVLVQLQVVHQPPPGHDPVSSCSCVVVVRSHDD

Solvent-accessible surface area (backbone atoms only — not comparable to full-atom values): 22276 Å² total; per-residue (Å²): 121,55,32,38,34,38,36,66,43,65,39,66,51,62,33,37,38,56,51,36,50,52,50,51,49,31,63,77,64,62,34,61,32,38,36,36,30,36,46,32,42,57,35,77,90,67,74,44,83,51,70,59,55,68,58,37,48,51,40,44,51,60,68,38,67,85,38,93,42,44,46,75,41,59,71,39,44,73,36,58,52,92,71,66,36,71,43,57,54,51,51,51,53,43,65,74,38,71,79,39,48,65,29,42,40,43,45,27,69,52,62,68,48,40,76,74,40,77,58,18,63,58,37,57,74,74,41,36,32,37,34,33,63,38,92,96,42,59,58,68,57,47,32,69,71,33,70,74,46,48,76,40,44,87,81,26,52,46,80,43,70,82,86,58,50,55,49,69,54,33,65,58,43,39,52,28,33,46,74,69,46,77,60,67,71,51,31,53,66,72,37,51,51,48,38,59,76,65,47,68,44,44,71,128,122,55,30,38,33,39,36,64,43,65,39,68,51,63,34,37,38,56,52,37,50,54,48,50,48,30,64,77,64,62,34,61,33,37,37,35,31,37,45,32,44,53,35,75,91,69,75,39,81,52,70,59,53,68,59,38,48,51,40,44,52,60,66,38,66,85,38,92,43,42,46,76,43,60,72,38,44,74,36,58,54,93,70,67,37,70,42,57,54,51,51,52,52,42,64,76,37,72,78,38,49,65,29,42,38,43,46,28,70,53,63,68,48,39,76,74,39,77,58,17,64,58,37,56,74,76,42,35,33,38,34,33,65,37,92,97,43,58,60,68,58,47,32,69,70,33,69,74,46,48,76,39,44,86,81,26,53,45,80,44,69,85,86,58,49,58,50,68,54,34,65,56,44,40,53,29,34,48,75,69,46,76,60,67,70,51,30,52,66,71,37,51,51,49,39,60,74,66,46,67,48,42,70,127